Protein AF-A0A257LL33-F1 (afdb_monomer_lite)

Structure (mmCIF, N/CA/C/O backbone):
data_AF-A0A257LL33-F1
#
_entry.id   AF-A0A257LL33-F1
#
loop_
_atom_site.group_PDB
_atom_site.id
_atom_site.type_symbol
_atom_site.label_atom_id
_atom_site.label_alt_id
_atom_site.label_comp_id
_atom_site.label_asym_id
_atom_site.label_entity_id
_atom_site.label_seq_id
_atom_site.pdbx_PDB_ins_code
_atom_site.Cartn_x
_atom_site.Cartn_y
_atom_site.Cartn_z
_atom_site.occupancy
_atom_site.B_iso_or_equiv
_atom_site.auth_seq_id
_atom_site.auth_comp_id
_atom_site.auth_asym_id
_atom_site.auth_atom_id
_atom_site.pdbx_PDB_model_num
ATOM 1 N N . MET A 1 1 ? -26.375 29.364 -17.139 1.00 32.56 1 MET A N 1
ATOM 2 C CA . MET A 1 1 ? -27.720 29.979 -17.234 1.00 32.56 1 MET A CA 1
ATOM 3 C C . MET A 1 1 ? -28.224 30.208 -15.812 1.00 32.56 1 MET A C 1
ATOM 5 O O . MET A 1 1 ? -28.248 29.245 -15.060 1.00 32.56 1 MET A O 1
ATOM 9 N N . ARG A 1 2 ? -28.503 31.451 -15.387 1.00 26.08 2 ARG A N 1
ATOM 10 C CA . ARG A 1 2 ? -28.991 31.735 -14.018 1.00 26.08 2 ARG A CA 1
ATOM 11 C C . ARG A 1 2 ? -30.508 31.542 -13.969 1.00 26.08 2 ARG A C 1
ATOM 13 O O . ARG A 1 2 ? -31.194 32.114 -14.808 1.00 26.08 2 ARG A O 1
ATOM 20 N N . ILE A 1 3 ? -31.016 30.815 -12.975 1.00 27.31 3 ILE A N 1
ATOM 21 C CA . ILE A 1 3 ? -32.443 30.795 -12.629 1.00 27.31 3 ILE A CA 1
ATOM 22 C C . ILE A 1 3 ? -32.570 31.353 -11.212 1.00 27.31 3 ILE A C 1
ATOM 24 O O . ILE A 1 3 ? -32.003 30.813 -10.266 1.00 27.31 3 ILE A O 1
ATOM 28 N N . THR A 1 4 ? -33.257 32.485 -11.089 1.00 28.42 4 THR A N 1
ATOM 29 C CA . THR A 1 4 ? -33.492 33.198 -9.829 1.00 28.42 4 THR A CA 1
ATOM 30 C C . THR A 1 4 ? -34.831 32.808 -9.210 1.00 28.42 4 THR A C 1
ATOM 32 O O . THR A 1 4 ? -35.811 32.581 -9.914 1.00 28.42 4 THR A O 1
ATOM 35 N N . LEU A 1 5 ? -34.876 32.787 -7.878 1.00 28.19 5 LEU A N 1
ATOM 36 C CA . LEU A 1 5 ? -36.078 32.561 -7.074 1.00 28.19 5 LEU A CA 1
ATOM 37 C C . LEU A 1 5 ? -37.144 33.646 -7.308 1.00 28.19 5 LEU A C 1
ATOM 39 O O . LEU A 1 5 ? -36.961 34.774 -6.856 1.00 28.19 5 LEU A O 1
ATOM 43 N N . SER A 1 6 ? -38.287 33.297 -7.910 1.00 24.77 6 SER A N 1
ATOM 44 C CA . SER A 1 6 ? -39.498 34.137 -7.860 1.00 24.77 6 SER A CA 1
ATOM 45 C C . SER A 1 6 ? -40.788 33.414 -8.291 1.00 24.77 6 SER A C 1
ATOM 47 O O . SER A 1 6 ? -41.262 33.661 -9.393 1.00 24.77 6 SER A O 1
ATOM 49 N N . SER A 1 7 ? -41.375 32.571 -7.420 1.00 25.92 7 SER A N 1
ATOM 50 C CA . SER A 1 7 ? -42.843 32.330 -7.323 1.00 25.92 7 SER A CA 1
ATOM 51 C C . SER A 1 7 ? -43.204 31.173 -6.365 1.00 25.92 7 SER A C 1
ATOM 53 O O . SER A 1 7 ? -43.668 30.120 -6.795 1.00 25.92 7 SER A O 1
ATOM 55 N N . VAL A 1 8 ? -43.044 31.362 -5.048 1.00 29.78 8 VAL A N 1
ATOM 56 C CA . VAL A 1 8 ? -43.648 30.471 -4.028 1.00 29.78 8 VAL A CA 1
ATOM 57 C C . VAL A 1 8 ? -44.658 31.265 -3.199 1.00 29.78 8 VAL A C 1
ATOM 59 O O . VAL A 1 8 ? -44.409 31.633 -2.054 1.00 29.78 8 VAL A O 1
ATOM 62 N N . ARG A 1 9 ? -45.801 31.578 -3.819 1.00 29.23 9 ARG A N 1
ATOM 63 C CA . ARG A 1 9 ? -47.014 32.116 -3.181 1.00 29.23 9 ARG A CA 1
ATOM 64 C C . ARG A 1 9 ? -48.234 31.785 -4.045 1.00 29.23 9 ARG A C 1
ATOM 66 O O . ARG A 1 9 ? -48.610 32.609 -4.860 1.00 29.23 9 ARG A O 1
ATOM 73 N N . GLU A 1 10 ? -48.788 30.584 -3.863 1.00 28.08 10 GLU A N 1
ATOM 74 C CA . GLU A 1 10 ? -50.225 30.235 -3.966 1.00 28.08 10 GLU A CA 1
ATOM 75 C C . GLU A 1 10 ? -50.412 28.707 -4.020 1.00 28.08 10 GLU A C 1
ATOM 77 O O . GLU A 1 10 ? -50.638 28.121 -5.072 1.00 28.08 10 GLU A O 1
ATOM 82 N N . LEU A 1 11 ? -50.334 28.040 -2.860 1.00 26.80 11 LEU A N 1
ATOM 83 C CA . LEU A 1 11 ? -50.950 26.716 -2.686 1.00 26.80 11 LEU A CA 1
ATOM 84 C C . LEU A 1 11 ? -51.306 26.428 -1.216 1.00 26.80 11 LEU A C 1
ATOM 86 O O . LEU A 1 11 ? -50.884 25.437 -0.631 1.00 26.80 11 LEU A O 1
ATOM 90 N N . TYR A 1 12 ? -52.101 27.314 -0.609 1.00 25.62 12 TYR A N 1
ATOM 91 C CA . TYR A 1 12 ? -52.706 27.083 0.707 1.00 25.62 12 TYR A CA 1
ATOM 92 C C . TYR A 1 12 ? -54.230 27.143 0.616 1.00 25.62 12 TYR A C 1
ATOM 94 O O . TYR A 1 12 ? -54.844 28.196 0.762 1.00 25.62 12 TYR A O 1
ATOM 102 N N . SER A 1 13 ? -54.857 25.984 0.413 1.00 25.56 13 SER A N 1
ATOM 103 C CA . SER A 1 13 ? -56.287 25.807 0.659 1.00 25.56 13 SER A CA 1
ATOM 104 C C . SER A 1 13 ? -56.608 24.336 0.952 1.00 25.56 13 SER A C 1
ATOM 106 O O . SER A 1 13 ? -56.434 23.479 0.093 1.00 25.56 13 SER A O 1
ATOM 108 N N . ARG A 1 14 ? -57.172 24.095 2.147 1.00 29.89 14 ARG A N 1
ATOM 109 C CA . ARG A 1 14 ? -57.946 22.899 2.550 1.00 29.89 14 ARG A CA 1
ATOM 110 C C . ARG A 1 14 ? -57.192 21.568 2.728 1.00 29.89 14 ARG A C 1
ATOM 112 O O . ARG A 1 14 ? -57.443 20.606 2.011 1.00 29.89 14 ARG A O 1
ATOM 119 N N . ILE A 1 15 ? -56.459 21.452 3.838 1.00 30.20 15 ILE A N 1
ATOM 120 C CA . ILE A 1 15 ? -56.422 20.198 4.616 1.00 30.20 15 ILE A CA 1
ATOM 121 C C . ILE A 1 15 ? -56.814 20.524 6.062 1.00 30.20 15 ILE A C 1
ATOM 123 O O . ILE A 1 15 ? -56.153 21.310 6.737 1.00 30.20 15 ILE A O 1
ATOM 127 N N . SER A 1 16 ? -57.920 19.946 6.532 1.00 26.81 16 SER A N 1
ATOM 128 C CA . SER A 1 16 ? -58.419 20.136 7.897 1.00 26.81 16 SER A CA 1
ATOM 129 C C . SER A 1 16 ? -57.686 19.214 8.871 1.00 26.81 16 SER A C 1
ATOM 131 O O . SER A 1 16 ? -58.056 18.051 9.026 1.00 26.81 16 SER A O 1
ATOM 133 N N . ILE A 1 17 ? -56.667 19.731 9.557 1.00 30.14 17 ILE A N 1
ATOM 134 C CA . ILE A 1 17 ? -55.994 19.000 10.637 1.00 30.14 17 ILE A CA 1
ATOM 135 C C . ILE A 1 17 ? -56.906 18.993 11.871 1.00 30.14 17 ILE A C 1
ATOM 137 O O . ILE A 1 17 ? -57.148 20.029 12.491 1.00 30.14 17 ILE A O 1
ATOM 141 N N . ARG A 1 18 ? -57.414 17.812 12.241 1.00 27.11 18 ARG A N 1
ATOM 142 C CA . ARG A 1 18 ? -58.056 17.599 13.544 1.00 27.11 18 ARG A CA 1
ATOM 143 C C . ARG A 1 18 ? -56.977 17.560 14.622 1.00 27.11 18 ARG A C 1
ATOM 145 O O . ARG A 1 18 ? -56.163 16.643 14.643 1.00 27.11 18 ARG A O 1
ATOM 152 N N . VAL A 1 19 ? -57.009 18.524 15.538 1.00 27.16 19 VAL A N 1
ATOM 153 C CA . VAL A 1 19 ? -56.207 18.481 16.765 1.00 27.16 19 VAL A CA 1
ATOM 154 C C . VAL A 1 19 ? -56.775 17.389 17.671 1.00 27.16 19 VAL A C 1
ATOM 156 O O . VAL A 1 19 ? -57.874 17.534 18.205 1.00 27.16 19 VAL A O 1
ATOM 159 N N . ILE A 1 20 ? -56.028 16.300 17.848 1.00 28.75 20 ILE A N 1
ATOM 160 C CA . ILE A 1 20 ? -56.265 15.333 18.921 1.00 28.75 20 ILE A CA 1
ATOM 161 C C . ILE A 1 20 ? -55.323 15.698 20.065 1.00 28.75 20 ILE A C 1
ATOM 163 O O . ILE A 1 20 ? -54.109 15.542 19.958 1.00 28.75 20 ILE A O 1
ATOM 167 N N . VAL A 1 21 ? -55.895 16.191 21.162 1.00 30.73 21 VAL A N 1
ATOM 168 C CA . VAL A 1 21 ? -55.179 16.330 22.432 1.00 30.73 21 VAL A CA 1
ATOM 169 C C . VAL A 1 21 ? -55.101 14.943 23.062 1.00 30.73 21 VAL A C 1
ATOM 171 O O . VA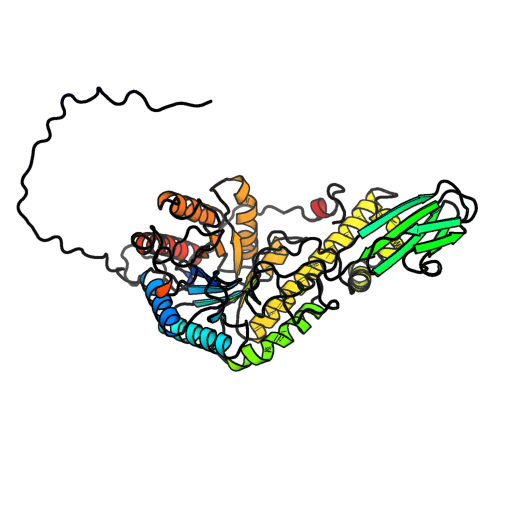L A 1 21 ? -56.106 14.433 23.551 1.00 30.73 21 VAL A O 1
ATOM 174 N N . LEU A 1 22 ? -53.917 14.331 23.044 1.00 30.75 22 LEU A N 1
ATOM 175 C CA . LEU A 1 22 ? -53.625 13.133 23.827 1.00 30.75 22 LEU A CA 1
ATOM 176 C C . LEU A 1 22 ? -52.819 13.526 25.065 1.00 30.75 22 LEU A C 1
ATOM 178 O O . LEU A 1 22 ? -51.692 14.009 24.980 1.00 30.75 22 LEU A O 1
ATOM 182 N N . THR A 1 23 ? -53.451 13.351 26.222 1.00 34.03 23 THR A N 1
ATOM 183 C CA . THR A 1 23 ? -52.878 13.578 27.549 1.00 34.03 23 THR A CA 1
ATOM 184 C C . THR A 1 23 ? -51.751 12.595 27.848 1.00 34.03 23 THR A C 1
ATOM 186 O O . THR A 1 23 ? -51.820 11.430 27.464 1.00 34.03 23 THR A O 1
ATOM 189 N N . GLY A 1 24 ? -50.731 13.079 28.557 1.00 39.72 24 GLY A N 1
ATOM 190 C CA . GLY A 1 24 ? -49.442 12.410 28.705 1.00 39.72 24 GLY A CA 1
ATOM 191 C C . GLY A 1 24 ? -49.463 10.959 29.198 1.00 39.72 24 GLY A C 1
ATOM 192 O O . GLY A 1 24 ? -50.088 10.621 30.200 1.00 39.72 24 GLY A O 1
ATOM 193 N N . LEU A 1 25 ? -48.620 10.153 28.556 1.00 34.59 25 LEU A N 1
ATOM 194 C CA . LEU A 1 25 ? -47.793 9.161 29.232 1.00 34.59 25 LEU A CA 1
ATOM 195 C C . LEU A 1 25 ? -46.329 9.512 28.960 1.00 34.59 25 LEU A C 1
ATOM 197 O O . LEU A 1 25 ? -45.982 9.945 27.861 1.00 34.59 25 LEU A O 1
ATOM 201 N N . GLY A 1 26 ? -45.479 9.357 29.975 1.00 34.78 26 GLY A N 1
ATOM 202 C CA . GLY A 1 26 ? -44.058 9.657 29.854 1.00 34.78 26 GLY A CA 1
ATOM 203 C C . GLY A 1 26 ? -43.394 8.726 28.847 1.00 34.78 26 GLY A C 1
ATOM 204 O O . GLY A 1 26 ? -43.336 7.517 29.070 1.00 34.78 26 GLY A O 1
ATOM 205 N N . VAL A 1 27 ? -42.858 9.292 27.765 1.00 33.69 27 VAL A N 1
ATOM 206 C CA . VAL A 1 27 ? -41.937 8.573 26.884 1.00 33.69 27 VAL A CA 1
ATOM 207 C C . VAL A 1 27 ? -40.633 8.396 27.653 1.00 33.69 27 VAL A C 1
ATOM 209 O O . VAL A 1 27 ? -39.746 9.247 27.616 1.00 33.69 27 VAL A O 1
ATOM 212 N N . LEU A 1 28 ? -40.526 7.276 28.368 1.00 35.41 28 LEU A N 1
ATOM 213 C CA . LEU A 1 28 ? -39.230 6.693 28.678 1.00 35.41 28 LEU A CA 1
ATOM 214 C C . LEU A 1 28 ? -38.546 6.457 27.335 1.00 35.41 28 LEU A C 1
ATOM 216 O O . LEU A 1 28 ? -38.939 5.571 26.578 1.00 35.41 28 LEU A O 1
ATOM 220 N N . SER A 1 29 ? -37.549 7.282 27.030 1.00 34.91 29 SER A N 1
ATOM 221 C CA . SER A 1 29 ? -36.658 7.083 25.898 1.00 34.91 29 SER A CA 1
ATOM 222 C C . SER A 1 29 ? -35.819 5.837 26.171 1.00 34.91 29 SER A C 1
ATOM 224 O O . SER A 1 29 ? -34.687 5.919 26.653 1.00 34.91 29 SER A O 1
ATOM 226 N N . SER A 1 30 ? -36.394 4.669 25.899 1.00 31.48 30 SER A N 1
ATOM 227 C CA . SER A 1 30 ? -35.649 3.429 25.813 1.00 31.48 30 SER A CA 1
ATOM 228 C C . SER A 1 30 ? -34.682 3.564 24.643 1.00 31.48 30 SER A C 1
ATOM 230 O O . SER A 1 30 ? -35.045 3.315 23.491 1.00 31.48 30 SER A O 1
ATOM 232 N N . VAL A 1 31 ? -33.444 3.962 24.945 1.00 36.44 31 VAL A N 1
ATOM 233 C CA . VAL A 1 31 ? -32.297 3.560 24.130 1.00 36.44 31 VAL A CA 1
ATOM 234 C C . VAL A 1 31 ? -32.467 2.055 23.918 1.00 36.44 31 VAL A C 1
ATOM 236 O O . VAL A 1 31 ? -32.628 1.352 24.921 1.00 36.44 31 VAL A O 1
ATOM 239 N N . PRO A 1 32 ? -32.515 1.551 22.673 1.00 38.94 32 PRO A N 1
ATOM 240 C CA . PRO A 1 32 ? -32.626 0.122 22.458 1.00 38.94 32 PRO A CA 1
ATOM 241 C C . PRO A 1 32 ? -31.391 -0.521 23.080 1.00 38.94 32 PRO A C 1
ATOM 243 O O . PRO A 1 32 ? -30.270 -0.346 22.600 1.00 38.94 32 PRO A O 1
ATOM 246 N N . THR A 1 33 ? -31.591 -1.235 24.184 1.00 37.31 33 THR A N 1
ATOM 247 C CA . THR A 1 33 ? -30.583 -2.140 24.710 1.00 37.31 33 THR A CA 1
ATOM 248 C C . THR A 1 33 ? -30.258 -3.124 23.596 1.00 37.31 33 THR A C 1
ATOM 250 O O . THR A 1 33 ? -31.154 -3.784 23.070 1.00 37.31 33 THR A O 1
ATOM 253 N N . LEU A 1 34 ? -28.982 -3.186 23.205 1.00 45.41 34 LEU A N 1
ATOM 254 C CA . LEU A 1 34 ? -28.470 -4.177 22.261 1.00 45.41 34 LEU A CA 1
ATOM 255 C C . LEU A 1 34 ? -28.711 -5.560 22.883 1.00 45.41 34 LEU A C 1
ATOM 257 O O . LEU A 1 34 ? -28.001 -5.985 23.794 1.00 45.41 34 LEU A O 1
ATOM 261 N N . ALA A 1 35 ? -29.820 -6.185 22.491 1.00 38.91 35 ALA A N 1
ATOM 262 C CA . ALA A 1 35 ? -30.419 -7.286 23.228 1.00 38.91 35 ALA A CA 1
ATOM 263 C C . ALA A 1 35 ? -29.716 -8.611 22.912 1.00 38.91 35 ALA A C 1
ATOM 265 O O . ALA A 1 35 ? -30.162 -9.371 22.057 1.00 38.91 35 ALA A O 1
ATOM 266 N N . SER A 1 36 ? -28.660 -8.889 23.682 1.00 48.06 36 SER A N 1
ATOM 267 C CA . SER A 1 36 ? -27.802 -10.080 23.598 1.00 48.06 36 SER A CA 1
ATOM 268 C C . SER A 1 36 ? -26.977 -10.186 22.312 1.00 48.06 36 SER A C 1
ATOM 270 O O . SER A 1 36 ? -27.240 -9.511 21.324 1.00 48.06 36 SER A O 1
ATOM 272 N N . ASP A 1 37 ? -25.925 -11.004 22.364 1.00 54.66 37 ASP A N 1
ATOM 273 C CA . ASP A 1 37 ? -24.761 -10.836 21.494 1.00 54.66 37 ASP A CA 1
ATOM 274 C C . ASP A 1 37 ? -24.368 -12.050 20.604 1.00 54.66 37 ASP A C 1
ATOM 276 O O . ASP A 1 37 ? -23.227 -12.109 20.160 1.00 54.66 37 ASP A O 1
ATOM 280 N N . PHE A 1 38 ? -25.171 -13.082 20.287 1.00 61.19 38 PHE A N 1
ATOM 281 C CA . PHE A 1 38 ? -26.631 -13.308 20.383 1.00 61.19 38 PHE A CA 1
ATOM 282 C C . PHE A 1 38 ? -27.011 -14.713 20.956 1.00 61.19 38 PHE A C 1
ATOM 284 O O . PHE A 1 38 ? -27.769 -15.448 20.317 1.00 61.19 38 PHE A O 1
ATOM 291 N N . PRO A 1 39 ? -26.515 -15.171 22.134 1.00 46.72 39 PRO A N 1
ATOM 292 C CA . PRO A 1 39 ? -26.849 -16.513 22.628 1.00 46.72 39 PRO A CA 1
ATOM 293 C C . PRO A 1 39 ? -28.327 -16.608 23.037 1.00 46.72 39 PRO A C 1
ATOM 295 O O . PRO A 1 39 ? -28.740 -16.007 24.028 1.00 46.72 39 PRO A O 1
ATOM 298 N N . GLY A 1 40 ? -29.112 -17.394 22.293 1.00 52.56 40 GLY A N 1
ATOM 299 C CA . GLY A 1 40 ? -30.548 -17.586 22.535 1.00 52.56 40 GLY A CA 1
ATOM 300 C C . GLY A 1 40 ? -31.482 -16.722 21.679 1.00 52.56 40 GLY A C 1
ATOM 301 O O . GLY A 1 40 ? -32.672 -16.661 21.982 1.00 52.56 40 GLY A O 1
ATOM 302 N N . ASP A 1 41 ? -30.985 -16.072 20.620 1.00 62.41 41 ASP A N 1
ATOM 303 C CA . ASP A 1 41 ? -31.855 -15.379 19.662 1.00 62.41 41 ASP A CA 1
ATOM 304 C C . ASP A 1 41 ? -32.800 -16.372 18.940 1.00 62.41 41 ASP A C 1
ATOM 306 O O . ASP A 1 41 ? -32.336 -17.404 18.441 1.00 62.41 41 ASP A O 1
ATOM 310 N N . PRO A 1 42 ? -34.117 -16.088 18.853 1.00 60.81 42 PRO A N 1
ATOM 311 C CA . PRO A 1 42 ? -35.108 -17.009 18.289 1.00 60.81 42 PRO A CA 1
ATOM 312 C C . PRO A 1 42 ? -34.964 -17.263 16.778 1.00 60.81 42 PRO A C 1
ATOM 314 O O . PRO A 1 42 ? -35.625 -18.163 16.261 1.00 60.81 42 PRO A O 1
ATOM 317 N N . LEU A 1 43 ? -34.135 -16.493 16.066 1.00 71.12 43 LEU A N 1
ATOM 318 C CA . LEU A 1 43 ? -33.813 -16.680 14.648 1.00 71.12 43 LEU A CA 1
ATOM 319 C C . LEU A 1 43 ? -32.507 -17.468 14.430 1.00 71.12 43 LEU A C 1
ATOM 321 O O . LEU A 1 43 ? -32.198 -17.808 13.292 1.00 71.12 43 LEU A O 1
ATOM 325 N N . GLY A 1 44 ? -31.749 -17.775 15.492 1.00 73.44 44 GLY A N 1
ATOM 326 C CA . GLY A 1 44 ? -30.563 -18.637 15.417 1.00 73.44 44 GLY A CA 1
ATOM 327 C C . GLY A 1 44 ? -29.328 -18.005 14.764 1.00 73.44 44 GLY A C 1
ATOM 328 O O . GLY A 1 44 ? -28.587 -18.704 14.076 1.00 73.44 44 GLY A O 1
ATOM 329 N N . TRP A 1 45 ? -29.099 -16.699 14.952 1.00 78.44 45 TRP A N 1
ATOM 330 C CA . TRP A 1 45 ? -27.936 -16.009 14.375 1.00 78.44 45 TRP A CA 1
ATOM 331 C C . TRP A 1 45 ? -26.592 -16.624 14.818 1.00 78.44 45 TRP A C 1
ATOM 333 O O . TRP A 1 45 ? -26.455 -17.023 15.979 1.00 78.44 45 TRP A O 1
ATOM 343 N N . PRO A 1 46 ? -25.571 -16.646 13.936 1.00 82.38 46 PRO A N 1
ATOM 344 C CA . PRO A 1 46 ? -24.238 -17.136 14.276 1.00 82.38 46 PRO A CA 1
ATOM 345 C C . PRO A 1 46 ? -23.591 -16.385 15.446 1.00 82.38 46 PRO A C 1
ATOM 347 O O . PRO A 1 46 ? -23.824 -15.190 15.652 1.00 82.38 46 PRO A O 1
ATOM 350 N N . ALA A 1 47 ? -22.724 -17.086 16.183 1.00 73.81 47 ALA A N 1
ATOM 351 C CA . ALA A 1 47 ? -21.949 -16.505 17.275 1.00 73.81 47 ALA A CA 1
ATOM 352 C C . ALA A 1 47 ? -21.101 -15.322 16.778 1.00 73.81 47 ALA A C 1
ATOM 354 O O . ALA A 1 47 ? -20.373 -15.436 15.792 1.00 73.81 47 ALA A O 1
ATOM 355 N N . ALA A 1 48 ? -21.193 -14.188 17.472 1.00 77.25 48 ALA A N 1
ATOM 356 C CA . ALA A 1 48 ? -20.630 -12.929 17.011 1.00 77.25 48 ALA A CA 1
ATOM 357 C C . ALA A 1 48 ? -19.458 -12.463 17.892 1.00 77.25 48 ALA A C 1
ATOM 359 O O . ALA A 1 48 ? -19.582 -12.386 19.111 1.00 77.25 48 ALA A O 1
ATOM 360 N N . GLY A 1 49 ? -18.335 -12.110 17.261 1.00 85.19 49 GLY A N 1
ATOM 361 C CA . GLY A 1 49 ? -17.132 -11.558 17.902 1.00 85.19 49 GLY A CA 1
ATOM 362 C C . GLY A 1 49 ? -16.776 -10.153 17.403 1.00 85.19 49 GLY A C 1
ATOM 363 O O . GLY A 1 49 ? -17.535 -9.546 16.643 1.00 85.19 49 GLY A O 1
ATOM 364 N N . SER A 1 50 ? -15.604 -9.642 17.787 1.00 92.31 50 SER A N 1
ATOM 365 C CA . SER A 1 50 ? -15.077 -8.345 17.323 1.00 92.31 50 SER A CA 1
ATOM 366 C C . SER A 1 50 ? -15.007 -8.247 15.795 1.00 92.31 50 SER A C 1
ATOM 368 O O . SER A 1 50 ? -15.376 -7.223 15.234 1.00 92.31 50 SER A O 1
ATOM 370 N N . GLU A 1 51 ? -14.620 -9.317 15.105 1.00 95.44 51 GLU A N 1
ATOM 371 C CA . GLU A 1 51 ? -14.501 -9.357 13.637 1.00 95.44 51 GLU A CA 1
ATOM 372 C C . GLU A 1 51 ? -15.857 -9.365 12.917 1.00 95.44 51 GLU A C 1
ATOM 374 O O . GLU A 1 51 ? -15.970 -8.885 11.789 1.00 95.44 51 GLU A O 1
ATOM 379 N N . THR A 1 52 ? -16.921 -9.829 13.586 1.00 95.50 52 THR A N 1
ATOM 380 C CA . THR A 1 52 ? -18.283 -9.722 13.038 1.00 95.50 52 THR A CA 1
ATOM 381 C C . THR A 1 52 ? -18.829 -8.304 13.114 1.00 95.50 52 THR A C 1
ATOM 383 O O . THR A 1 52 ? -19.769 -8.003 12.398 1.00 95.50 52 THR A O 1
ATOM 386 N N . LYS A 1 53 ? -18.272 -7.408 13.935 1.00 97.31 53 LYS A N 1
ATOM 387 C CA . LYS A 1 53 ? -18.629 -5.979 13.929 1.00 97.31 53 LYS A CA 1
ATOM 388 C C . LYS A 1 53 ? -17.845 -5.245 12.824 1.00 97.31 53 LYS A C 1
ATOM 390 O O . LYS A 1 53 ? -16.766 -5.706 12.452 1.00 97.31 53 LYS A O 1
ATOM 395 N N . PRO A 1 54 ? -18.330 -4.106 12.301 1.00 97.94 54 PRO A N 1
ATOM 396 C CA . PRO A 1 54 ? -17.499 -3.228 11.480 1.00 97.94 54 PRO A CA 1
ATOM 397 C C . PRO A 1 54 ? -16.399 -2.579 12.332 1.00 97.94 54 PRO A C 1
ATOM 399 O O . PRO A 1 54 ? -16.560 -2.389 13.543 1.00 97.94 54 PRO A O 1
ATOM 402 N N . TRP A 1 55 ? -15.272 -2.264 11.709 1.00 98.50 55 TRP A N 1
ATOM 403 C CA . TRP A 1 55 ? -14.135 -1.564 12.315 1.00 98.50 55 TRP A CA 1
ATOM 404 C C . TRP A 1 55 ? -14.011 -0.165 11.695 1.00 98.50 55 TRP A C 1
ATOM 406 O O . TRP A 1 55 ? -14.773 0.191 10.798 1.00 98.50 55 TRP A O 1
ATOM 416 N N . THR A 1 56 ? -13.073 0.656 12.164 1.00 98.06 56 THR A N 1
ATOM 417 C CA . THR A 1 56 ? -12.777 1.963 11.551 1.00 98.06 56 THR A CA 1
ATOM 418 C C . THR A 1 56 ? -11.283 2.152 11.370 1.00 98.06 56 THR A C 1
ATOM 420 O O . THR A 1 56 ? -10.512 1.822 12.268 1.00 98.06 56 THR A O 1
ATOM 423 N N . ARG A 1 57 ? -10.865 2.774 10.266 1.00 98.00 57 ARG A N 1
ATOM 424 C CA . ARG A 1 57 ? -9.566 3.446 10.232 1.00 98.00 57 ARG A CA 1
ATOM 425 C C . ARG A 1 57 ? -9.644 4.663 11.152 1.00 98.00 57 ARG A C 1
ATOM 427 O O . ARG A 1 57 ? -10.622 5.419 11.108 1.00 98.00 57 ARG A O 1
ATOM 434 N N . TRP A 1 58 ? -8.670 4.786 12.043 1.00 98.19 58 TRP A N 1
ATOM 435 C CA . TRP A 1 58 ? -8.582 5.796 13.088 1.00 98.19 58 TRP A CA 1
ATOM 436 C C . TRP A 1 58 ? -7.378 6.686 12.793 1.00 98.19 58 TRP A C 1
ATOM 438 O O . TRP A 1 58 ? -6.223 6.282 12.956 1.00 98.19 58 TRP A O 1
ATOM 448 N N . TRP A 1 59 ? -7.649 7.883 12.275 1.00 97.94 59 TRP A N 1
ATOM 449 C CA . TRP A 1 59 ? -6.599 8.769 11.783 1.00 97.94 59 TRP A CA 1
ATOM 450 C C . TRP A 1 59 ? -5.935 9.497 12.941 1.00 97.94 59 TRP A C 1
ATOM 452 O O . TRP A 1 59 ? -6.542 10.353 13.587 1.00 97.94 59 TRP A O 1
ATOM 462 N N . TRP A 1 60 ? -4.668 9.178 13.175 1.00 98.44 60 TRP A N 1
ATOM 463 C CA . TRP A 1 60 ? -3.842 9.806 14.198 1.00 98.44 60 TRP A CA 1
ATOM 464 C C . TRP A 1 60 ? -3.114 11.008 13.588 1.00 98.44 60 TRP A C 1
ATOM 466 O O . TRP A 1 60 ? -1.944 10.923 13.205 1.00 98.44 60 TRP A O 1
ATOM 476 N N . LEU A 1 61 ? -3.826 12.136 13.465 1.00 98.12 61 LEU A N 1
ATOM 477 C CA . LEU A 1 61 ? -3.283 13.368 12.885 1.00 98.12 61 LEU A CA 1
ATOM 478 C C . LEU A 1 61 ? -2.135 13.904 13.747 1.00 98.12 61 LEU A C 1
ATOM 480 O O . LEU A 1 61 ? -2.318 14.286 14.903 1.00 98.12 61 LEU A O 1
ATOM 484 N N . GLY A 1 62 ? -0.926 13.908 13.186 1.00 98.25 62 GLY A N 1
ATOM 485 C CA . GLY A 1 62 ? 0.303 14.306 13.875 1.00 98.25 62 GLY A CA 1
ATOM 486 C C . GLY A 1 62 ? 0.679 13.358 15.015 1.00 98.25 62 GLY A C 1
ATOM 487 O O . GLY A 1 62 ? 1.533 13.694 15.831 1.00 98.25 62 GLY A O 1
ATOM 488 N N . SER A 1 63 ? -0.023 12.222 15.118 1.00 98.31 63 SER A N 1
ATOM 489 C CA . SER A 1 63 ? -0.149 11.409 16.331 1.00 98.31 63 SER A CA 1
ATOM 490 C C . SER A 1 63 ? -0.326 12.231 17.614 1.00 98.31 63 SER A C 1
ATOM 492 O O . SER A 1 63 ? 0.190 11.848 18.656 1.00 98.31 63 SER A O 1
ATOM 494 N N . ALA A 1 64 ? -1.045 13.359 17.557 1.00 97.81 64 ALA A N 1
ATOM 495 C CA . ALA A 1 64 ? -1.303 14.230 18.708 1.00 97.81 64 ALA A CA 1
ATOM 496 C C . ALA A 1 64 ? -2.405 13.674 19.621 1.00 97.81 64 ALA A C 1
ATOM 498 O O . ALA A 1 64 ? -3.417 14.326 19.883 1.00 97.81 64 ALA A O 1
ATOM 499 N N . VAL A 1 65 ? -2.189 12.439 20.064 1.00 98.12 65 VAL A N 1
ATOM 500 C CA . VAL A 1 65 ? -3.089 11.649 20.895 1.00 98.12 65 VAL A CA 1
ATOM 501 C C . VAL A 1 65 ? -2.635 11.660 22.350 1.00 98.12 65 VAL A C 1
ATOM 503 O O . VAL A 1 65 ? -1.437 11.730 22.633 1.00 98.12 65 VAL A O 1
ATOM 506 N N . ASP A 1 66 ? -3.577 11.555 23.285 1.00 96.50 66 ASP A N 1
ATOM 507 C CA . ASP A 1 66 ? -3.277 11.414 24.710 1.00 96.50 66 ASP A CA 1
ATOM 508 C C . ASP A 1 66 ? -4.020 10.219 25.341 1.00 96.50 66 ASP A C 1
ATOM 510 O O . ASP A 1 66 ? -5.080 9.821 24.853 1.00 96.50 66 ASP A O 1
ATOM 514 N N . PRO A 1 67 ? -3.494 9.614 26.426 1.00 97.88 67 PRO A N 1
ATOM 515 C CA . PRO A 1 67 ? -4.092 8.416 27.015 1.00 97.88 67 PRO A CA 1
ATOM 516 C C . PRO A 1 67 ? -5.533 8.580 27.520 1.00 97.88 67 PRO A C 1
ATOM 518 O O . PRO A 1 67 ? -6.271 7.596 27.559 1.00 97.88 67 PRO A O 1
ATOM 521 N N . GLN A 1 68 ? -5.943 9.783 27.935 1.00 98.25 68 GLN A N 1
ATOM 522 C CA . GLN A 1 68 ? -7.276 10.001 28.505 1.00 98.25 68 GLN A CA 1
ATOM 523 C C . GLN A 1 68 ? -8.325 9.982 27.396 1.00 98.25 68 GLN A C 1
ATOM 525 O O . GLN A 1 68 ? -9.332 9.280 27.506 1.00 98.25 68 GLN A O 1
ATOM 530 N N . GLU A 1 69 ? -8.049 10.688 26.302 1.00 97.94 69 GLU A N 1
ATOM 531 C CA . GLU A 1 69 ? -8.937 10.718 25.145 1.00 97.94 69 GLU A CA 1
ATOM 532 C C . GLU A 1 69 ? -8.884 9.414 24.334 1.00 97.94 69 GLU A C 1
ATOM 534 O O . GLU A 1 69 ? -9.927 8.963 23.873 1.00 97.94 69 GLU A O 1
ATOM 539 N N . ILE A 1 70 ? -7.734 8.723 24.259 1.00 98.75 70 ILE A N 1
ATOM 540 C CA . ILE A 1 70 ? -7.655 7.351 23.714 1.00 98.75 70 ILE A CA 1
ATOM 541 C C . ILE A 1 70 ? -8.634 6.420 24.441 1.00 98.75 70 ILE A C 1
ATOM 543 O O . ILE A 1 70 ? -9.410 5.717 23.795 1.00 98.75 70 ILE A O 1
ATOM 547 N N . THR A 1 71 ? -8.632 6.418 25.781 1.00 98.81 71 THR A N 1
ATOM 548 C CA . THR A 1 71 ? -9.596 5.632 26.568 1.00 98.81 71 THR A CA 1
ATOM 549 C C . THR A 1 71 ? -11.034 6.040 26.237 1.00 98.81 71 THR A C 1
ATOM 551 O O . THR A 1 71 ? -11.880 5.172 26.021 1.00 98.81 71 THR A O 1
ATOM 554 N N . ARG A 1 72 ? -11.314 7.348 26.163 1.00 98.38 72 ARG A N 1
ATOM 555 C CA . ARG A 1 72 ? -12.662 7.878 25.924 1.00 98.38 72 ARG A CA 1
ATOM 556 C C . ARG A 1 72 ? -13.201 7.529 24.532 1.00 98.38 72 ARG A C 1
ATOM 558 O O . ARG A 1 72 ? -14.330 7.045 24.438 1.00 98.38 72 ARG A O 1
ATOM 565 N N . GLU A 1 73 ? -12.418 7.738 23.471 1.00 98.31 73 GLU A N 1
ATOM 566 C CA . GLU A 1 73 ? -12.804 7.392 22.098 1.00 98.31 73 GLU A CA 1
ATOM 567 C C . GLU A 1 73 ? -12.984 5.872 21.951 1.00 98.31 73 GLU A C 1
ATOM 569 O O . GLU A 1 73 ? -14.008 5.443 21.427 1.00 98.31 73 GLU A O 1
ATOM 574 N N . LEU A 1 74 ? -12.098 5.030 22.501 1.00 98.81 74 LEU A N 1
ATOM 575 C CA . LEU A 1 74 ? -12.275 3.568 22.448 1.00 98.81 74 LEU A CA 1
ATOM 576 C C . LEU A 1 74 ? -13.536 3.090 23.194 1.00 98.81 74 LEU A C 1
ATOM 578 O O . LEU A 1 74 ? -14.239 2.192 22.716 1.00 98.81 74 LEU A O 1
ATOM 582 N N . GLU A 1 75 ? -13.873 3.692 24.339 1.00 98.69 75 GLU A N 1
ATOM 583 C CA . GLU A 1 75 ? -15.133 3.413 25.042 1.00 98.69 75 GLU A CA 1
ATOM 584 C C . GLU A 1 75 ? -16.356 3.857 24.228 1.00 98.69 75 GLU A C 1
ATOM 586 O O . GLU A 1 75 ? -17.344 3.117 24.140 1.00 98.69 75 GLU A O 1
ATOM 591 N N . ALA A 1 76 ? -16.286 5.022 23.577 1.00 98.06 76 ALA A N 1
ATOM 592 C CA . ALA A 1 76 ? -17.321 5.502 22.668 1.00 98.06 76 ALA A CA 1
ATOM 593 C C . ALA A 1 76 ? -17.479 4.581 21.445 1.00 98.06 76 ALA A C 1
ATOM 595 O O . ALA A 1 76 ? -18.604 4.227 21.091 1.00 98.06 76 ALA A O 1
ATOM 596 N N . PHE A 1 77 ? -16.376 4.119 20.851 1.00 98.38 77 PHE A N 1
ATOM 597 C CA . PHE A 1 77 ? -16.339 3.209 19.704 1.00 98.38 77 PHE A CA 1
ATOM 598 C C . PHE A 1 77 ? -16.954 1.846 20.054 1.00 98.38 77 PHE A C 1
ATOM 600 O O . PHE A 1 77 ? -17.831 1.356 19.336 1.00 98.38 77 PHE A O 1
ATOM 607 N N . SER A 1 78 ? -16.571 1.265 21.198 1.00 97.56 78 SER A N 1
ATOM 608 C CA . SER A 1 78 ? -17.149 0.010 21.700 1.00 97.56 78 SER A CA 1
ATOM 609 C C . SER A 1 78 ? -18.658 0.144 21.941 1.00 97.56 78 SER A C 1
ATOM 611 O O . SER A 1 78 ? -19.445 -0.689 21.479 1.00 97.56 78 SER A O 1
ATOM 613 N N . LYS A 1 79 ? -19.090 1.249 22.568 1.00 96.62 79 LYS A N 1
ATOM 614 C CA . LYS A 1 79 ? -20.508 1.574 22.802 1.00 96.62 79 LYS A CA 1
ATOM 615 C C . LYS A 1 79 ? -21.292 1.832 21.509 1.00 96.62 79 LYS A C 1
ATOM 617 O O . LYS A 1 79 ? -22.475 1.499 21.447 1.00 96.62 79 LYS A O 1
ATOM 622 N N . ALA A 1 80 ? -20.654 2.389 20.481 1.00 96.50 80 ALA A N 1
ATOM 623 C CA . ALA A 1 80 ? -21.230 2.571 19.150 1.00 96.50 80 ALA A CA 1
ATOM 624 C C . ALA A 1 80 ? -21.304 1.270 18.330 1.00 96.50 80 ALA A C 1
ATOM 626 O O . ALA A 1 80 ? -21.863 1.267 17.235 1.00 96.50 80 ALA A O 1
ATOM 627 N N . GLY A 1 81 ? -20.783 0.156 18.855 1.00 96.00 81 GLY A N 1
ATOM 628 C CA . GLY A 1 81 ? -20.849 -1.159 18.222 1.00 96.00 81 GLY A CA 1
ATOM 629 C C . GLY A 1 81 ? -19.710 -1.457 17.248 1.00 96.00 81 GLY A C 1
ATOM 630 O O . GLY A 1 81 ? -19.829 -2.421 16.492 1.00 96.00 81 GLY A O 1
ATOM 631 N N . LEU A 1 82 ? -18.618 -0.684 17.270 1.00 98.25 82 LEU A N 1
ATOM 632 C CA . LEU A 1 82 ? -17.397 -1.016 16.531 1.00 98.25 82 LEU A CA 1
ATOM 633 C C . LEU A 1 82 ? -16.690 -2.234 17.149 1.00 98.25 82 LEU A C 1
ATOM 635 O O . LEU A 1 82 ? -16.809 -2.515 18.346 1.00 98.25 82 LEU A O 1
ATOM 639 N N . GLY A 1 83 ? -15.991 -2.993 16.305 1.00 98.19 83 GLY A N 1
ATOM 640 C CA . GLY A 1 83 ? -15.224 -4.182 16.692 1.00 98.19 83 GLY A CA 1
ATOM 641 C C . GLY A 1 83 ? -13.740 -3.941 16.937 1.00 98.19 83 GLY A C 1
ATOM 642 O O . GLY A 1 83 ? -13.086 -4.768 17.570 1.00 98.19 83 GLY A O 1
ATOM 643 N N . GLY A 1 84 ? -13.218 -2.820 16.454 1.00 98.50 84 GLY A N 1
ATOM 644 C CA . GLY A 1 84 ? -11.807 -2.489 16.522 1.00 98.50 84 GLY A CA 1
ATOM 645 C C . GLY A 1 84 ? -11.464 -1.268 15.682 1.00 98.50 84 GLY A C 1
ATOM 646 O O . GLY A 1 84 ? -12.338 -0.649 15.064 1.00 98.50 84 GLY A O 1
ATOM 647 N N . VAL A 1 85 ? -10.179 -0.935 15.688 1.00 98.75 85 VAL A N 1
ATOM 648 C CA . VAL A 1 85 ? -9.596 0.203 14.972 1.00 98.75 85 VAL A CA 1
ATOM 649 C C . VAL A 1 85 ? -8.413 -0.251 14.124 1.00 98.75 85 VAL A C 1
ATOM 651 O O . VAL A 1 85 ? -7.683 -1.153 14.517 1.00 98.75 85 VAL A O 1
ATOM 654 N N . GLU A 1 86 ? -8.184 0.394 12.988 1.00 98.62 86 GLU A N 1
ATOM 655 C CA . GLU A 1 86 ? -6.878 0.423 12.328 1.00 98.62 86 GLU A CA 1
ATOM 656 C C . GLU A 1 86 ? -6.232 1.772 12.635 1.00 98.62 86 GLU A C 1
ATOM 658 O O . GLU A 1 86 ? -6.769 2.809 12.251 1.00 98.62 86 GLU A O 1
ATOM 663 N N . ILE A 1 87 ? -5.096 1.784 13.326 1.00 98.62 87 ILE A N 1
ATOM 664 C CA . ILE A 1 87 ? -4.363 3.022 13.597 1.00 98.62 87 ILE A CA 1
ATOM 665 C C . ILE A 1 87 ? -3.566 3.391 12.349 1.00 98.62 87 ILE A C 1
ATOM 667 O O . ILE A 1 87 ? -2.654 2.660 11.959 1.00 98.62 87 ILE A O 1
ATOM 671 N N . CYS A 1 88 ? -3.875 4.554 11.773 1.00 98.06 88 CYS A N 1
ATOM 672 C CA . CYS A 1 88 ? -3.112 5.134 10.673 1.00 98.06 88 CYS A CA 1
ATOM 673 C C . CYS A 1 88 ? -2.509 6.484 11.111 1.00 98.06 88 CYS A C 1
ATOM 675 O O . CYS A 1 88 ? -3.221 7.498 11.156 1.00 98.06 88 CYS A O 1
ATOM 677 N N . PRO A 1 89 ? -1.211 6.526 11.473 1.00 98.44 89 PRO A N 1
ATOM 678 C CA . PRO A 1 89 ? -0.502 7.768 11.766 1.00 98.44 89 PRO A CA 1
ATOM 679 C C . PRO A 1 89 ? -0.344 8.594 10.491 1.00 98.44 89 PRO A C 1
ATOM 681 O O . PRO A 1 89 ? 0.237 8.119 9.514 1.00 98.44 89 PRO A O 1
ATOM 684 N N . ILE A 1 90 ? -0.814 9.842 10.508 1.00 98.12 90 ILE A N 1
ATOM 685 C CA . ILE A 1 90 ? -0.734 10.756 9.359 1.00 98.12 90 ILE A CA 1
ATOM 686 C C . ILE A 1 90 ? -0.285 12.166 9.773 1.00 98.12 90 ILE A C 1
ATOM 688 O O . ILE A 1 90 ? -0.066 12.448 10.952 1.00 98.12 90 ILE A O 1
ATOM 692 N N . TYR A 1 91 ? -0.145 13.060 8.794 1.00 97.56 91 TYR A N 1
ATOM 693 C CA . TYR A 1 91 ? 0.115 14.492 8.971 1.00 97.56 91 TYR A CA 1
ATOM 694 C C . TYR A 1 91 ? -0.796 15.147 10.026 1.00 97.56 91 TYR A C 1
ATOM 696 O O . TYR A 1 91 ? -1.922 14.717 10.274 1.00 97.56 91 TYR A O 1
ATOM 704 N N . GLY A 1 92 ? -0.301 16.210 10.657 1.00 97.00 92 GLY A N 1
ATOM 705 C CA . GLY A 1 92 ? -0.982 16.862 11.772 1.00 97.00 92 GLY A CA 1
ATOM 706 C C . GLY A 1 92 ? -2.053 17.888 11.414 1.00 97.00 92 GLY A C 1
ATOM 707 O O . GLY A 1 92 ? -2.065 18.465 10.325 1.00 97.00 92 GLY A O 1
ATOM 708 N N . ALA A 1 93 ? -2.952 18.117 12.373 1.00 95.44 93 ALA A N 1
ATOM 709 C CA . ALA A 1 93 ? -3.947 19.178 12.320 1.00 95.44 93 ALA A CA 1
ATOM 710 C C . ALA A 1 93 ? -3.293 20.540 12.611 1.00 95.44 93 ALA A C 1
ATOM 712 O O . ALA A 1 93 ? -2.718 20.744 13.680 1.00 95.44 93 ALA A O 1
ATOM 713 N N . VAL A 1 94 ? -3.408 21.475 11.664 1.00 93.25 94 VAL A N 1
ATOM 714 C CA . VAL A 1 94 ? -2.791 22.812 11.740 1.00 93.25 94 VAL A CA 1
ATOM 715 C C . VAL A 1 94 ? -3.163 23.526 13.045 1.00 93.25 94 VAL A C 1
ATOM 717 O O . VAL A 1 94 ? -4.341 23.636 13.383 1.00 93.25 94 VAL A O 1
ATOM 720 N N . GLY A 1 95 ? -2.160 24.040 13.758 1.00 94.94 95 GLY A N 1
ATOM 721 C CA . GLY A 1 95 ? -2.317 24.683 15.067 1.00 94.94 95 GLY A CA 1
ATOM 722 C C . GLY A 1 95 ? -2.200 23.729 16.265 1.00 94.94 95 GLY A C 1
ATOM 723 O O . GLY A 1 95 ? -2.288 24.181 17.408 1.00 94.94 95 GLY A O 1
ATOM 724 N N . ALA A 1 96 ? -2.001 22.426 16.038 1.00 96.38 96 ALA A N 1
ATOM 725 C CA . ALA A 1 96 ? -1.740 21.433 17.081 1.00 96.38 96 ALA A CA 1
ATOM 726 C C . ALA A 1 96 ? -0.274 20.951 17.118 1.00 96.38 96 ALA A C 1
ATOM 728 O O . ALA A 1 96 ? 0.018 19.969 17.795 1.00 96.38 96 ALA A O 1
ATOM 729 N N . GLU A 1 97 ? 0.659 21.640 16.449 1.00 97.50 97 GLU A N 1
ATOM 730 C CA . GLU A 1 97 ? 2.056 21.207 16.263 1.00 97.50 97 GLU A CA 1
ATOM 731 C C . GLU A 1 97 ? 2.798 20.939 17.580 1.00 97.50 97 GLU A C 1
ATOM 733 O O . GLU A 1 97 ? 3.624 20.033 17.660 1.00 97.50 97 GLU A O 1
ATOM 738 N N . SER A 1 98 ? 2.475 21.683 18.641 1.00 97.06 98 SER A N 1
ATOM 739 C CA . SER A 1 98 ? 3.042 21.498 19.985 1.00 97.06 98 SER A CA 1
ATOM 740 C C . SER A 1 98 ? 2.605 20.206 20.688 1.00 97.06 98 SER A C 1
ATOM 742 O O . SER A 1 98 ? 3.161 19.874 21.734 1.00 97.06 98 SER A O 1
ATOM 744 N N . ARG A 1 99 ? 1.613 19.493 20.138 1.00 97.06 99 ARG A N 1
ATOM 745 C CA . ARG A 1 99 ? 1.080 18.219 20.644 1.00 97.06 99 ARG A CA 1
ATOM 746 C C . ARG A 1 99 ? 1.541 17.006 19.834 1.00 97.06 99 ARG A C 1
ATOM 748 O O . ARG A 1 99 ? 1.225 15.886 20.219 1.00 97.06 99 ARG A O 1
ATOM 755 N N . TYR A 1 100 ? 2.230 17.208 18.710 1.00 98.31 100 TYR A N 1
ATOM 756 C CA . TYR A 1 100 ? 2.607 16.119 17.809 1.00 98.31 100 TYR A CA 1
ATOM 757 C C . TYR A 1 100 ? 3.566 15.132 18.485 1.00 98.31 100 TYR A C 1
ATOM 759 O O . TYR A 1 100 ? 4.552 15.534 19.105 1.00 98.31 100 TYR A O 1
ATOM 767 N N . LEU A 1 101 ? 3.304 13.836 18.308 1.00 98.56 101 LEU A N 1
ATOM 768 C CA . LEU A 1 101 ? 4.187 12.763 18.754 1.00 98.56 101 LEU A CA 1
ATOM 769 C C . LEU A 1 101 ? 4.898 12.179 17.534 1.00 98.56 101 LEU A C 1
ATOM 771 O O . LEU A 1 101 ? 4.252 11.688 16.608 1.00 98.56 101 LEU A O 1
ATOM 775 N N . SER A 1 102 ? 6.230 12.218 17.525 1.00 98.00 102 SER A N 1
ATOM 776 C CA . SER A 1 102 ? 6.998 11.608 16.439 1.00 98.00 102 SER A CA 1
ATOM 777 C C . SER A 1 102 ? 6.797 10.093 16.432 1.00 98.00 102 SER A C 1
ATOM 779 O O . SER A 1 102 ? 6.925 9.439 17.465 1.00 98.00 102 SER A O 1
ATOM 781 N N . PHE A 1 103 ? 6.520 9.518 15.267 1.00 97.81 103 PHE A N 1
ATOM 782 C CA . PHE A 1 103 ? 6.298 8.087 15.102 1.00 97.81 103 PHE A CA 1
ATOM 783 C C . PHE A 1 103 ? 7.486 7.260 15.623 1.00 97.81 103 PHE A C 1
ATOM 785 O O . PHE A 1 103 ? 8.643 7.542 15.295 1.00 97.81 103 PHE A O 1
ATOM 792 N N . LEU A 1 104 ? 7.184 6.238 16.434 1.00 96.31 104 LEU A N 1
ATOM 793 C CA . LEU A 1 104 ? 8.138 5.428 17.212 1.00 96.31 104 LEU A CA 1
ATOM 794 C C . LEU A 1 104 ? 8.944 6.190 18.291 1.00 96.31 104 LEU A C 1
ATOM 796 O O . LEU A 1 104 ? 9.886 5.628 18.852 1.00 96.31 104 LEU A O 1
ATOM 800 N N . SER A 1 105 ? 8.588 7.433 18.652 1.00 97.19 105 SER A N 1
ATOM 801 C CA . SER A 1 105 ? 9.122 8.044 19.880 1.00 97.19 105 SER A CA 1
ATOM 802 C C . SER A 1 105 ? 8.642 7.280 21.118 1.00 97.19 105 SER A C 1
ATOM 804 O O . SER A 1 105 ? 7.676 6.517 21.076 1.00 97.19 105 SER A O 1
ATOM 806 N N . LYS A 1 106 ? 9.295 7.509 22.261 1.00 97.12 106 LYS A N 1
ATOM 807 C CA . LYS A 1 106 ? 8.897 6.901 23.537 1.00 97.12 106 LYS A CA 1
ATOM 808 C C . LYS A 1 106 ? 7.447 7.245 23.905 1.00 97.12 106 LYS A C 1
ATOM 810 O O . LYS A 1 106 ? 6.727 6.404 24.433 1.00 97.12 106 LYS A O 1
ATOM 815 N N . GLU A 1 107 ? 7.036 8.474 23.626 1.00 98.00 107 GLU A N 1
ATOM 816 C CA . GLU A 1 107 ? 5.705 9.014 23.886 1.00 98.00 107 GLU A CA 1
ATOM 817 C C . GLU A 1 107 ? 4.674 8.380 22.943 1.00 98.00 107 GLU A C 1
ATOM 819 O O . GLU A 1 107 ? 3.628 7.927 23.404 1.00 98.00 107 GLU A O 1
ATOM 824 N N . TRP A 1 108 ? 5.009 8.256 21.652 1.00 98.31 108 TRP A N 1
ATOM 825 C CA . TRP A 1 108 ? 4.176 7.555 20.670 1.00 98.31 108 TRP A CA 1
ATOM 826 C C . TRP A 1 108 ? 3.979 6.080 21.044 1.00 98.31 108 TRP A C 1
ATOM 828 O O . TRP A 1 108 ? 2.851 5.593 21.089 1.00 98.31 108 TRP A O 1
ATOM 838 N N . MET A 1 109 ? 5.063 5.380 21.396 1.00 98.00 109 MET A N 1
ATOM 839 C CA . MET A 1 109 ? 5.005 3.980 21.828 1.00 98.00 109 MET A CA 1
ATOM 840 C C . MET A 1 109 ? 4.188 3.805 23.112 1.00 98.00 109 MET A C 1
ATOM 842 O O . MET A 1 109 ? 3.453 2.829 23.223 1.00 98.00 109 MET A O 1
ATOM 846 N N . ALA A 1 110 ? 4.251 4.751 24.055 1.00 98.12 110 ALA A N 1
ATOM 847 C CA . ALA A 1 110 ? 3.424 4.716 25.261 1.00 98.12 110 ALA A CA 1
ATOM 848 C C . ALA A 1 110 ? 1.926 4.915 24.951 1.00 98.12 110 ALA A C 1
ATOM 850 O O . ALA A 1 110 ? 1.084 4.239 25.543 1.00 98.12 110 ALA A O 1
ATOM 851 N N . ALA A 1 111 ? 1.585 5.798 24.005 1.00 98.56 111 ALA A N 1
ATOM 852 C CA . ALA A 1 111 ? 0.211 5.981 23.536 1.00 98.56 111 ALA A CA 1
ATOM 853 C C . ALA A 1 111 ? -0.318 4.742 22.788 1.00 98.56 111 ALA A C 1
ATOM 855 O O . ALA A 1 111 ? -1.458 4.322 23.006 1.00 98.56 111 ALA A O 1
ATOM 856 N N . PHE A 1 112 ? 0.514 4.107 21.958 1.00 98.56 112 PHE A N 1
ATOM 857 C CA . PHE A 1 112 ? 0.172 2.861 21.271 1.00 98.56 112 PHE A CA 1
ATOM 858 C C . PHE A 1 112 ? 0.008 1.686 22.252 1.00 98.56 112 PHE A C 1
ATOM 860 O O . PHE A 1 112 ? -1.005 0.991 22.212 1.00 98.56 112 PHE A O 1
ATOM 867 N N . GLU A 1 113 ? 0.919 1.513 23.214 1.00 98.56 113 GLU A N 1
ATOM 868 C CA . GLU A 1 113 ? 0.805 0.483 24.257 1.00 98.56 113 GLU A CA 1
ATOM 869 C C . GLU A 1 113 ? -0.455 0.681 25.126 1.00 98.56 113 GLU A C 1
ATOM 871 O O . GLU A 1 113 ? -1.143 -0.287 25.462 1.00 98.56 113 GLU A O 1
ATOM 876 N N . HIS A 1 114 ? -0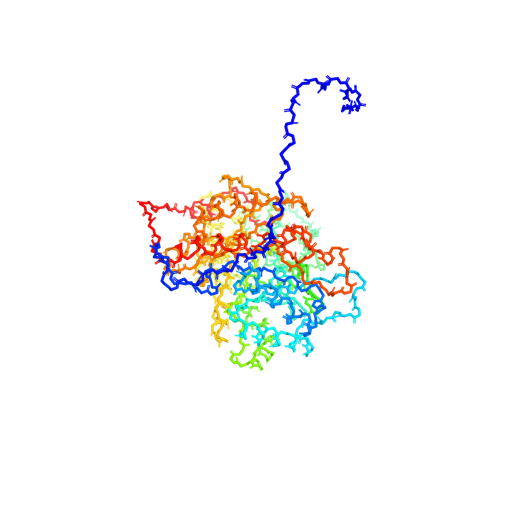.798 1.932 25.464 1.00 98.81 114 HIS A N 1
ATOM 877 C CA . HIS A 1 114 ? -2.051 2.267 26.153 1.00 98.81 114 HIS A CA 1
ATOM 878 C C . HIS A 1 114 ? -3.278 1.901 25.308 1.00 98.81 114 HIS A C 1
ATOM 880 O O . HIS A 1 114 ? -4.186 1.235 25.802 1.00 98.81 114 HIS A O 1
ATOM 886 N N . THR A 1 115 ? -3.260 2.236 24.016 1.00 98.81 115 THR A N 1
ATOM 887 C CA . THR A 1 115 ? -4.316 1.877 23.053 1.00 98.81 115 THR A CA 1
ATOM 888 C C . THR A 1 115 ? -4.550 0.366 22.999 1.00 98.81 115 THR A C 1
ATOM 890 O O . THR A 1 115 ? -5.690 -0.083 23.091 1.00 98.81 115 THR A O 1
ATOM 893 N N . LEU A 1 116 ? -3.484 -0.437 22.921 1.00 98.69 116 LEU A N 1
ATOM 894 C CA . LEU A 1 116 ? -3.566 -1.904 22.884 1.00 98.69 116 LEU A CA 1
ATOM 895 C C . LEU A 1 116 ? -4.131 -2.488 24.189 1.00 98.69 116 LEU A C 1
ATOM 897 O O . LEU A 1 116 ? -4.943 -3.417 24.157 1.00 98.69 116 LEU A O 1
ATOM 901 N N . LYS A 1 117 ? -3.745 -1.934 25.347 1.00 98.75 117 LYS A N 1
ATOM 902 C CA . LYS A 1 117 ? -4.281 -2.336 26.661 1.00 98.75 117 LYS A CA 1
ATOM 903 C C . LYS A 1 117 ? -5.771 -2.025 26.788 1.00 98.75 117 LYS A C 1
ATOM 905 O O . LYS A 1 117 ? -6.532 -2.884 27.233 1.00 98.75 117 LYS A O 1
ATOM 910 N N . GLU A 1 118 ? -6.188 -0.835 26.370 1.00 98.88 118 GLU A N 1
ATOM 911 C CA . GLU A 1 118 ? -7.579 -0.390 26.459 1.00 98.88 118 GLU A CA 1
ATOM 912 C C . GLU A 1 118 ? -8.482 -1.103 25.454 1.00 98.88 118 GLU A C 1
ATOM 914 O O . GLU A 1 118 ? -9.560 -1.571 25.822 1.00 98.88 118 GLU A O 1
ATOM 919 N N . ALA A 1 119 ? -8.017 -1.308 24.220 1.00 98.62 119 ALA A N 1
ATOM 920 C CA . ALA A 1 119 ? -8.720 -2.134 23.248 1.00 98.62 119 ALA A CA 1
ATOM 921 C C . ALA A 1 119 ? -8.927 -3.562 23.785 1.00 98.62 119 ALA A C 1
ATOM 923 O O . ALA A 1 119 ? -10.054 -4.061 23.800 1.00 98.62 119 ALA A O 1
ATOM 924 N N . LYS A 1 120 ? -7.882 -4.176 24.361 1.00 98.19 120 LYS A N 1
ATOM 925 C CA . LYS A 1 120 ? -7.973 -5.491 25.014 1.00 98.19 120 LYS A CA 1
ATOM 926 C C . LYS A 1 120 ? -8.945 -5.504 26.201 1.00 98.19 120 LYS A C 1
ATOM 928 O O . LYS A 1 120 ? -9.700 -6.466 26.337 1.00 98.19 120 LYS A O 1
ATOM 933 N N . ARG A 1 121 ? -8.973 -4.454 27.036 1.00 98.44 121 ARG A N 1
ATOM 934 C CA . ARG A 1 121 ? -9.955 -4.287 28.131 1.00 98.44 121 ARG A CA 1
ATOM 935 C C . ARG A 1 121 ? -11.395 -4.251 27.608 1.00 98.44 121 ARG A C 1
ATOM 937 O O . ARG A 1 121 ? -12.292 -4.768 28.269 1.00 98.44 121 ARG A O 1
ATOM 944 N N . LEU A 1 122 ? -11.606 -3.646 26.442 1.00 98.12 122 LEU A N 1
ATOM 945 C CA . LEU A 1 122 ? -12.917 -3.422 25.827 1.00 98.12 122 LEU A CA 1
ATOM 946 C C . LEU A 1 122 ? -13.356 -4.528 24.850 1.00 98.12 122 LEU A C 1
ATOM 948 O O . LEU A 1 122 ? -14.466 -4.457 24.321 1.00 98.12 122 LEU A O 1
ATOM 952 N N . GLY A 1 123 ? -12.516 -5.540 24.603 1.00 96.94 123 GLY A N 1
ATOM 953 C CA . GLY A 1 123 ? -12.776 -6.584 23.604 1.00 96.94 123 GLY A CA 1
ATOM 954 C C . GLY A 1 123 ? -12.713 -6.084 22.154 1.00 96.94 123 GLY A C 1
ATOM 955 O O . GLY A 1 123 ? -13.338 -6.676 21.274 1.00 96.94 123 GLY A O 1
ATOM 956 N N . LEU A 1 124 ? -11.993 -4.985 21.918 1.00 98.38 124 LEU A N 1
ATOM 957 C CA . LEU A 1 124 ? -11.719 -4.416 20.602 1.00 98.38 124 LEU A CA 1
ATOM 958 C C . LEU A 1 124 ? -10.410 -4.978 20.035 1.00 98.38 124 LEU A C 1
ATOM 960 O O . LEU A 1 124 ? -9.460 -5.231 20.778 1.00 98.38 124 LEU A O 1
ATOM 964 N N . GLY A 1 125 ? -10.344 -5.133 18.715 1.00 98.31 125 GLY A N 1
ATOM 965 C CA . GLY A 1 125 ? -9.083 -5.369 18.013 1.00 98.31 125 GLY A CA 1
ATOM 966 C C . GLY A 1 125 ? -8.387 -4.070 17.588 1.00 98.31 125 GLY A C 1
ATOM 967 O O . GLY A 1 125 ? -9.009 -3.008 17.525 1.00 98.31 125 GLY A O 1
ATOM 968 N N . VAL A 1 126 ? -7.089 -4.166 17.302 1.00 98.75 126 VAL A N 1
ATOM 969 C CA . VAL A 1 126 ? -6.255 -3.057 16.817 1.00 98.75 126 VAL A CA 1
ATOM 970 C C . VAL A 1 126 ? -5.403 -3.565 15.665 1.00 98.75 126 VAL A C 1
ATOM 972 O O . VAL A 1 126 ? -4.566 -4.432 15.881 1.00 98.75 126 VAL A O 1
ATOM 975 N N . ASP A 1 127 ? -5.590 -3.024 14.471 1.00 98.69 127 ASP A N 1
ATOM 976 C CA . ASP A 1 127 ? -4.661 -3.174 13.350 1.00 98.69 127 ASP A CA 1
ATOM 977 C C . ASP A 1 127 ? -3.758 -1.923 13.268 1.00 98.69 127 ASP A C 1
ATOM 979 O O . ASP A 1 127 ? -4.106 -0.862 13.797 1.00 98.69 127 ASP A O 1
ATOM 983 N N . LEU A 1 128 ? -2.599 -2.022 12.613 1.00 98.12 128 LEU A N 1
ATOM 984 C CA . LEU A 1 128 ? -1.638 -0.918 12.472 1.00 98.12 128 LEU A CA 1
ATOM 985 C C . LEU A 1 128 ? -1.074 -0.853 11.044 1.00 98.12 128 LEU A C 1
ATOM 987 O O . LEU A 1 128 ? -0.496 -1.834 10.569 1.00 98.12 128 LEU A O 1
ATOM 991 N N . THR A 1 129 ? -1.161 0.309 10.388 1.00 96.94 129 THR A N 1
ATOM 992 C CA . THR A 1 129 ? -0.433 0.574 9.131 1.00 96.94 129 THR A CA 1
ATOM 993 C C . THR A 1 129 ? 1.073 0.385 9.354 1.00 96.94 129 THR A C 1
ATOM 995 O O . THR A 1 129 ? 1.628 0.954 10.295 1.00 96.94 129 THR A O 1
ATOM 998 N N . THR A 1 130 ? 1.772 -0.397 8.524 1.00 94.62 130 THR A N 1
ATOM 999 C CA . THR A 1 130 ? 3.227 -0.597 8.698 1.00 94.62 130 THR A CA 1
ATOM 1000 C C . THR A 1 130 ? 4.002 0.655 8.266 1.00 94.62 130 THR A C 1
ATOM 1002 O O . THR A 1 130 ? 4.427 0.797 7.125 1.00 94.62 130 THR A O 1
ATOM 1005 N N . GLY A 1 131 ? 4.177 1.588 9.205 1.00 95.12 131 GLY A N 1
ATOM 1006 C CA . GLY A 1 131 ? 4.794 2.894 8.975 1.00 95.12 131 GLY A CA 1
ATOM 1007 C C . GLY A 1 131 ? 3.829 4.032 9.308 1.00 95.12 131 GLY A C 1
ATOM 1008 O O . GLY A 1 131 ? 3.108 3.978 10.301 1.00 95.12 131 GLY A O 1
ATOM 1009 N N . THR A 1 132 ? 3.829 5.081 8.487 1.00 96.38 132 THR A N 1
ATOM 1010 C CA . THR A 1 132 ? 2.906 6.225 8.606 1.00 96.38 132 THR A CA 1
ATOM 1011 C C . THR A 1 132 ? 2.451 6.627 7.218 1.00 96.38 132 THR A C 1
ATOM 1013 O O . THR A 1 132 ? 3.288 6.623 6.315 1.00 96.38 132 THR A O 1
ATOM 1016 N N . GLY A 1 133 ? 1.201 7.050 7.048 1.00 96.25 133 GLY A N 1
ATOM 1017 C CA . GLY A 1 133 ? 0.664 7.308 5.716 1.00 96.25 133 GLY A CA 1
ATOM 1018 C C . GLY A 1 133 ? 0.867 6.099 4.794 1.00 96.25 133 GLY A C 1
ATOM 1019 O O . GLY A 1 133 ? 0.746 4.959 5.238 1.00 96.25 133 GLY A O 1
ATOM 1020 N N . TRP A 1 134 ? 1.176 6.352 3.522 1.00 95.75 134 TRP A N 1
ATOM 1021 C CA . TRP A 1 134 ? 1.405 5.307 2.519 1.00 95.75 134 TRP A CA 1
ATOM 1022 C C . TRP A 1 134 ? 2.184 5.851 1.300 1.00 95.75 134 TRP A C 1
ATOM 1024 O O . TRP A 1 134 ? 2.210 7.065 1.080 1.00 95.75 134 TRP A O 1
ATOM 1034 N N . PRO A 1 135 ? 2.836 5.009 0.479 1.00 97.25 135 PRO A N 1
ATOM 1035 C CA . PRO A 1 135 ? 3.196 3.617 0.753 1.00 97.25 135 PRO A CA 1
ATOM 1036 C C . PRO A 1 135 ? 4.277 3.501 1.843 1.00 97.25 135 PRO A C 1
ATOM 1038 O O . PRO A 1 135 ? 4.679 4.505 2.438 1.00 97.25 135 PRO A O 1
ATOM 1041 N N . PHE A 1 136 ? 4.761 2.284 2.113 1.00 97.94 136 PHE A N 1
ATOM 1042 C CA . PHE A 1 136 ? 5.773 2.041 3.147 1.00 97.94 136 PHE A CA 1
ATOM 1043 C C . PHE A 1 136 ? 7.045 2.870 2.912 1.00 97.94 136 PHE A C 1
ATOM 1045 O O . PHE A 1 136 ? 7.566 2.965 1.799 1.00 97.94 136 PHE A O 1
ATOM 1052 N N . GLY A 1 137 ? 7.578 3.464 3.979 1.00 97.62 137 GLY A N 1
ATOM 1053 C CA . GLY A 1 137 ? 8.803 4.253 3.907 1.00 97.62 137 GLY A CA 1
ATOM 1054 C C . GLY A 1 137 ? 9.114 5.054 5.169 1.00 97.62 137 GLY A C 1
ATOM 1055 O O . GLY A 1 137 ? 8.592 4.772 6.251 1.00 97.62 137 GLY A O 1
ATOM 1056 N N . GLY A 1 138 ? 9.997 6.045 5.039 1.00 97.44 138 GLY A N 1
ATOM 1057 C CA . GLY A 1 138 ? 10.330 6.984 6.115 1.00 97.44 138 GLY A CA 1
ATOM 1058 C C . GLY A 1 138 ? 11.816 7.350 6.193 1.00 97.44 138 GLY A C 1
ATOM 1059 O O . GLY A 1 138 ? 12.571 7.038 5.271 1.00 97.44 138 GLY A O 1
ATOM 1060 N N . PRO A 1 139 ? 12.266 8.030 7.267 1.00 96.31 139 PRO A N 1
ATOM 1061 C CA . PRO A 1 139 ? 13.632 8.558 7.379 1.00 96.31 139 PRO A CA 1
ATOM 1062 C C . PRO A 1 139 ? 14.746 7.499 7.393 1.00 96.31 139 PRO A C 1
ATOM 1064 O O . PRO A 1 139 ? 15.905 7.847 7.202 1.00 96.31 139 PRO A O 1
ATOM 1067 N N . ASN A 1 140 ? 14.421 6.222 7.614 1.00 95.25 140 ASN A N 1
ATOM 1068 C CA . ASN A 1 140 ? 15.362 5.098 7.541 1.00 95.25 140 ASN A CA 1
ATOM 1069 C C . ASN A 1 140 ? 15.497 4.479 6.140 1.00 95.25 140 ASN A C 1
ATOM 1071 O O . ASN A 1 140 ? 16.276 3.545 5.972 1.00 95.25 140 ASN A O 1
ATOM 1075 N N . VAL A 1 141 ? 14.730 4.945 5.150 1.00 97.94 141 VAL A N 1
ATOM 1076 C CA . VAL A 1 141 ? 14.866 4.490 3.763 1.00 97.94 141 VAL A CA 1
ATOM 1077 C C . VAL A 1 141 ? 15.943 5.325 3.080 1.00 97.94 141 VAL A C 1
ATOM 1079 O O . VAL A 1 141 ? 15.686 6.417 2.568 1.00 97.94 141 VAL A O 1
ATOM 1082 N N . GLU A 1 142 ? 17.162 4.795 3.106 1.00 96.56 142 GLU A N 1
ATOM 1083 C CA . GLU A 1 142 ? 18.293 5.289 2.321 1.00 96.56 142 GLU A CA 1
ATOM 1084 C C . GLU A 1 142 ? 18.022 5.168 0.812 1.00 96.56 142 GLU A C 1
ATOM 1086 O O . GLU A 1 142 ? 17.208 4.353 0.378 1.00 96.56 142 GLU A O 1
ATOM 1091 N N . ASP A 1 143 ? 18.768 5.906 -0.014 1.00 94.88 143 ASP A N 1
ATOM 1092 C CA . ASP A 1 143 ? 18.679 5.819 -1.482 1.00 94.88 143 ASP A CA 1
ATOM 1093 C C . ASP A 1 143 ? 18.958 4.390 -2.009 1.00 94.88 143 ASP A C 1
ATOM 1095 O O . ASP A 1 143 ? 18.466 4.001 -3.063 1.00 94.88 143 ASP A O 1
ATOM 1099 N N . SER A 1 144 ? 19.697 3.573 -1.243 1.00 94.62 144 SER A N 1
ATOM 1100 C CA . SER A 1 144 ? 19.967 2.146 -1.502 1.00 94.62 144 SER A CA 1
ATOM 1101 C C . SER A 1 144 ? 18.775 1.207 -1.235 1.00 94.62 144 SER A C 1
ATOM 1103 O O . SER A 1 144 ? 18.858 0.007 -1.496 1.00 94.62 144 SER A O 1
ATOM 1105 N N . MET A 1 145 ? 17.700 1.728 -0.643 1.00 97.44 145 MET A N 1
ATOM 1106 C CA . MET A 1 145 ? 16.465 1.025 -0.276 1.00 97.44 145 MET A CA 1
ATOM 1107 C C . MET A 1 145 ? 15.226 1.663 -0.908 1.00 97.44 145 MET A C 1
ATOM 1109 O O . MET A 1 145 ? 14.119 1.166 -0.711 1.00 97.44 145 MET A O 1
ATOM 1113 N N . ALA A 1 146 ? 15.383 2.799 -1.585 1.00 98.38 146 ALA A N 1
ATOM 1114 C CA . ALA A 1 146 ? 14.270 3.588 -2.068 1.00 98.38 146 ALA A CA 1
ATOM 1115 C C . ALA A 1 146 ? 13.789 3.131 -3.449 1.00 98.38 146 ALA A C 1
ATOM 1117 O O . ALA A 1 146 ? 14.578 2.771 -4.327 1.00 98.38 146 ALA A O 1
ATOM 1118 N N . SER A 1 147 ? 12.473 3.228 -3.632 1.00 98.19 147 SER A N 1
ATOM 1119 C CA . SER A 1 147 ? 11.766 3.052 -4.901 1.00 98.19 147 SER A CA 1
ATOM 1120 C C . SER A 1 147 ? 12.497 3.714 -6.074 1.00 98.19 147 SER A C 1
ATOM 1122 O O . SER A 1 147 ? 12.868 4.894 -6.027 1.00 98.19 147 SER A O 1
ATOM 1124 N N . SER A 1 148 ? 12.704 2.915 -7.124 1.00 97.38 148 SER A N 1
ATOM 1125 C CA . SER A 1 148 ? 13.489 3.272 -8.303 1.00 97.38 148 SER A CA 1
ATOM 1126 C C . SER A 1 148 ? 12.642 3.183 -9.575 1.00 97.38 148 SER A C 1
ATOM 1128 O O . SER A 1 148 ? 11.859 2.245 -9.751 1.00 97.38 148 SER A O 1
ATOM 1130 N N . ASN A 1 149 ? 12.796 4.154 -10.477 1.00 96.19 149 ASN A N 1
ATOM 1131 C CA . ASN A 1 149 ? 12.155 4.106 -11.794 1.00 96.19 149 ASN A CA 1
ATOM 1132 C C . ASN A 1 149 ? 13.064 3.448 -12.839 1.00 96.19 149 ASN A C 1
ATOM 1134 O O . ASN A 1 149 ? 14.247 3.192 -12.596 1.00 96.19 149 ASN A O 1
ATOM 1138 N N . LEU A 1 150 ? 12.502 3.207 -14.019 1.00 94.62 150 LEU A N 1
ATOM 1139 C CA . LEU A 1 150 ? 13.229 2.847 -15.228 1.00 94.62 150 LEU A CA 1
ATOM 1140 C C . LEU A 1 150 ? 12.927 3.911 -16.287 1.00 94.62 150 LEU A C 1
ATOM 1142 O O . LEU A 1 150 ? 11.805 4.394 -16.391 1.00 94.62 150 LEU A O 1
ATOM 1146 N N . THR A 1 151 ? 13.928 4.329 -17.052 1.00 94.00 151 THR A N 1
ATOM 1147 C CA . THR A 1 151 ? 13.777 5.317 -18.124 1.00 94.00 151 THR A CA 1
ATOM 1148 C C . THR A 1 151 ? 14.506 4.814 -19.369 1.00 94.00 151 THR A C 1
ATOM 1150 O O . THR A 1 151 ? 15.741 4.740 -19.345 1.00 94.00 151 THR A O 1
ATOM 1153 N N . PRO A 1 152 ? 13.781 4.457 -20.446 1.00 92.62 152 PRO A N 1
ATOM 1154 C CA . PRO A 1 152 ? 14.386 4.131 -21.731 1.00 92.62 152 PRO A CA 1
ATOM 1155 C C . PRO A 1 152 ? 14.972 5.373 -22.408 1.00 92.62 152 PRO A C 1
ATOM 1157 O O . PRO A 1 152 ? 14.548 6.508 -22.175 1.00 92.62 152 PRO A O 1
ATOM 1160 N N . PHE A 1 153 ? 15.967 5.151 -23.259 1.00 93.56 153 PHE A N 1
ATOM 1161 C CA . PHE A 1 153 ? 16.643 6.185 -24.027 1.00 93.56 153 PHE A CA 1
ATOM 1162 C C . PHE A 1 153 ? 16.896 5.688 -25.440 1.00 93.56 153 PHE A C 1
ATOM 1164 O O . PHE A 1 153 ? 17.689 4.772 -25.650 1.00 93.56 153 PHE A O 1
ATOM 1171 N N . ARG A 1 154 ? 16.311 6.389 -26.410 1.00 93.38 154 ARG A N 1
ATOM 1172 C CA . ARG A 1 154 ? 16.440 6.075 -27.826 1.00 93.38 154 ARG A CA 1
ATOM 1173 C C . ARG A 1 154 ? 16.902 7.289 -28.612 1.00 93.38 154 ARG A C 1
ATOM 1175 O O . ARG A 1 154 ? 16.296 8.357 -28.516 1.00 93.38 154 ARG A O 1
ATOM 1182 N N . LYS A 1 155 ? 17.919 7.123 -29.460 1.00 93.31 155 LYS A N 1
ATOM 1183 C CA . LYS A 1 155 ? 18.307 8.149 -30.437 1.00 93.31 155 LYS A CA 1
ATOM 1184 C C . LYS A 1 155 ? 18.814 7.556 -31.744 1.00 93.31 155 LYS A C 1
ATOM 1186 O O . LYS A 1 155 ? 19.810 6.843 -31.765 1.00 93.31 155 LYS A O 1
ATOM 1191 N N . SER A 1 156 ? 18.185 7.924 -32.855 1.00 93.94 156 SER A N 1
ATOM 1192 C CA . SER A 1 156 ? 18.709 7.627 -34.190 1.00 93.94 156 SER A CA 1
ATOM 1193 C C . SER A 1 156 ? 19.832 8.594 -34.574 1.00 93.94 156 SER A C 1
ATOM 1195 O O . SER A 1 156 ? 19.699 9.811 -34.438 1.00 93.94 156 SER A O 1
ATOM 1197 N N . LEU A 1 157 ? 20.918 8.042 -35.108 1.00 91.69 157 LEU A N 1
ATOM 1198 C CA . LEU A 1 157 ? 22.053 8.742 -35.699 1.00 91.69 157 LEU A CA 1
ATOM 1199 C C . LEU A 1 157 ? 22.140 8.330 -37.180 1.00 91.69 157 LEU A C 1
ATOM 1201 O O . LEU A 1 157 ? 22.628 7.240 -37.478 1.00 91.69 157 LEU A O 1
ATOM 1205 N N . PRO A 1 158 ? 21.651 9.149 -38.129 1.00 86.88 158 PRO A N 1
ATOM 1206 C CA . PRO A 1 158 ? 21.608 8.771 -39.547 1.00 86.88 158 PRO A CA 1
ATOM 1207 C C . PRO A 1 158 ? 22.984 8.564 -40.198 1.00 86.88 158 PRO A C 1
ATOM 1209 O O . PRO A 1 158 ? 23.082 7.906 -41.232 1.00 86.88 158 PRO A O 1
ATOM 1212 N N . THR A 1 159 ? 24.036 9.137 -39.610 1.00 86.62 159 THR A N 1
ATOM 1213 C CA . THR A 1 159 ? 25.429 9.044 -40.059 1.00 86.62 159 THR A CA 1
ATOM 1214 C C . THR A 1 159 ? 26.370 8.931 -38.860 1.00 86.62 159 THR A C 1
ATOM 1216 O O . THR A 1 159 ? 26.015 9.332 -37.751 1.00 86.62 159 THR A O 1
ATOM 1219 N N . GLY A 1 160 ? 27.592 8.455 -39.107 1.00 86.06 160 GLY A N 1
ATOM 1220 C CA . GLY A 1 160 ? 28.688 8.499 -38.138 1.00 86.06 160 GLY A CA 1
ATOM 1221 C C . GLY A 1 160 ? 29.243 9.913 -37.921 1.00 86.06 160 GLY A C 1
ATOM 1222 O O . GLY A 1 160 ? 28.768 10.884 -38.519 1.00 86.06 160 GLY A O 1
ATOM 1223 N N . GLY A 1 161 ? 30.284 10.002 -37.096 1.00 89.94 161 GLY A N 1
ATOM 1224 C CA . GLY A 1 161 ? 30.944 11.226 -36.649 1.00 89.94 161 GLY A CA 1
ATOM 1225 C C . GLY A 1 161 ? 30.778 11.479 -35.148 1.00 89.94 161 GLY A C 1
ATOM 1226 O O . GLY A 1 161 ? 30.192 10.678 -34.418 1.00 89.94 161 GLY A O 1
ATOM 1227 N N . LEU A 1 162 ? 31.289 12.622 -34.686 1.00 90.94 162 LEU A N 1
ATOM 1228 C CA . LEU A 1 162 ? 31.319 12.977 -33.268 1.00 90.94 162 LEU A CA 1
ATOM 1229 C C . LEU A 1 162 ? 29.914 13.209 -32.684 1.00 90.94 162 LEU A C 1
ATOM 1231 O O . LEU A 1 162 ? 29.233 14.183 -33.008 1.00 90.94 162 LEU A O 1
ATOM 1235 N N . VAL A 1 163 ? 29.531 12.347 -31.747 1.00 91.94 163 VAL A N 1
ATOM 1236 C CA . VAL A 1 163 ? 28.330 12.437 -30.916 1.00 91.94 163 VAL A CA 1
ATOM 1237 C C . VAL A 1 163 ? 28.698 13.078 -29.578 1.00 91.94 163 VAL A C 1
ATOM 1239 O O . VAL A 1 163 ? 29.572 12.580 -28.871 1.00 91.94 163 VAL A O 1
ATOM 1242 N N . SER A 1 164 ? 28.002 14.156 -29.210 1.00 93.56 164 SER A N 1
ATOM 1243 C CA . SER A 1 164 ? 28.020 14.727 -27.856 1.00 93.56 164 SER A CA 1
ATOM 1244 C C . SER A 1 164 ? 26.582 14.858 -27.361 1.00 93.56 164 SER A C 1
ATOM 1246 O O . SER A 1 164 ? 25.895 15.825 -27.689 1.00 93.56 164 SER A O 1
ATOM 1248 N N . GLU A 1 165 ? 26.110 13.858 -26.615 1.00 93.31 165 GLU A N 1
ATOM 1249 C CA . GLU A 1 165 ? 24.700 13.738 -26.231 1.00 93.31 165 GLU A CA 1
ATOM 1250 C C . GLU A 1 165 ? 24.506 13.850 -24.721 1.00 93.31 165 GLU A C 1
ATOM 1252 O O . GLU A 1 165 ? 25.192 13.180 -23.952 1.00 93.31 165 GLU A O 1
ATOM 1257 N N . ALA A 1 166 ? 23.552 14.673 -24.283 1.00 93.50 166 ALA A N 1
ATOM 1258 C CA . ALA A 1 166 ? 23.132 14.704 -22.886 1.00 93.50 166 ALA A CA 1
ATOM 1259 C C . ALA A 1 166 ? 22.293 13.460 -22.568 1.00 93.50 166 ALA A C 1
ATOM 1261 O O . ALA A 1 166 ? 21.278 13.216 -23.217 1.00 93.50 166 ALA A O 1
ATOM 1262 N N . LEU A 1 167 ? 22.712 12.686 -21.568 1.00 94.75 167 LEU A N 1
ATOM 1263 C CA . LEU A 1 167 ? 21.996 11.481 -21.159 1.00 94.75 167 LEU A CA 1
ATOM 1264 C C . LEU A 1 167 ? 20.882 11.811 -20.146 1.00 94.75 167 LEU A C 1
ATOM 1266 O O . LEU A 1 167 ? 20.968 12.833 -19.452 1.00 94.75 167 LEU A O 1
ATOM 1270 N N . PRO A 1 168 ? 19.845 10.959 -20.019 1.00 94.06 168 PRO A N 1
ATOM 1271 C CA . PRO A 1 168 ? 18.896 11.040 -18.915 1.00 94.06 168 PRO A CA 1
ATOM 1272 C C . PRO A 1 168 ? 19.601 11.070 -17.554 1.00 94.06 168 PRO A C 1
ATOM 1274 O O . PRO A 1 168 ? 20.658 10.469 -17.356 1.00 94.06 168 PRO A O 1
ATOM 1277 N N . LYS A 1 169 ? 18.997 11.768 -16.587 1.00 91.44 169 LYS A N 1
ATOM 1278 C CA . LYS A 1 169 ? 19.489 11.772 -15.204 1.00 91.44 169 LYS A CA 1
ATOM 1279 C C . LYS A 1 169 ? 19.355 10.373 -14.592 1.00 91.44 169 LYS A C 1
ATOM 1281 O O . LYS A 1 169 ? 18.417 9.647 -14.914 1.00 91.44 169 LYS A O 1
ATOM 1286 N N . GLY A 1 170 ? 20.233 10.059 -13.644 1.00 92.75 170 GLY A N 1
ATOM 1287 C CA . GLY A 1 170 ? 20.214 8.808 -12.885 1.00 92.75 170 GLY A CA 1
ATOM 1288 C C . GLY A 1 170 ? 21.434 7.929 -13.151 1.00 92.75 170 GLY A C 1
ATOM 1289 O O . GLY A 1 170 ? 22.411 8.352 -13.770 1.00 92.75 170 GLY A O 1
ATOM 1290 N N . ARG A 1 171 ? 21.373 6.695 -12.654 1.00 93.88 171 ARG A N 1
ATOM 1291 C CA . ARG A 1 171 ? 22.345 5.637 -12.919 1.00 93.88 171 ARG A CA 1
ATOM 1292 C C . ARG A 1 171 ? 22.122 5.090 -14.325 1.00 93.88 171 ARG A C 1
ATOM 1294 O O . ARG A 1 171 ? 21.009 4.698 -14.662 1.00 93.88 171 ARG A O 1
ATOM 1301 N N . VAL A 1 172 ? 23.189 5.008 -15.114 1.00 95.56 172 VAL A N 1
ATOM 1302 C CA . VAL A 1 172 ? 23.179 4.292 -16.397 1.00 95.56 172 VAL A CA 1
ATOM 1303 C C . VAL A 1 172 ? 23.241 2.795 -16.104 1.00 95.56 172 VAL A C 1
ATOM 1305 O O . VAL A 1 172 ? 24.168 2.341 -15.433 1.00 95.56 172 VAL A O 1
ATOM 1308 N N . LEU A 1 173 ? 22.242 2.042 -16.560 1.00 94.50 173 LEU A N 1
ATOM 1309 C CA . LEU A 1 173 ? 22.178 0.583 -16.432 1.00 94.50 173 LEU A CA 1
ATOM 1310 C C . LEU A 1 173 ? 22.760 -0.093 -17.677 1.00 94.50 173 LEU A C 1
ATOM 1312 O O . LEU A 1 173 ? 23.530 -1.041 -17.577 1.00 94.50 173 LEU A O 1
ATOM 1316 N N . CYS A 1 174 ? 22.415 0.434 -18.851 1.00 94.88 174 CYS A N 1
ATOM 1317 C CA . CYS A 1 174 ? 22.938 0.016 -20.146 1.00 94.88 174 CYS A CA 1
ATOM 1318 C C . CYS A 1 174 ? 22.959 1.225 -21.088 1.00 94.88 174 CYS A C 1
ATOM 1320 O O . CYS A 1 174 ? 22.055 2.060 -21.034 1.00 94.88 174 CYS A O 1
ATOM 1322 N N . LEU A 1 175 ? 23.961 1.317 -21.962 1.00 96.06 175 LEU A N 1
ATOM 1323 C CA . LEU A 1 175 ? 23.965 2.235 -23.099 1.00 96.06 175 LEU A CA 1
ATOM 1324 C C . LEU A 1 175 ? 24.747 1.580 -24.240 1.00 96.06 175 LEU A C 1
ATOM 1326 O O . LEU A 1 175 ? 25.916 1.244 -24.065 1.00 96.06 175 LEU A O 1
ATOM 1330 N N . ARG A 1 176 ? 24.117 1.394 -25.401 1.00 95.62 176 ARG A N 1
ATOM 1331 C CA . ARG A 1 176 ? 24.722 0.740 -26.567 1.00 95.62 176 ARG A CA 1
ATOM 1332 C C . ARG A 1 176 ? 24.316 1.411 -27.875 1.00 95.62 176 ARG A C 1
ATOM 1334 O O . ARG A 1 176 ? 23.252 2.017 -27.961 1.00 95.62 176 ARG A O 1
ATOM 1341 N N . ALA A 1 177 ? 25.162 1.297 -28.892 1.00 94.94 177 ALA A N 1
ATOM 1342 C CA . ALA A 1 177 ? 24.839 1.667 -30.266 1.00 94.94 177 ALA A CA 1
ATOM 1343 C C . ALA A 1 177 ? 24.641 0.406 -31.108 1.00 94.94 177 ALA A C 1
ATOM 1345 O O . ALA A 1 177 ? 25.474 -0.497 -31.070 1.00 94.94 177 ALA A O 1
ATOM 1346 N N . GLU A 1 178 ? 23.576 0.364 -31.900 1.00 93.75 178 GLU A N 1
ATOM 1347 C CA . GLU A 1 178 ? 23.260 -0.736 -32.811 1.00 93.75 178 GLU A CA 1
ATOM 1348 C C . GLU A 1 178 ? 23.276 -0.263 -34.259 1.00 93.75 178 GLU A C 1
ATOM 1350 O O . GLU A 1 178 ? 22.755 0.804 -34.585 1.00 93.75 178 GLU A O 1
ATOM 1355 N N . SER A 1 179 ? 23.855 -1.066 -35.145 1.00 92.75 179 SER A N 1
ATOM 1356 C CA . SER A 1 179 ? 23.773 -0.879 -36.591 1.00 92.75 179 SER A CA 1
ATOM 1357 C C . SER A 1 179 ? 23.834 -2.225 -37.306 1.00 92.75 179 SER A C 1
ATOM 1359 O O . SER A 1 179 ? 24.129 -3.260 -36.709 1.00 92.75 179 SER A O 1
ATOM 1361 N N . VAL A 1 180 ? 23.664 -2.202 -38.629 1.00 88.12 180 VAL A N 1
ATOM 1362 C CA . VAL A 1 180 ? 23.928 -3.366 -39.495 1.00 88.12 180 VAL A CA 1
ATOM 1363 C C . VAL A 1 180 ? 25.368 -3.896 -39.398 1.00 88.12 180 VAL A C 1
ATOM 1365 O O . VAL A 1 180 ? 25.628 -5.007 -39.848 1.00 88.12 180 VAL A O 1
ATOM 1368 N N . SER A 1 181 ? 26.305 -3.120 -38.835 1.00 87.00 181 SER A N 1
ATOM 1369 C CA . SER A 1 181 ? 27.697 -3.545 -38.633 1.00 87.00 181 SER A CA 1
ATOM 1370 C C . SER A 1 181 ? 27.951 -4.236 -37.286 1.00 87.00 181 SER A C 1
ATOM 1372 O O . SER A 1 181 ? 29.006 -4.844 -37.114 1.00 87.00 181 SER A O 1
ATOM 1374 N N . GLY A 1 182 ? 26.996 -4.182 -36.350 1.00 90.56 182 GLY A N 1
ATOM 1375 C CA . GLY A 1 182 ? 27.095 -4.798 -35.028 1.00 90.56 182 GLY A CA 1
ATOM 1376 C C . GLY A 1 182 ? 26.601 -3.898 -33.893 1.00 90.56 182 GLY A C 1
ATOM 1377 O O . GLY A 1 182 ? 25.955 -2.872 -34.114 1.00 90.56 182 GLY A O 1
ATOM 1378 N N . VAL A 1 183 ? 26.930 -4.305 -32.665 1.00 93.25 183 VAL A N 1
ATOM 1379 C CA . VAL A 1 183 ? 26.581 -3.609 -31.418 1.00 93.25 183 VAL A CA 1
ATOM 1380 C C . VAL A 1 183 ? 27.857 -3.111 -30.739 1.00 93.25 183 VAL A C 1
ATOM 1382 O O . VAL A 1 183 ? 28.847 -3.839 -30.677 1.00 93.25 183 VAL A O 1
ATOM 1385 N N . VAL A 1 184 ? 27.833 -1.884 -30.220 1.00 94.94 184 VAL A N 1
ATOM 1386 C CA . VAL A 1 184 ? 28.947 -1.247 -29.501 1.00 94.94 184 VAL A CA 1
ATOM 1387 C C . VAL A 1 184 ? 28.477 -0.843 -28.105 1.00 94.94 184 VAL A C 1
ATOM 1389 O O . VAL A 1 184 ? 27.487 -0.124 -27.982 1.00 94.94 184 VAL A O 1
ATOM 1392 N N . ASP A 1 185 ? 29.185 -1.278 -27.060 1.00 95.56 185 ASP A N 1
ATOM 1393 C CA . ASP A 1 185 ? 28.993 -0.766 -25.696 1.00 95.56 185 ASP A CA 1
ATOM 1394 C C . ASP A 1 185 ? 29.475 0.689 -25.611 1.00 95.56 185 ASP A C 1
ATOM 1396 O O . ASP A 1 185 ? 30.607 1.010 -25.987 1.00 95.56 185 ASP A O 1
ATOM 1400 N N . LEU A 1 186 ? 28.602 1.573 -25.129 1.00 96.50 186 LEU A N 1
ATOM 1401 C CA . LEU A 1 186 ? 28.863 3.002 -25.027 1.00 96.50 186 LEU A CA 1
ATOM 1402 C C . LEU A 1 186 ? 29.215 3.476 -23.614 1.00 96.50 186 LEU A C 1
ATOM 1404 O O . LEU A 1 186 ? 29.622 4.630 -23.459 1.00 96.50 186 LEU A O 1
ATOM 1408 N N . LEU A 1 187 ? 29.129 2.619 -22.590 1.00 95.88 187 LEU A N 1
ATOM 1409 C CA . LEU A 1 187 ? 29.512 2.978 -21.219 1.00 95.88 187 LEU A CA 1
ATOM 1410 C C . LEU A 1 187 ? 30.949 3.547 -21.115 1.00 95.88 187 LEU A C 1
ATOM 1412 O O . LEU A 1 187 ? 31.126 4.563 -20.431 1.00 95.88 187 LEU A O 1
ATOM 1416 N N . PRO A 1 188 ? 31.975 3.027 -21.832 1.00 97.06 188 PRO A N 1
ATOM 1417 C CA . PRO A 1 188 ? 33.334 3.582 -21.793 1.00 97.06 188 PRO A CA 1
ATOM 1418 C C . PRO A 1 188 ? 33.468 5.006 -22.357 1.00 97.06 188 PRO A C 1
ATOM 1420 O O . PRO A 1 188 ? 34.492 5.657 -22.124 1.00 97.06 188 PRO A O 1
ATOM 1423 N N . PHE A 1 189 ? 32.460 5.508 -23.074 1.00 96.62 189 PHE A N 1
ATOM 1424 C CA . PHE A 1 189 ? 32.442 6.817 -23.741 1.00 96.62 189 PHE A CA 1
ATOM 1425 C C . PHE A 1 189 ? 31.661 7.886 -22.960 1.00 96.62 189 PHE A C 1
ATOM 1427 O O . PHE A 1 189 ? 31.525 9.019 -23.418 1.00 96.62 189 PHE A O 1
ATOM 1434 N N . ILE A 1 190 ? 31.163 7.564 -21.762 1.00 95.94 190 ILE A N 1
ATOM 1435 C CA . ILE A 1 190 ? 30.427 8.525 -20.935 1.00 95.94 190 ILE A CA 1
ATOM 1436 C C . ILE A 1 190 ? 31.402 9.459 -20.205 1.00 95.94 190 ILE A C 1
ATOM 1438 O O . ILE A 1 190 ? 32.298 9.014 -19.483 1.00 95.94 190 ILE A O 1
ATOM 1442 N N . ARG A 1 191 ? 31.237 10.773 -20.373 1.00 93.81 191 ARG A N 1
ATOM 1443 C CA . ARG A 1 191 ? 32.039 11.833 -19.744 1.00 93.81 191 ARG A CA 1
ATOM 1444 C C . ARG A 1 191 ? 31.104 12.890 -19.167 1.00 93.81 191 ARG A C 1
ATOM 1446 O O . ARG A 1 191 ? 30.259 13.427 -19.872 1.00 93.81 191 ARG A O 1
ATOM 1453 N N . SER A 1 192 ? 31.229 13.185 -17.872 1.00 89.06 192 SER A N 1
ATOM 1454 C CA . SER A 1 192 ? 30.492 14.278 -17.206 1.00 89.06 192 SER A CA 1
ATOM 1455 C C . SER A 1 192 ? 28.966 14.287 -17.450 1.00 89.06 192 SER A C 1
ATOM 1457 O O . SER A 1 192 ? 28.369 15.348 -17.628 1.00 89.06 192 SER A O 1
ATOM 1459 N N . GLY A 1 193 ? 28.329 13.109 -17.485 1.00 86.88 193 GLY A N 1
ATOM 1460 C CA . GLY A 1 193 ? 26.885 12.961 -17.742 1.00 86.88 193 GLY A CA 1
ATOM 1461 C C . GLY A 1 193 ? 26.466 13.057 -19.217 1.00 86.88 193 GLY A C 1
ATOM 1462 O O . GLY A 1 193 ? 25.273 13.105 -19.516 1.00 86.88 193 GLY A O 1
ATOM 1463 N N . LYS A 1 194 ? 27.428 13.079 -20.143 1.00 93.31 194 LYS A N 1
ATOM 1464 C CA . LYS A 1 194 ? 27.209 13.032 -21.590 1.00 93.31 194 LYS A CA 1
ATOM 1465 C C . LYS A 1 194 ? 27.830 11.787 -22.205 1.00 93.31 194 LYS A C 1
ATOM 1467 O O . LYS A 1 194 ? 28.831 11.286 -21.704 1.00 93.31 194 LYS A O 1
ATOM 1472 N N . LEU A 1 195 ? 27.277 11.331 -23.320 1.00 96.06 195 LEU A N 1
ATOM 1473 C CA . LEU A 1 195 ? 27.973 10.445 -24.248 1.00 96.06 195 LEU A CA 1
ATOM 1474 C C . LEU A 1 195 ? 28.901 11.286 -25.130 1.00 96.06 195 LEU A C 1
ATOM 1476 O O . LEU A 1 195 ? 28.424 12.212 -25.782 1.00 96.06 195 LEU A O 1
ATOM 1480 N N . GLU A 1 196 ? 30.188 10.946 -25.177 1.00 96.31 196 GLU A N 1
ATOM 1481 C CA . GLU A 1 196 ? 31.183 11.548 -26.072 1.00 96.31 196 GLU A CA 1
ATOM 1482 C C . GLU A 1 196 ? 31.839 10.440 -26.911 1.00 96.31 196 GLU A C 1
ATOM 1484 O O . GLU A 1 196 ? 32.804 9.800 -26.488 1.00 96.31 196 GLU A O 1
ATOM 1489 N N . TRP A 1 197 ? 31.275 10.175 -28.092 1.00 96.12 197 TRP A N 1
ATOM 1490 C CA . TRP A 1 197 ? 31.630 9.026 -28.934 1.00 96.12 197 TRP A CA 1
ATOM 1491 C C . TRP A 1 197 ? 31.836 9.444 -30.391 1.00 96.12 197 TRP A C 1
ATOM 1493 O O . TRP A 1 197 ? 30.983 10.111 -30.967 1.00 96.12 197 TRP A O 1
ATOM 1503 N N . ASP A 1 198 ? 32.952 9.044 -31.001 1.00 95.31 198 ASP A N 1
ATOM 1504 C CA . ASP A 1 198 ? 33.170 9.199 -32.442 1.00 95.31 198 ASP A CA 1
ATOM 1505 C C . ASP A 1 198 ? 32.601 7.970 -33.165 1.00 95.31 198 ASP A C 1
ATOM 1507 O O . ASP A 1 198 ? 33.198 6.889 -33.165 1.00 95.31 198 ASP A O 1
ATOM 1511 N N . ALA A 1 199 ? 31.384 8.110 -33.691 1.00 94.25 199 ALA A N 1
ATOM 1512 C CA . ALA A 1 199 ? 30.634 7.010 -34.276 1.00 94.25 199 ALA A CA 1
ATOM 1513 C C . ALA A 1 199 ? 31.223 6.613 -35.645 1.00 94.25 199 ALA A C 1
ATOM 1515 O O . ALA A 1 199 ? 31.344 7.472 -36.522 1.00 94.25 199 ALA A O 1
ATOM 1516 N N . PRO A 1 200 ? 31.531 5.327 -35.904 1.00 94.31 200 PRO A N 1
ATOM 1517 C CA . PRO A 1 200 ? 31.985 4.890 -37.221 1.00 94.31 200 PRO A CA 1
ATOM 1518 C C . PRO A 1 200 ? 30.964 5.204 -38.323 1.00 94.31 200 PRO A C 1
ATOM 1520 O O . PRO A 1 200 ? 29.756 5.240 -38.079 1.00 94.31 200 PRO A O 1
ATOM 1523 N N . SER A 1 201 ? 31.437 5.384 -39.557 1.00 92.31 201 SER A N 1
ATOM 1524 C CA . SER A 1 201 ? 30.593 5.659 -40.725 1.00 92.31 201 SER A CA 1
ATOM 1525 C C . SER A 1 201 ? 29.468 4.629 -40.894 1.00 92.31 201 SER A C 1
ATOM 1527 O O . SER A 1 201 ? 29.721 3.461 -41.179 1.00 92.31 201 SER A O 1
ATOM 1529 N N . GLY A 1 202 ? 28.223 5.079 -40.767 1.00 91.56 202 GLY A N 1
ATOM 1530 C CA . GLY A 1 202 ? 27.020 4.259 -40.895 1.00 91.56 202 GLY A CA 1
ATOM 1531 C C . GLY A 1 202 ? 25.838 4.916 -40.185 1.00 91.56 202 GLY A C 1
ATOM 1532 O O . GLY A 1 202 ? 26.009 5.948 -39.539 1.00 91.56 202 GLY A O 1
ATOM 1533 N N . ALA A 1 203 ? 24.651 4.326 -40.307 1.00 94.69 203 ALA A N 1
ATOM 1534 C CA . ALA A 1 203 ? 23.511 4.694 -39.474 1.00 94.69 203 ALA A CA 1
ATOM 1535 C C . ALA A 1 203 ? 23.518 3.849 -38.193 1.00 94.69 203 ALA A C 1
ATOM 1537 O O . ALA A 1 203 ? 23.717 2.634 -38.262 1.00 94.69 203 ALA A O 1
ATOM 1538 N N . TRP A 1 204 ? 23.273 4.487 -37.051 1.00 95.50 204 TRP A N 1
ATOM 1539 C CA . TRP A 1 204 ? 23.244 3.859 -35.732 1.00 95.50 204 TRP A CA 1
ATOM 1540 C C . TRP A 1 204 ? 21.955 4.205 -34.987 1.00 95.50 204 TRP A C 1
ATOM 1542 O O . TRP A 1 204 ? 21.418 5.303 -35.128 1.00 95.50 204 TRP A O 1
ATOM 1552 N N . THR A 1 205 ? 21.495 3.297 -34.134 1.00 94.50 205 THR A N 1
ATOM 1553 C CA . THR A 1 205 ? 20.479 3.577 -33.115 1.00 94.50 205 THR A CA 1
ATOM 1554 C C . THR A 1 205 ? 21.127 3.438 -31.750 1.00 94.50 205 THR A C 1
ATOM 1556 O O . THR A 1 205 ? 21.648 2.379 -31.412 1.00 94.50 205 THR A O 1
ATOM 1559 N N . LEU A 1 206 ? 21.129 4.518 -30.976 1.00 95.06 206 LEU A N 1
ATOM 1560 C CA . LEU A 1 206 ? 21.501 4.490 -29.571 1.00 95.06 206 LEU A CA 1
ATOM 1561 C C . LEU A 1 206 ? 20.306 3.997 -28.764 1.00 95.06 206 LEU A C 1
ATOM 1563 O O . LEU A 1 206 ? 19.217 4.556 -28.909 1.00 95.06 206 LEU A O 1
ATOM 1567 N N . LEU A 1 207 ? 20.539 3.000 -27.918 1.00 95.12 207 LEU A N 1
ATOM 1568 C CA . LEU A 1 207 ? 19.582 2.445 -26.967 1.00 95.12 207 LEU A CA 1
ATOM 1569 C C . LEU A 1 207 ? 20.202 2.481 -25.568 1.00 95.12 207 LEU A C 1
ATOM 1571 O O . LEU A 1 207 ? 21.388 2.177 -25.409 1.00 95.12 207 LEU A O 1
ATOM 1575 N N . GLY A 1 208 ? 19.427 2.810 -24.541 1.00 94.56 208 GLY A N 1
ATOM 1576 C CA . GLY A 1 208 ? 19.904 2.779 -23.162 1.00 94.56 208 GLY A CA 1
ATOM 1577 C C . GLY A 1 208 ? 18.796 2.660 -22.128 1.00 94.56 208 GLY A C 1
ATOM 1578 O O . GLY A 1 208 ? 17.646 3.000 -22.384 1.00 94.56 208 GLY A O 1
ATOM 1579 N N . LEU A 1 209 ? 19.170 2.199 -20.936 1.00 95.50 209 LEU A N 1
ATOM 1580 C CA . LEU A 1 209 ? 18.308 2.161 -19.758 1.00 95.50 209 LEU A CA 1
ATOM 1581 C C . LEU A 1 209 ? 18.968 2.921 -18.618 1.00 95.50 209 LEU A C 1
ATOM 1583 O O . LEU A 1 209 ? 20.154 2.744 -18.327 1.00 95.50 209 LEU A O 1
ATOM 1587 N N . PHE A 1 210 ? 18.166 3.751 -17.966 1.00 95.81 210 PHE A N 1
ATOM 1588 C CA . PHE A 1 210 ? 18.555 4.618 -16.866 1.00 95.81 210 PHE A CA 1
ATOM 1589 C C . PHE A 1 210 ? 17.612 4.378 -15.690 1.00 95.81 210 PHE A C 1
ATOM 1591 O O . PHE A 1 210 ? 16.451 4.034 -15.892 1.00 95.81 210 PHE A O 1
ATOM 1598 N N . SER A 1 211 ? 18.096 4.571 -14.468 1.00 95.88 211 SER A N 1
ATOM 1599 C CA . SER A 1 211 ? 17.271 4.471 -13.264 1.00 95.88 211 SER A CA 1
ATOM 1600 C C . SER A 1 211 ? 17.593 5.596 -12.291 1.00 95.88 211 SER A C 1
ATOM 1602 O O . SER A 1 211 ? 18.759 5.932 -12.067 1.00 95.88 211 SER A O 1
ATOM 1604 N N . GLN A 1 212 ? 16.555 6.204 -11.729 1.00 96.19 212 GLN A N 1
ATOM 1605 C CA . GLN A 1 212 ? 16.643 7.216 -10.685 1.00 96.19 212 GLN A CA 1
ATOM 1606 C C . GLN A 1 212 ? 16.069 6.653 -9.389 1.00 96.19 212 GLN A C 1
ATOM 1608 O O . GLN A 1 212 ? 15.075 5.934 -9.406 1.00 96.19 212 GLN A O 1
ATOM 1613 N N . SER A 1 213 ? 16.693 7.028 -8.277 1.00 96.75 213 SER A N 1
ATOM 1614 C CA . SER A 1 213 ? 16.234 6.793 -6.912 1.00 96.75 213 SER A CA 1
ATOM 1615 C C . SER A 1 213 ? 16.796 7.914 -6.025 1.00 96.75 213 SER A C 1
ATOM 1617 O O . SER A 1 213 ? 17.900 8.389 -6.318 1.00 96.75 213 SER A O 1
ATOM 1619 N N . PRO A 1 214 ? 16.074 8.379 -4.988 1.00 97.38 214 PRO A N 1
ATOM 1620 C CA . PRO A 1 214 ? 14.683 8.056 -4.662 1.00 97.38 214 PRO A CA 1
ATOM 1621 C C . PRO A 1 214 ? 13.698 8.799 -5.580 1.00 97.38 214 PRO A C 1
ATOM 1623 O O . PRO A 1 214 ? 13.895 9.981 -5.871 1.00 97.38 214 PRO A O 1
ATOM 1626 N N . ILE A 1 215 ? 12.609 8.144 -5.997 1.00 96.94 215 ILE A N 1
ATOM 1627 C CA . ILE A 1 215 ? 11.593 8.762 -6.882 1.00 96.94 215 ILE A CA 1
ATOM 1628 C C . ILE A 1 215 ? 10.390 9.359 -6.139 1.00 96.94 215 ILE A C 1
ATOM 1630 O O . ILE A 1 215 ? 9.741 10.272 -6.647 1.00 96.94 215 ILE A O 1
ATOM 1634 N N . GLN A 1 216 ? 10.099 8.876 -4.928 1.00 97.88 216 GLN A N 1
ATOM 1635 C CA . GLN A 1 216 ? 8.891 9.228 -4.180 1.00 97.88 216 GLN A CA 1
ATOM 1636 C C . GLN A 1 216 ? 9.178 9.446 -2.686 1.00 97.88 216 GLN A C 1
ATOM 1638 O O . GLN A 1 216 ? 10.077 8.840 -2.096 1.00 97.88 216 GLN A O 1
ATOM 1643 N N . LYS A 1 217 ? 8.383 10.323 -2.061 1.00 98.19 217 LYS A N 1
ATOM 1644 C CA . LYS A 1 217 ? 8.307 10.504 -0.604 1.00 98.19 217 LYS A CA 1
ATOM 1645 C C . LYS A 1 217 ? 6.962 10.000 -0.084 1.00 98.19 217 LYS A C 1
ATOM 1647 O O . LYS A 1 217 ? 5.960 10.113 -0.789 1.00 98.19 217 LYS A O 1
ATOM 1652 N N . VAL A 1 218 ? 6.959 9.456 1.133 1.00 98.19 218 VAL A N 1
ATOM 1653 C CA . VAL A 1 218 ? 5.763 8.891 1.785 1.00 98.19 218 VAL A CA 1
ATOM 1654 C C . VAL A 1 218 ? 4.628 9.920 1.783 1.00 98.19 218 VAL A C 1
ATOM 1656 O O . VAL A 1 218 ? 4.800 11.056 2.239 1.00 98.19 218 VAL A O 1
ATOM 1659 N N . LYS A 1 219 ? 3.459 9.547 1.252 1.00 97.38 219 LYS A N 1
ATOM 1660 C CA . LYS A 1 219 ? 2.282 10.419 1.215 1.00 97.38 219 LYS A CA 1
ATOM 1661 C C . LYS A 1 219 ? 1.722 10.536 2.624 1.00 97.38 219 LYS A C 1
ATOM 1663 O O . LYS A 1 219 ? 1.625 9.553 3.349 1.00 97.38 219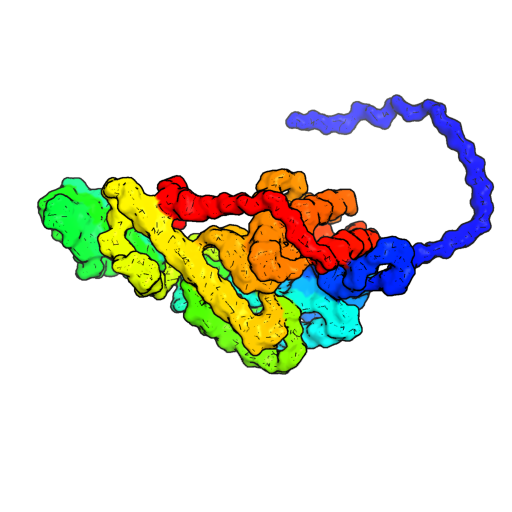 LYS A O 1
ATOM 1668 N N . ARG A 1 220 ? 1.291 11.747 2.991 1.00 96.62 220 ARG A N 1
ATOM 1669 C CA . ARG A 1 220 ? 0.533 12.013 4.230 1.00 96.62 220 ARG A CA 1
ATOM 1670 C C . ARG A 1 220 ? 1.246 11.584 5.525 1.00 96.62 220 ARG A C 1
ATOM 1672 O O . ARG A 1 220 ? 0.569 11.465 6.538 1.00 96.62 220 ARG A O 1
ATOM 1679 N N . ALA A 1 221 ? 2.570 11.414 5.498 1.00 97.81 221 ALA A N 1
ATOM 1680 C CA . ALA A 1 221 ? 3.372 10.954 6.629 1.00 97.81 221 ALA A CA 1
ATOM 1681 C C . ALA A 1 221 ? 3.099 11.734 7.928 1.00 97.81 221 ALA A C 1
ATOM 1683 O O . ALA A 1 221 ? 2.904 12.954 7.910 1.00 97.81 221 ALA A O 1
ATOM 1684 N N . ALA A 1 222 ? 3.114 11.018 9.051 1.00 98.12 222 ALA A N 1
ATOM 1685 C CA . ALA A 1 222 ? 3.127 11.630 10.375 1.00 98.12 222 ALA A CA 1
ATOM 1686 C C . ALA A 1 222 ? 4.519 12.208 10.693 1.00 98.12 222 ALA A C 1
ATOM 1688 O O . ALA A 1 222 ? 5.501 11.784 10.081 1.00 98.12 222 ALA A O 1
ATOM 1689 N N . PRO A 1 223 ? 4.632 13.111 11.683 1.00 98.19 223 PRO A N 1
ATOM 1690 C CA . PRO A 1 223 ? 5.912 13.550 12.233 1.00 98.19 223 PRO A CA 1
ATOM 1691 C C . PRO A 1 223 ? 6.824 12.370 12.587 1.00 98.19 223 PRO A C 1
ATOM 1693 O O . PRO A 1 223 ? 6.387 11.396 13.197 1.00 98.19 223 PRO A O 1
ATOM 1696 N N . GLY A 1 224 ? 8.090 12.424 12.179 1.00 96.88 224 GLY A N 1
ATOM 1697 C CA . GLY A 1 224 ? 9.048 11.319 12.298 1.00 96.88 224 GLY A CA 1
ATOM 1698 C C . GLY A 1 224 ? 8.858 10.193 11.269 1.00 96.88 224 GLY A C 1
ATOM 1699 O O . GLY A 1 224 ? 9.684 9.282 11.200 1.00 96.88 224 GLY A O 1
ATOM 1700 N N . GLY A 1 225 ? 7.796 10.215 10.467 1.00 97.12 225 GLY A N 1
ATOM 1701 C CA . GLY A 1 225 ? 7.522 9.277 9.378 1.00 97.12 225 GLY A CA 1
ATOM 1702 C C . GLY A 1 225 ? 8.000 9.756 8.004 1.00 97.12 225 GLY A C 1
ATOM 1703 O O . GLY A 1 225 ? 7.921 9.004 7.036 1.00 97.12 225 GLY A O 1
ATOM 1704 N N . GLU A 1 226 ? 8.505 10.985 7.887 1.00 97.81 226 GLU A N 1
ATOM 1705 C CA . GLU A 1 226 ? 8.834 11.617 6.609 1.00 97.81 226 GLU A CA 1
ATOM 1706 C C . GLU A 1 226 ? 10.121 11.055 5.985 1.00 97.81 226 GLU A C 1
ATOM 1708 O O . GLU A 1 226 ? 11.208 11.140 6.555 1.00 97.81 226 GLU A O 1
ATOM 1713 N N . GLY A 1 227 ? 10.039 10.534 4.761 1.00 97.94 227 GLY A N 1
ATOM 1714 C CA . GLY A 1 227 ? 11.225 10.091 4.030 1.00 97.94 227 GLY A CA 1
ATOM 1715 C C . GLY A 1 227 ? 10.909 9.458 2.684 1.00 97.94 227 GLY A C 1
ATOM 1716 O O . GLY A 1 227 ? 9.829 9.670 2.130 1.00 97.94 227 GLY A O 1
ATOM 1717 N N . SER A 1 228 ? 11.885 8.741 2.128 1.00 98.62 228 SER A N 1
ATOM 1718 C CA . SER A 1 228 ? 11.740 8.030 0.852 1.00 98.62 228 SER A CA 1
ATOM 1719 C C . SER A 1 228 ? 10.772 6.852 0.983 1.00 98.62 228 SER A C 1
ATOM 1721 O O . SER A 1 228 ? 10.693 6.227 2.042 1.00 98.62 228 SER A O 1
ATOM 1723 N N . VAL A 1 229 ? 10.038 6.563 -0.092 1.00 98.62 229 VAL A N 1
ATOM 1724 C CA . VAL A 1 229 ? 9.236 5.336 -0.216 1.00 98.62 229 VAL A CA 1
ATOM 1725 C C . VAL A 1 229 ? 10.163 4.159 -0.496 1.00 98.62 229 VAL A C 1
ATOM 1727 O O . VAL A 1 229 ? 11.051 4.264 -1.348 1.00 98.62 229 VAL A O 1
ATOM 1730 N N . LEU A 1 230 ? 9.951 3.065 0.231 1.00 98.62 230 LEU A N 1
ATOM 1731 C CA . LEU A 1 230 ? 10.686 1.807 0.132 1.00 98.62 230 LEU A CA 1
ATOM 1732 C C . LEU A 1 230 ? 10.527 1.184 -1.264 1.00 98.62 230 LEU A C 1
ATOM 1734 O O . LEU A 1 230 ? 9.484 1.331 -1.895 1.00 98.62 230 LEU A O 1
ATOM 1738 N N . ASP A 1 231 ? 11.555 0.496 -1.751 1.00 98.56 231 ASP A N 1
ATOM 1739 C CA . ASP A 1 231 ? 11.510 -0.238 -3.018 1.00 98.56 231 ASP A CA 1
ATOM 1740 C C . ASP A 1 231 ? 10.528 -1.428 -2.939 1.00 98.56 231 ASP A C 1
ATOM 1742 O O . ASP A 1 231 ? 10.800 -2.368 -2.186 1.00 98.56 231 ASP A O 1
ATOM 1746 N N . PRO A 1 232 ? 9.409 -1.420 -3.697 1.00 98.12 232 PRO A N 1
ATOM 1747 C CA . PRO A 1 232 ? 8.385 -2.463 -3.640 1.00 98.12 232 PRO A CA 1
ATOM 1748 C C . PRO A 1 232 ? 8.803 -3.788 -4.293 1.00 98.12 232 PRO A C 1
ATOM 1750 O O . PRO A 1 232 ? 8.023 -4.737 -4.250 1.00 98.12 232 PRO A O 1
ATOM 1753 N N . PHE A 1 233 ? 9.989 -3.865 -4.907 1.00 98.50 233 PHE A N 1
ATOM 1754 C CA . PHE A 1 233 ? 10.503 -5.064 -5.578 1.00 98.50 233 PHE A CA 1
ATOM 1755 C C . PHE A 1 233 ? 11.737 -5.662 -4.881 1.00 98.50 233 PHE A C 1
ATOM 1757 O O . PHE A 1 233 ? 12.304 -6.634 -5.377 1.00 98.50 233 PHE A O 1
ATOM 1764 N N . SER A 1 234 ? 12.165 -5.108 -3.738 1.00 98.38 234 SER A N 1
ATOM 1765 C CA . SER A 1 234 ? 13.336 -5.590 -2.992 1.00 98.38 234 SER A CA 1
ATOM 1766 C C . SER A 1 234 ? 12.940 -6.159 -1.620 1.00 98.38 234 SER A C 1
ATOM 1768 O O . SER A 1 234 ? 12.824 -5.412 -0.641 1.00 98.38 234 SER A O 1
ATOM 1770 N N . PRO A 1 235 ? 12.806 -7.496 -1.485 1.00 97.12 235 PRO A N 1
ATOM 1771 C CA . PRO A 1 235 ? 12.694 -8.155 -0.181 1.00 97.12 235 PRO A CA 1
ATOM 1772 C C . PRO A 1 235 ? 13.869 -7.809 0.750 1.00 97.12 235 PRO A C 1
ATOM 1774 O O . PRO A 1 235 ? 13.690 -7.643 1.953 1.00 97.12 235 PRO A O 1
ATOM 1777 N N . MET A 1 236 ? 15.066 -7.591 0.188 1.00 96.69 236 MET A N 1
ATOM 1778 C CA . MET A 1 236 ? 16.242 -7.144 0.940 1.00 96.69 236 MET A CA 1
ATOM 1779 C C . MET A 1 236 ? 16.091 -5.723 1.502 1.00 96.69 236 MET A C 1
ATOM 1781 O O . MET A 1 236 ? 16.644 -5.428 2.565 1.00 96.69 236 MET A O 1
ATOM 1785 N N . ALA A 1 237 ? 15.383 -4.821 0.813 1.00 97.88 237 ALA A N 1
ATOM 1786 C CA . ALA A 1 237 ? 15.037 -3.511 1.361 1.00 97.88 237 ALA A CA 1
ATOM 1787 C C . ALA A 1 237 ? 13.984 -3.643 2.474 1.00 97.88 237 ALA A C 1
ATOM 1789 O O . ALA A 1 237 ? 14.123 -2.988 3.507 1.00 97.88 237 ALA A O 1
ATOM 1790 N N . MET A 1 238 ? 13.000 -4.535 2.315 1.00 97.88 238 MET A N 1
ATOM 1791 C CA . MET A 1 238 ? 12.012 -4.856 3.353 1.00 97.88 238 MET A CA 1
ATOM 1792 C C . MET A 1 238 ? 12.674 -5.355 4.653 1.00 97.88 238 MET A C 1
ATOM 1794 O O . MET A 1 238 ? 12.404 -4.811 5.723 1.00 97.88 238 MET A O 1
ATOM 1798 N N . ASP A 1 239 ? 13.628 -6.289 4.568 1.00 96.12 239 ASP A N 1
ATOM 1799 C CA . ASP A 1 239 ? 14.423 -6.742 5.723 1.00 96.12 239 ASP A CA 1
ATOM 1800 C C . ASP A 1 239 ? 15.109 -5.586 6.468 1.00 96.12 239 ASP A C 1
ATOM 1802 O O . ASP A 1 239 ? 15.037 -5.479 7.696 1.00 96.12 239 ASP A O 1
ATOM 1806 N N . ARG A 1 240 ? 15.761 -4.678 5.728 1.00 96.62 240 ARG A N 1
ATOM 1807 C CA . ARG A 1 240 ? 16.433 -3.507 6.318 1.00 96.62 240 ARG A CA 1
ATOM 1808 C C . ARG A 1 240 ? 15.433 -2.509 6.910 1.00 96.62 240 ARG A C 1
ATOM 1810 O O . ARG A 1 240 ? 15.736 -1.870 7.918 1.00 96.62 240 ARG A O 1
ATOM 1817 N N . TYR A 1 241 ? 14.241 -2.389 6.326 1.00 97.31 241 TYR A N 1
ATOM 1818 C CA . TYR A 1 241 ? 13.181 -1.506 6.811 1.00 97.31 241 TYR A CA 1
ATOM 1819 C C . TYR A 1 241 ? 12.694 -1.911 8.211 1.00 97.31 241 TYR A C 1
ATOM 1821 O O . TYR A 1 241 ? 12.561 -1.045 9.082 1.00 97.31 241 TYR A O 1
ATOM 1829 N N . PHE A 1 242 ? 12.536 -3.214 8.471 1.00 95.31 242 PHE A N 1
ATOM 1830 C CA . PHE A 1 242 ? 12.118 -3.740 9.778 1.00 95.31 242 PHE A CA 1
ATOM 1831 C C . PHE A 1 242 ? 13.085 -3.449 10.923 1.00 95.31 242 PHE A C 1
ATOM 1833 O O . PHE A 1 242 ? 12.646 -3.305 12.067 1.00 95.31 242 PHE A O 1
ATOM 1840 N N . GLY A 1 243 ? 14.375 -3.248 10.636 1.00 92.44 243 GLY A N 1
ATOM 1841 C CA . GLY A 1 243 ? 15.375 -2.871 11.641 1.00 92.44 243 GLY A CA 1
ATOM 1842 C C . GLY A 1 243 ? 15.013 -1.614 12.447 1.00 92.44 243 GLY A C 1
ATOM 1843 O O . GLY A 1 243 ? 15.445 -1.478 13.590 1.00 92.44 243 GLY A O 1
ATOM 1844 N N . ARG A 1 244 ? 14.172 -0.724 11.897 1.00 91.62 244 ARG A N 1
ATOM 1845 C CA . ARG A 1 244 ? 13.648 0.458 12.603 1.00 91.62 244 ARG A CA 1
ATOM 1846 C C . ARG A 1 244 ? 12.548 0.147 13.625 1.00 91.62 244 ARG A C 1
ATOM 1848 O O . ARG A 1 244 ? 12.384 0.909 14.570 1.00 91.62 244 ARG A O 1
ATOM 1855 N N . PHE A 1 245 ? 11.776 -0.913 13.416 1.00 92.25 245 PHE A N 1
ATOM 1856 C CA . PHE A 1 245 ? 10.615 -1.263 14.239 1.00 92.25 245 PHE A CA 1
ATOM 1857 C C . PHE A 1 245 ? 10.948 -2.343 15.270 1.00 92.25 245 PHE A C 1
ATOM 1859 O O . PHE A 1 245 ? 10.306 -2.414 16.315 1.00 92.25 245 PHE A O 1
ATOM 1866 N N . ALA A 1 246 ? 11.948 -3.182 14.978 1.00 86.31 246 ALA A N 1
ATOM 1867 C CA . ALA A 1 246 ? 12.220 -4.426 15.691 1.00 86.31 246 ALA A CA 1
ATOM 1868 C C . ALA A 1 246 ? 12.347 -4.258 17.213 1.00 86.31 246 ALA A C 1
ATOM 1870 O O . ALA A 1 246 ? 11.770 -5.033 17.972 1.00 86.31 246 ALA A O 1
ATOM 1871 N N . LYS A 1 247 ? 13.067 -3.235 17.685 1.00 89.31 247 LYS A N 1
ATOM 1872 C CA . LYS A 1 247 ? 13.243 -2.990 19.123 1.00 89.31 247 LYS A CA 1
ATOM 1873 C C . LYS A 1 247 ? 11.940 -2.517 19.770 1.00 89.31 247 LYS A C 1
ATOM 1875 O O . LYS A 1 247 ? 11.553 -3.017 20.822 1.00 89.31 247 LYS A O 1
ATOM 1880 N N . GLU A 1 248 ? 11.279 -1.543 19.162 1.00 90.56 248 GLU A N 1
ATOM 1881 C CA . GLU A 1 248 ? 10.065 -0.917 19.675 1.00 90.56 248 GLU A CA 1
ATOM 1882 C C . GLU A 1 248 ? 8.884 -1.905 19.708 1.00 90.56 248 GLU A C 1
ATOM 1884 O O . GLU A 1 248 ? 8.207 -1.978 20.733 1.00 90.56 248 GLU A O 1
ATOM 1889 N N . LEU A 1 249 ? 8.705 -2.737 18.673 1.00 86.50 249 LEU A N 1
ATOM 1890 C CA . LEU A 1 249 ? 7.711 -3.820 18.656 1.00 86.50 249 LEU A CA 1
ATOM 1891 C C . LEU A 1 249 ? 8.074 -4.962 19.618 1.00 86.50 249 LEU A C 1
ATOM 1893 O O . LEU A 1 249 ? 7.203 -5.447 20.339 1.00 86.50 249 LEU A O 1
ATOM 1897 N N . SER A 1 250 ? 9.352 -5.352 19.713 1.00 89.06 250 SER A N 1
ATOM 1898 C CA . SER A 1 250 ? 9.797 -6.385 20.664 1.00 89.06 250 SER A CA 1
ATOM 1899 C C . SER A 1 250 ? 9.496 -6.007 22.123 1.00 89.06 250 SER A C 1
ATOM 1901 O O . SER A 1 250 ? 9.086 -6.861 22.911 1.00 89.06 250 SER A O 1
ATOM 1903 N N . ASN A 1 251 ? 9.605 -4.720 22.477 1.00 92.38 251 ASN A N 1
ATOM 1904 C CA . ASN A 1 251 ? 9.287 -4.225 23.823 1.00 92.38 251 ASN A CA 1
ATOM 1905 C C . ASN A 1 251 ? 7.801 -4.365 24.206 1.00 92.38 251 ASN A C 1
ATOM 1907 O O . ASN A 1 251 ? 7.496 -4.389 25.398 1.00 92.38 251 ASN A O 1
ATOM 1911 N N . LEU A 1 252 ? 6.881 -4.475 23.238 1.00 93.25 252 LEU A N 1
ATOM 1912 C CA . LEU A 1 252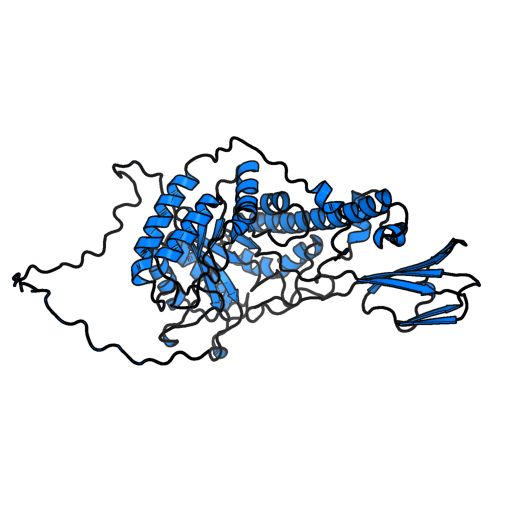 ? 5.457 -4.717 23.509 1.00 93.25 252 LEU A CA 1
ATOM 1913 C C . LEU A 1 252 ? 5.176 -6.171 23.940 1.00 93.25 252 LEU A C 1
ATOM 1915 O O . LEU A 1 252 ? 4.135 -6.461 24.540 1.00 93.25 252 LEU A O 1
ATOM 1919 N N . GLY A 1 253 ? 6.096 -7.100 23.655 1.00 91.56 253 GLY A N 1
ATOM 1920 C CA . GLY A 1 253 ? 5.953 -8.518 23.977 1.00 91.56 253 GLY A CA 1
ATOM 1921 C C . GLY A 1 253 ? 4.669 -9.109 23.371 1.00 91.56 253 GLY A C 1
ATOM 1922 O O . GLY A 1 253 ? 4.515 -9.061 22.155 1.00 91.56 253 GLY A O 1
ATOM 1923 N N . PRO A 1 254 ? 3.734 -9.660 24.172 1.00 92.31 254 PRO A N 1
ATOM 1924 C CA . PRO A 1 254 ? 2.475 -10.227 23.679 1.00 92.31 254 PRO A CA 1
ATOM 1925 C C . PRO A 1 254 ? 1.360 -9.188 23.437 1.00 92.31 254 PRO A C 1
ATOM 1927 O O . PRO A 1 254 ? 0.231 -9.575 23.135 1.00 92.31 254 PRO A O 1
ATOM 1930 N N . LEU A 1 255 ? 1.611 -7.888 23.639 1.00 95.50 255 LEU A N 1
ATOM 1931 C CA . LEU A 1 255 ? 0.663 -6.812 23.319 1.00 95.50 255 LEU A CA 1
ATOM 1932 C C . LEU A 1 255 ? 0.939 -6.281 21.910 1.00 95.50 255 LEU A C 1
ATOM 1934 O O . LEU A 1 255 ? 1.393 -5.157 21.751 1.00 95.50 255 LEU A O 1
ATOM 1938 N N . GLN A 1 256 ? 0.687 -7.101 20.896 1.00 96.69 256 GLN A N 1
ATOM 1939 C CA . GLN A 1 256 ? 0.870 -6.736 19.488 1.00 96.69 256 GLN A CA 1
ATOM 1940 C C . GLN A 1 256 ? -0.459 -6.285 18.861 1.00 96.69 256 GLN A C 1
ATOM 1942 O O . GLN A 1 256 ? -1.525 -6.641 19.383 1.00 96.69 256 GLN A O 1
ATOM 1947 N N . PRO A 1 257 ? -0.438 -5.506 17.762 1.00 97.50 257 PRO A N 1
ATOM 1948 C CA . PRO A 1 257 ? -1.626 -5.346 16.928 1.00 97.50 257 PRO A CA 1
ATOM 1949 C C . PRO A 1 257 ? -2.082 -6.716 16.395 1.00 97.50 257 PRO A C 1
ATOM 1951 O O . PRO A 1 257 ? -1.275 -7.622 16.218 1.00 97.50 257 PRO A O 1
ATOM 1954 N N . ARG A 1 258 ? -3.379 -6.877 16.112 1.00 97.94 258 ARG A N 1
ATOM 1955 C CA . ARG A 1 258 ? -3.912 -8.079 15.455 1.00 97.94 258 ARG A CA 1
ATOM 1956 C C . ARG A 1 258 ? -3.297 -8.219 14.068 1.00 97.94 258 ARG A C 1
ATOM 1958 O O . ARG A 1 258 ? -2.733 -9.267 13.773 1.00 97.94 258 ARG A O 1
ATOM 1965 N N . ALA A 1 259 ? -3.425 -7.192 13.228 1.00 98.38 259 ALA A N 1
ATOM 1966 C CA . ALA A 1 259 ? -2.870 -7.197 11.883 1.00 98.38 259 ALA A CA 1
ATOM 1967 C C . ALA A 1 259 ? -1.947 -6.005 11.620 1.00 98.38 259 ALA A C 1
ATOM 1969 O O . ALA A 1 259 ? -2.207 -4.879 12.053 1.00 98.38 259 ALA A O 1
ATOM 1970 N N . HIS A 1 260 ? -0.913 -6.252 10.824 1.00 98.19 260 HIS A N 1
ATOM 1971 C CA . HIS A 1 260 ? -0.236 -5.205 10.074 1.00 98.19 260 HIS A CA 1
ATOM 1972 C C . HIS A 1 260 ? -0.966 -4.946 8.755 1.00 98.19 260 HIS A C 1
ATOM 1974 O O . HIS A 1 260 ? -1.431 -5.885 8.103 1.00 98.19 260 HIS A O 1
ATOM 1980 N N . PHE A 1 261 ? -1.069 -3.673 8.373 1.00 98.44 261 PHE A N 1
ATOM 1981 C CA . PHE A 1 261 ? -1.799 -3.240 7.185 1.00 98.44 261 PHE A CA 1
ATOM 1982 C C . PHE A 1 261 ? -0.872 -2.658 6.105 1.00 98.44 261 PHE A C 1
ATOM 1984 O O . PHE A 1 261 ? -0.065 -1.767 6.395 1.00 98.44 261 PHE A O 1
ATOM 1991 N N . HIS A 1 262 ? -1.020 -3.166 4.876 1.00 97.75 262 HIS A N 1
ATOM 1992 C CA . HIS A 1 262 ? -0.476 -2.603 3.637 1.00 97.75 262 HIS A CA 1
ATOM 1993 C C . HIS A 1 262 ? -1.638 -1.998 2.835 1.00 97.75 262 HIS A C 1
ATOM 1995 O O . HIS A 1 262 ? -2.586 -2.701 2.481 1.00 97.75 262 HIS A O 1
ATOM 2001 N N . GLU A 1 263 ? -1.561 -0.688 2.611 1.00 94.81 263 GLU A N 1
ATOM 2002 C CA . GLU A 1 263 ? -2.529 0.105 1.840 1.00 94.81 263 GLU A CA 1
ATOM 2003 C C . GLU A 1 263 ? -2.350 -0.141 0.329 1.00 94.81 263 GLU A C 1
ATOM 2005 O O . GLU A 1 263 ? -1.395 -0.806 -0.082 1.00 94.81 263 GLU A O 1
ATOM 2010 N N . SER A 1 264 ? -3.273 0.369 -0.486 1.00 93.88 264 SER A N 1
ATOM 2011 C CA . SER A 1 264 ? -3.227 0.324 -1.949 1.00 93.88 264 SER A CA 1
ATOM 2012 C C . SER A 1 264 ? -1.842 0.635 -2.547 1.00 93.88 264 SER A C 1
ATOM 2014 O O . SER A 1 264 ? -1.016 1.392 -2.016 1.00 93.88 264 SER A O 1
ATOM 2016 N N . PHE A 1 265 ? -1.548 0.037 -3.702 1.00 95.38 265 PHE A N 1
ATOM 2017 C CA . PHE A 1 265 ? -0.249 0.214 -4.340 1.00 95.38 265 PHE A CA 1
ATOM 2018 C C . PHE A 1 265 ? -0.143 1.601 -4.992 1.00 95.38 265 PHE A C 1
ATOM 2020 O O . PHE A 1 265 ? -0.501 1.808 -6.150 1.00 95.38 265 PHE A O 1
ATOM 2027 N N . GLU A 1 266 ? 0.425 2.553 -4.255 1.00 95.50 266 GLU A N 1
ATOM 2028 C CA . GLU A 1 266 ? 0.698 3.915 -4.735 1.00 95.50 266 GLU A CA 1
ATOM 2029 C C . GLU A 1 266 ? 2.203 4.221 -4.850 1.00 95.50 266 GLU A C 1
ATOM 2031 O O . GLU A 1 266 ? 2.643 5.349 -4.612 1.00 95.50 266 GLU A O 1
ATOM 2036 N N . TYR A 1 267 ? 3.008 3.214 -5.212 1.00 96.31 267 TYR A N 1
ATOM 2037 C CA . TYR A 1 267 ? 4.448 3.334 -5.488 1.00 96.31 267 TYR A CA 1
ATOM 2038 C C . TYR A 1 267 ? 4.671 3.917 -6.898 1.00 96.31 267 TYR A C 1
ATOM 2040 O O . TYR A 1 267 ? 5.038 3.222 -7.848 1.00 96.31 267 TYR A O 1
ATOM 2048 N N . TYR A 1 268 ? 4.368 5.203 -7.070 1.00 94.50 268 TYR A N 1
ATOM 2049 C CA . TYR A 1 268 ? 4.340 5.869 -8.371 1.00 94.50 268 TYR A CA 1
ATOM 2050 C C . TYR A 1 268 ? 5.687 5.799 -9.103 1.00 94.50 268 TYR A C 1
ATOM 2052 O O . TYR A 1 268 ? 6.728 6.149 -8.551 1.00 94.50 268 TYR A O 1
ATOM 2060 N N . GLN A 1 269 ? 5.643 5.424 -10.386 1.00 93.75 269 GLN A N 1
ATOM 2061 C CA . GLN A 1 269 ? 6.812 5.240 -11.263 1.00 93.75 269 GLN A CA 1
ATOM 2062 C C . GLN A 1 269 ? 7.812 4.165 -10.797 1.00 93.75 269 GLN A C 1
ATOM 2064 O O . GLN A 1 269 ? 8.866 4.025 -11.421 1.00 93.75 269 GLN A O 1
ATOM 2069 N N . ALA A 1 270 ? 7.515 3.395 -9.743 1.00 96.44 270 ALA A N 1
ATOM 2070 C CA . ALA A 1 270 ? 8.359 2.280 -9.340 1.00 96.44 270 ALA A CA 1
ATOM 2071 C C . ALA A 1 270 ? 8.326 1.209 -10.439 1.00 96.44 270 ALA A C 1
ATOM 2073 O O . ALA A 1 270 ? 7.277 0.658 -10.769 1.00 96.44 270 ALA A O 1
ATOM 2074 N N . ALA A 1 271 ? 9.491 0.948 -11.022 1.00 95.62 271 ALA A N 1
ATOM 2075 C CA . ALA A 1 271 ? 9.644 0.119 -12.216 1.00 95.62 271 ALA A CA 1
ATOM 2076 C C . ALA A 1 271 ? 10.958 -0.674 -12.227 1.00 95.62 271 ALA A C 1
ATOM 2078 O O . ALA A 1 271 ? 11.260 -1.374 -13.188 1.00 95.62 271 ALA A O 1
ATOM 2079 N N . TRP A 1 272 ? 11.786 -0.526 -11.197 1.00 96.44 272 TRP A N 1
ATOM 2080 C CA . TRP A 1 272 ? 13.108 -1.124 -11.157 1.00 96.44 272 TRP A CA 1
ATOM 2081 C C . TRP A 1 272 ? 13.545 -1.373 -9.720 1.00 96.44 272 TRP A C 1
ATOM 2083 O O . TRP A 1 272 ? 13.105 -0.681 -8.805 1.00 96.44 272 TRP A O 1
ATOM 2093 N N . THR A 1 273 ? 14.475 -2.307 -9.558 1.00 97.06 273 THR A N 1
ATOM 2094 C CA . THR A 1 273 ? 15.229 -2.522 -8.324 1.00 97.06 273 THR A CA 1
ATOM 2095 C C . THR A 1 273 ? 16.677 -2.887 -8.679 1.00 97.06 273 THR A C 1
ATOM 2097 O O . THR A 1 273 ? 16.899 -3.473 -9.746 1.00 97.06 273 THR A O 1
ATOM 2100 N N . PRO A 1 274 ? 17.702 -2.518 -7.885 1.00 95.12 274 PRO A N 1
ATOM 2101 C CA . PRO A 1 274 ? 19.102 -2.821 -8.203 1.00 95.12 274 PRO A CA 1
ATOM 2102 C C . PRO A 1 274 ? 19.388 -4.308 -8.464 1.00 95.12 274 PRO A C 1
ATOM 2104 O O . PRO A 1 274 ? 20.241 -4.617 -9.294 1.00 95.12 274 PRO A O 1
ATOM 2107 N N . GLU A 1 275 ? 18.657 -5.198 -7.794 1.00 95.56 275 GLU A N 1
ATOM 2108 C CA . GLU A 1 275 ? 18.725 -6.658 -7.888 1.00 95.56 275 GLU A CA 1
ATOM 2109 C C . GLU A 1 275 ? 18.030 -7.231 -9.147 1.00 95.56 275 GLU A C 1
ATOM 2111 O O . GLU A 1 275 ? 18.163 -8.420 -9.445 1.00 95.56 275 GLU A O 1
ATOM 2116 N N . PHE A 1 276 ? 17.305 -6.405 -9.917 1.00 97.12 276 PHE A N 1
ATOM 2117 C CA . PHE A 1 276 ? 16.461 -6.865 -11.025 1.00 97.12 276 PHE A CA 1
ATOM 2118 C C . PHE A 1 276 ? 17.210 -7.656 -12.115 1.00 97.12 276 PHE A C 1
ATOM 2120 O O . PHE A 1 276 ? 16.674 -8.680 -12.532 1.00 97.12 276 PHE A O 1
ATOM 2127 N N . PRO A 1 277 ? 18.413 -7.269 -12.600 1.00 96.75 277 PRO A N 1
ATOM 2128 C CA . PRO A 1 277 ? 19.105 -8.031 -13.646 1.00 96.75 277 PRO A CA 1
ATOM 2129 C C . PRO A 1 277 ? 19.428 -9.469 -13.227 1.00 96.75 277 PRO A C 1
ATOM 2131 O O . PRO A 1 277 ? 19.217 -10.398 -14.009 1.00 96.75 277 PRO A O 1
ATOM 2134 N N . ASP A 1 278 ? 19.882 -9.651 -11.985 1.00 97.56 278 ASP A N 1
ATOM 2135 C CA . ASP A 1 278 ? 20.270 -10.954 -11.445 1.00 97.56 278 ASP A CA 1
ATOM 2136 C C . ASP A 1 278 ? 19.033 -11.838 -11.234 1.00 97.56 278 ASP A C 1
ATOM 2138 O O . ASP A 1 278 ? 19.012 -12.997 -11.658 1.00 97.56 278 ASP A O 1
ATOM 2142 N N . GLU A 1 279 ? 17.964 -11.286 -10.648 1.00 98.19 279 GLU A N 1
ATOM 2143 C CA . GLU A 1 279 ? 16.701 -12.008 -10.459 1.00 98.19 279 GLU A CA 1
ATOM 2144 C C . GLU A 1 279 ? 15.998 -12.309 -11.791 1.00 98.19 279 GLU A C 1
ATOM 2146 O O . GLU A 1 279 ? 15.487 -13.415 -11.969 1.00 98.19 279 GLU A O 1
ATOM 2151 N N . PHE A 1 280 ? 16.043 -11.400 -12.768 1.00 98.50 280 PHE A N 1
ATOM 2152 C CA . PHE A 1 280 ? 15.544 -11.650 -14.120 1.00 98.50 280 PHE A CA 1
ATOM 2153 C C . PHE A 1 280 ? 16.309 -12.798 -14.784 1.00 98.50 280 PHE A C 1
ATOM 2155 O O . PHE A 1 280 ? 15.694 -13.762 -15.242 1.00 98.50 280 PHE A O 1
ATOM 2162 N N . GLN A 1 281 ? 17.647 -12.757 -14.798 1.00 98.44 281 GLN A N 1
ATOM 2163 C CA . GLN A 1 281 ? 18.451 -13.810 -15.421 1.00 98.44 281 GLN A CA 1
ATOM 2164 C C . GLN A 1 281 ? 18.228 -15.169 -14.742 1.00 98.44 281 GLN A C 1
ATOM 2166 O O . GLN A 1 281 ? 18.082 -16.185 -15.426 1.00 98.44 281 GLN A O 1
ATOM 2171 N N . LYS A 1 282 ? 18.136 -15.187 -13.410 1.00 98.50 282 LYS A N 1
ATOM 2172 C CA . LYS A 1 282 ? 17.827 -16.368 -12.591 1.00 98.50 282 LYS A CA 1
ATOM 2173 C C . LYS A 1 282 ? 16.446 -16.963 -12.893 1.00 98.50 282 LYS A C 1
ATOM 2175 O O . LYS A 1 282 ? 16.320 -18.185 -12.931 1.00 98.50 282 LYS A O 1
ATOM 2180 N N . ARG A 1 283 ? 15.417 -16.129 -13.094 1.00 98.44 283 ARG A N 1
ATOM 2181 C CA . ARG A 1 283 ? 14.010 -16.558 -13.249 1.00 98.44 283 ARG A CA 1
ATOM 2182 C C . ARG A 1 283 ? 13.583 -16.797 -14.702 1.00 98.44 283 ARG A C 1
ATOM 2184 O O . ARG A 1 283 ? 12.685 -17.602 -14.947 1.00 98.44 283 ARG A O 1
ATOM 2191 N N . ARG A 1 284 ? 14.198 -16.101 -15.662 1.00 98.12 284 ARG A N 1
ATOM 2192 C CA . ARG A 1 284 ? 13.849 -16.125 -17.098 1.00 98.12 284 ARG A CA 1
ATOM 2193 C C . ARG A 1 284 ? 14.915 -16.804 -17.970 1.00 98.12 284 ARG A C 1
ATOM 2195 O O . ARG A 1 284 ? 14.630 -17.193 -19.098 1.00 98.12 284 ARG A O 1
ATOM 2202 N N . GLY A 1 285 ? 16.133 -16.997 -17.455 1.00 98.19 285 GLY A N 1
ATOM 2203 C CA . GLY A 1 285 ? 17.201 -17.765 -18.111 1.00 98.19 285 GLY A CA 1
ATOM 2204 C C . GLY A 1 285 ? 18.049 -16.996 -19.133 1.00 98.19 285 GLY A C 1
ATOM 2205 O O . GLY A 1 285 ? 18.867 -17.609 -19.819 1.00 98.19 285 GLY A O 1
ATOM 2206 N N . TYR A 1 286 ? 17.886 -15.675 -19.251 1.00 98.00 286 TYR A N 1
ATOM 2207 C CA . TYR A 1 286 ? 18.687 -14.816 -20.130 1.00 98.00 286 TYR A CA 1
ATOM 2208 C C . TYR A 1 286 ? 18.859 -13.408 -19.547 1.00 98.00 286 TYR A C 1
ATOM 2210 O O . TYR A 1 286 ? 18.081 -12.986 -18.701 1.00 98.00 286 TYR A O 1
ATOM 2218 N N . ASP A 1 287 ? 19.869 -12.672 -20.009 1.00 96.25 287 ASP A N 1
ATOM 2219 C CA . ASP A 1 287 ? 20.079 -11.269 -19.633 1.00 96.25 287 ASP A CA 1
ATOM 2220 C C . ASP A 1 287 ? 19.115 -10.339 -20.398 1.00 96.25 287 ASP A C 1
ATOM 2222 O O . ASP A 1 287 ? 19.162 -10.273 -21.633 1.00 96.25 287 ASP A O 1
ATOM 2226 N N . LEU A 1 288 ? 18.279 -9.588 -19.672 1.00 95.25 288 LEU A N 1
ATOM 2227 C CA . LEU A 1 288 ? 17.378 -8.580 -20.241 1.00 95.25 288 LEU A CA 1
ATOM 2228 C C . LEU A 1 288 ? 18.136 -7.481 -20.999 1.00 95.25 288 LEU A C 1
ATOM 2230 O O . LEU A 1 288 ? 17.688 -7.049 -22.062 1.00 95.25 288 LEU A O 1
ATOM 2234 N N . LEU A 1 289 ? 19.291 -7.039 -20.493 1.00 91.69 289 LEU A N 1
ATOM 2235 C CA . LEU A 1 289 ? 20.056 -5.939 -21.084 1.00 91.69 289 LEU A CA 1
ATOM 2236 C C . LEU A 1 289 ? 20.629 -6.334 -22.452 1.00 91.69 289 LEU A C 1
ATOM 2238 O O . LEU A 1 289 ? 20.713 -5.494 -23.350 1.00 91.69 289 LEU A O 1
ATOM 2242 N N . SER A 1 290 ? 20.910 -7.622 -22.682 1.00 91.12 290 SER A N 1
ATOM 2243 C CA . SER A 1 290 ? 21.215 -8.168 -24.010 1.00 91.12 290 SER A CA 1
ATOM 2244 C C . SER A 1 290 ? 20.056 -8.007 -25.011 1.00 91.12 290 SER A C 1
ATOM 2246 O O . SER A 1 290 ? 20.305 -7.832 -26.208 1.00 91.12 290 SER A O 1
ATOM 2248 N N . LYS A 1 291 ? 18.801 -7.965 -24.544 1.00 93.50 291 LYS A N 1
ATOM 2249 C CA . LYS A 1 291 ? 17.568 -7.879 -25.350 1.00 93.50 291 LYS A CA 1
ATOM 2250 C C . LYS A 1 291 ? 16.969 -6.472 -25.451 1.00 93.50 291 LYS A C 1
ATOM 2252 O O . LYS A 1 291 ? 15.809 -6.342 -25.832 1.00 93.50 291 LYS A O 1
ATOM 2257 N N . LEU A 1 292 ? 17.751 -5.425 -25.181 1.00 91.62 292 LEU A N 1
ATOM 2258 C CA . LEU A 1 292 ? 17.262 -4.043 -25.117 1.00 91.62 292 LEU A CA 1
ATOM 2259 C C . LEU A 1 292 ? 16.456 -3.569 -26.347 1.00 91.62 292 LEU A C 1
ATOM 2261 O O . LEU A 1 292 ? 15.444 -2.904 -26.162 1.00 91.62 292 LEU A O 1
ATOM 2265 N N . SER A 1 293 ? 16.821 -3.938 -27.580 1.00 91.25 293 SER A N 1
ATOM 2266 C CA . SER A 1 293 ? 16.028 -3.575 -28.772 1.00 91.25 293 SER A CA 1
ATOM 2267 C C . SER A 1 293 ? 14.617 -4.181 -28.721 1.00 91.25 293 SER A C 1
ATOM 2269 O O . SER A 1 293 ? 13.635 -3.463 -28.875 1.00 91.25 293 SER A O 1
ATOM 2271 N N . ALA A 1 294 ? 14.497 -5.472 -28.391 1.00 92.44 294 ALA A N 1
ATOM 2272 C CA . ALA A 1 294 ? 13.202 -6.140 -28.223 1.00 92.44 294 ALA A CA 1
ATOM 2273 C C . ALA A 1 294 ? 12.408 -5.594 -27.023 1.00 92.44 294 ALA A C 1
ATOM 2275 O O . ALA A 1 294 ? 11.187 -5.494 -27.084 1.00 92.44 294 ALA A O 1
ATOM 2276 N N . PHE A 1 295 ? 13.095 -5.182 -25.954 1.00 91.50 295 PHE A N 1
ATOM 2277 C CA . PHE A 1 295 ? 12.480 -4.476 -24.831 1.00 91.50 295 PHE A CA 1
ATOM 2278 C C . PHE A 1 295 ? 11.881 -3.130 -25.284 1.00 91.50 295 PHE A C 1
ATOM 2280 O O . PHE A 1 295 ? 10.697 -2.874 -25.062 1.00 91.50 295 PHE A O 1
ATOM 2287 N N . GLU A 1 296 ? 12.631 -2.307 -26.024 1.00 89.06 296 GLU A N 1
ATOM 2288 C CA . GLU A 1 296 ? 12.123 -1.049 -26.599 1.00 89.06 296 GLU A CA 1
ATOM 2289 C C . GLU A 1 296 ? 11.064 -1.230 -27.703 1.00 89.06 296 GLU A C 1
ATOM 2291 O O . GLU A 1 296 ? 10.335 -0.283 -27.998 1.00 89.06 296 GLU A O 1
ATOM 2296 N N . GLY A 1 297 ? 10.882 -2.443 -28.233 1.00 89.06 297 GLY A N 1
ATOM 2297 C CA . GLY A 1 297 ? 9.835 -2.781 -29.205 1.00 89.06 297 GLY A CA 1
ATOM 2298 C C . GLY A 1 297 ? 10.332 -3.022 -30.634 1.00 89.06 297 GLY A C 1
ATOM 2299 O O . GLY A 1 297 ? 9.521 -3.135 -31.549 1.00 89.06 297 GLY A O 1
ATOM 2300 N N . ASP A 1 298 ? 11.646 -3.109 -30.843 1.00 88.69 298 ASP A N 1
ATOM 2301 C CA . ASP A 1 298 ? 12.243 -3.428 -32.139 1.00 88.69 298 ASP A CA 1
ATOM 2302 C C . ASP A 1 298 ? 12.403 -4.934 -32.365 1.00 88.69 298 ASP A C 1
ATOM 2304 O O . ASP A 1 298 ? 12.915 -5.668 -31.516 1.00 88.69 298 ASP A O 1
ATOM 2308 N N . GLY A 1 299 ? 12.113 -5.366 -33.592 1.00 90.31 299 GLY A N 1
ATOM 2309 C CA . GLY A 1 299 ? 12.442 -6.698 -34.088 1.00 90.31 299 GLY A CA 1
ATOM 2310 C C . GLY A 1 299 ? 11.208 -7.543 -34.363 1.00 90.31 299 GLY A C 1
ATOM 2311 O O . GLY A 1 299 ? 10.209 -7.055 -34.888 1.00 90.31 299 GLY A O 1
ATOM 2312 N N . ASP A 1 300 ? 11.312 -8.835 -34.067 1.00 93.69 300 ASP A N 1
ATOM 2313 C CA . ASP A 1 300 ? 10.204 -9.770 -34.230 1.00 93.69 300 ASP A CA 1
ATOM 2314 C C . ASP A 1 300 ? 9.122 -9.534 -33.149 1.00 93.69 300 ASP A C 1
ATOM 2316 O O . ASP A 1 300 ? 9.466 -9.515 -31.962 1.00 93.69 300 ASP A O 1
ATOM 2320 N N . PRO A 1 301 ? 7.832 -9.375 -33.512 1.00 92.00 301 PRO A N 1
ATOM 2321 C CA . PRO A 1 301 ? 6.771 -9.084 -32.546 1.00 92.00 301 PRO A CA 1
ATOM 2322 C C . PRO A 1 301 ? 6.566 -10.147 -31.458 1.00 92.00 301 PRO A C 1
ATOM 2324 O O . PRO A 1 301 ? 6.204 -9.789 -30.338 1.00 92.00 301 PRO A O 1
ATOM 2327 N N . GLU A 1 302 ? 6.810 -11.436 -31.733 1.00 92.62 302 GLU A N 1
ATOM 2328 C CA . GLU A 1 302 ? 6.713 -12.490 -30.710 1.00 92.62 302 GLU A CA 1
ATOM 2329 C C . GLU A 1 302 ? 7.854 -12.349 -29.693 1.00 92.62 302 GLU A C 1
ATOM 2331 O O . GLU A 1 302 ? 7.644 -12.476 -28.485 1.00 92.62 302 GLU A O 1
ATOM 2336 N N . VAL A 1 303 ? 9.062 -12.026 -30.169 1.00 93.75 303 VAL A N 1
ATOM 2337 C CA . VAL A 1 303 ? 10.225 -11.763 -29.308 1.00 93.75 303 VAL A CA 1
ATOM 2338 C C . VAL A 1 303 ? 10.017 -10.504 -28.461 1.00 93.75 303 VAL A C 1
ATOM 2340 O O . VAL A 1 303 ? 10.307 -10.541 -27.265 1.00 93.75 303 VAL A O 1
ATOM 2343 N N . VAL A 1 304 ? 9.484 -9.421 -29.038 1.00 92.75 304 VAL A N 1
ATOM 2344 C CA . VAL A 1 304 ? 9.116 -8.192 -28.306 1.00 92.75 304 VAL A CA 1
ATOM 2345 C C . VAL A 1 304 ? 8.109 -8.508 -27.198 1.00 92.75 304 VAL A C 1
ATOM 2347 O O . VAL A 1 304 ? 8.374 -8.227 -26.027 1.00 92.75 304 VAL A O 1
ATOM 2350 N N . ALA A 1 305 ? 6.988 -9.153 -27.542 1.00 91.94 305 ALA A N 1
ATOM 2351 C CA . ALA A 1 305 ? 5.941 -9.498 -26.584 1.00 91.94 305 ALA A CA 1
ATOM 2352 C C . ALA A 1 305 ? 6.468 -10.399 -25.453 1.00 91.94 305 ALA A C 1
ATOM 2354 O O . ALA A 1 305 ? 6.186 -10.141 -24.282 1.00 91.94 305 ALA A O 1
ATOM 2355 N N . ARG A 1 306 ? 7.298 -11.405 -25.774 1.00 93.69 306 ARG A N 1
ATOM 2356 C CA . ARG A 1 306 ? 7.912 -12.292 -24.772 1.00 93.69 306 ARG A CA 1
ATOM 2357 C C . ARG A 1 306 ? 8.846 -11.535 -23.828 1.00 93.69 306 ARG A C 1
ATOM 2359 O O . ARG A 1 306 ? 8.687 -11.660 -22.621 1.00 93.69 306 ARG A O 1
ATOM 2366 N N . VAL A 1 307 ? 9.757 -10.705 -24.345 1.00 94.50 307 VAL A N 1
ATOM 2367 C CA . VAL A 1 307 ? 10.706 -9.934 -23.513 1.00 94.50 307 VAL A CA 1
ATOM 2368 C C . VAL A 1 307 ? 9.978 -8.947 -22.591 1.00 94.50 307 VAL A C 1
ATOM 2370 O O . VAL A 1 307 ? 10.337 -8.812 -21.419 1.00 94.50 307 VAL A O 1
ATOM 2373 N N . ARG A 1 308 ? 8.917 -8.290 -23.080 1.00 92.88 308 ARG A N 1
ATOM 2374 C CA . ARG A 1 308 ? 8.071 -7.396 -22.268 1.00 92.88 308 ARG A CA 1
ATOM 2375 C C . ARG A 1 308 ? 7.276 -8.157 -21.205 1.00 92.88 308 ARG A C 1
ATOM 2377 O O . ARG A 1 308 ? 7.214 -7.709 -20.060 1.00 92.88 308 ARG A O 1
ATOM 2384 N N . SER A 1 309 ? 6.719 -9.315 -21.560 1.00 94.12 309 SER A N 1
ATOM 2385 C CA . SER A 1 309 ? 5.995 -10.189 -20.632 1.00 94.12 309 SER A CA 1
ATOM 2386 C C . SER A 1 309 ? 6.908 -10.734 -19.530 1.00 94.12 309 SER A C 1
ATOM 2388 O O . SER A 1 309 ? 6.557 -10.646 -18.358 1.00 94.12 309 SER A O 1
ATOM 2390 N N . ASP A 1 310 ? 8.109 -11.209 -19.877 1.00 96.25 310 ASP A N 1
ATOM 2391 C CA . ASP A 1 310 ? 9.106 -11.714 -18.924 1.00 96.25 310 ASP A CA 1
ATOM 2392 C C . ASP A 1 310 ? 9.538 -10.636 -17.918 1.00 96.25 310 ASP A C 1
ATOM 2394 O O . ASP A 1 310 ? 9.719 -10.920 -16.732 1.00 96.25 310 ASP A O 1
ATOM 2398 N N . TYR A 1 311 ? 9.674 -9.381 -18.362 1.00 95.50 311 TYR A N 1
ATOM 2399 C CA . TYR A 1 311 ? 9.977 -8.253 -17.477 1.00 95.50 311 TYR A CA 1
ATOM 2400 C C . TYR A 1 311 ? 8.820 -7.966 -16.513 1.00 95.50 311 TYR A C 1
ATOM 2402 O O . TYR A 1 311 ? 9.036 -7.885 -15.304 1.00 95.50 311 TYR A O 1
ATOM 2410 N N . ARG A 1 312 ? 7.586 -7.888 -17.032 1.00 94.88 312 ARG A N 1
ATOM 2411 C CA . ARG A 1 312 ? 6.369 -7.660 -16.232 1.00 94.88 312 ARG A CA 1
ATOM 2412 C C . ARG A 1 312 ? 6.150 -8.779 -15.207 1.00 94.88 312 ARG A C 1
ATOM 2414 O O . ARG A 1 312 ? 5.875 -8.485 -14.051 1.00 94.88 312 ARG A O 1
ATOM 2421 N N . LEU A 1 313 ? 6.343 -10.040 -15.603 1.00 96.12 313 LEU A N 1
ATOM 2422 C CA . LEU A 1 313 ? 6.291 -11.207 -14.714 1.00 96.12 313 LEU A CA 1
ATOM 2423 C C . LEU A 1 313 ? 7.390 -11.169 -13.641 1.00 96.12 313 LEU A C 1
ATOM 2425 O O . LEU A 1 313 ? 7.166 -11.597 -12.516 1.00 96.12 313 LEU A O 1
ATOM 2429 N N . THR A 1 314 ? 8.574 -10.645 -13.959 1.00 97.62 314 THR A N 1
ATOM 2430 C CA . THR A 1 314 ? 9.654 -10.528 -12.969 1.00 97.62 314 THR A CA 1
ATOM 2431 C C . THR A 1 314 ? 9.350 -9.443 -11.928 1.00 97.62 314 THR A C 1
ATOM 2433 O O . THR A 1 314 ? 9.597 -9.676 -10.750 1.00 97.62 314 THR A O 1
ATOM 2436 N N . LEU A 1 315 ? 8.761 -8.299 -12.313 1.00 96.62 315 LEU A N 1
ATOM 2437 C CA . LEU A 1 315 ? 8.292 -7.284 -11.349 1.00 96.62 315 LEU A CA 1
ATOM 2438 C C . LEU A 1 315 ? 7.166 -7.811 -10.444 1.00 96.62 315 LEU A C 1
ATOM 2440 O O . LEU A 1 315 ? 7.214 -7.599 -9.237 1.00 96.62 315 LEU A O 1
ATOM 2444 N N . ASP A 1 316 ? 6.196 -8.518 -11.026 1.00 96.69 316 ASP A N 1
ATOM 2445 C CA . ASP A 1 316 ? 5.093 -9.207 -10.338 1.00 96.69 316 ASP A CA 1
ATOM 2446 C C . ASP A 1 316 ? 5.627 -10.163 -9.259 1.00 96.69 316 ASP A C 1
ATOM 2448 O O . ASP A 1 316 ? 5.386 -9.973 -8.066 1.00 96.69 316 ASP A O 1
ATOM 2452 N N . GLU A 1 317 ? 6.474 -11.119 -9.649 1.00 98.12 317 GLU A N 1
ATOM 2453 C CA . GLU A 1 317 ? 7.032 -12.081 -8.702 1.00 98.12 317 GLU A CA 1
ATOM 2454 C C . GLU A 1 317 ? 7.901 -11.413 -7.622 1.00 98.12 317 GLU A C 1
ATOM 2456 O O . GLU A 1 317 ? 7.858 -11.847 -6.475 1.00 98.12 317 GLU A O 1
ATOM 2461 N N . LEU A 1 318 ? 8.663 -10.361 -7.953 1.00 98.56 318 LEU A N 1
ATOM 2462 C CA . LEU A 1 318 ? 9.455 -9.608 -6.973 1.00 98.56 318 LEU A CA 1
ATOM 2463 C C . LEU A 1 318 ? 8.579 -8.833 -5.980 1.00 98.56 318 LEU A C 1
ATOM 2465 O O . LEU A 1 318 ? 8.909 -8.781 -4.794 1.00 98.56 318 LEU A O 1
ATOM 2469 N N . HIS A 1 319 ? 7.457 -8.262 -6.427 1.00 98.38 319 HIS A N 1
ATOM 2470 C CA . HIS A 1 319 ? 6.517 -7.590 -5.531 1.00 98.38 319 HIS A CA 1
ATOM 2471 C C . HIS A 1 319 ? 5.773 -8.587 -4.634 1.00 98.38 319 HIS A C 1
ATOM 2473 O O . HIS A 1 319 ? 5.607 -8.345 -3.437 1.00 98.38 319 HIS A O 1
ATOM 2479 N N . ARG A 1 320 ? 5.398 -9.755 -5.166 1.00 98.50 320 ARG A N 1
ATOM 2480 C CA . ARG A 1 320 ? 4.854 -10.850 -4.356 1.00 98.50 320 ARG A CA 1
ATOM 2481 C C . ARG A 1 320 ? 5.860 -11.327 -3.303 1.00 98.50 320 ARG A C 1
ATOM 2483 O O . ARG A 1 320 ? 5.474 -11.518 -2.155 1.00 98.50 320 ARG A O 1
ATOM 2490 N N . ASP A 1 321 ? 7.139 -11.463 -3.656 1.00 98.62 321 ASP A N 1
ATOM 2491 C CA . ASP A 1 321 ? 8.196 -11.848 -2.712 1.00 98.62 321 ASP A CA 1
ATOM 2492 C C . ASP A 1 321 ? 8.433 -10.747 -1.640 1.00 98.62 321 ASP A C 1
ATOM 2494 O O . ASP A 1 321 ? 8.688 -11.057 -0.474 1.00 98.62 321 ASP A O 1
ATOM 2498 N N . TYR A 1 322 ? 8.279 -9.461 -1.991 1.00 98.50 322 TYR A N 1
ATOM 2499 C CA . TYR A 1 322 ? 8.292 -8.318 -1.057 1.00 98.50 322 TYR A CA 1
ATOM 2500 C C . TYR A 1 322 ? 7.116 -8.369 -0.064 1.00 98.50 322 TYR A C 1
ATOM 2502 O O . TYR A 1 322 ? 7.322 -8.220 1.145 1.00 98.50 322 TYR A O 1
ATOM 2510 N N . LEU A 1 323 ? 5.898 -8.639 -0.551 1.00 98.56 323 LEU A N 1
ATOM 2511 C CA . LEU A 1 323 ? 4.707 -8.819 0.287 1.00 98.56 323 LEU A CA 1
ATOM 2512 C C . LEU A 1 323 ? 4.847 -10.046 1.199 1.00 98.56 323 LEU A C 1
ATOM 2514 O O . LEU A 1 323 ? 4.545 -9.954 2.388 1.00 98.56 323 LEU A O 1
ATOM 2518 N N . GLN A 1 324 ? 5.355 -11.169 0.675 1.00 98.69 324 GLN A N 1
ATOM 2519 C CA . GLN A 1 324 ? 5.597 -12.385 1.456 1.00 98.69 324 GLN A CA 1
ATOM 2520 C C . GLN A 1 324 ? 6.583 -12.117 2.594 1.00 98.69 324 GLN A C 1
ATOM 2522 O O . GLN A 1 324 ? 6.319 -12.494 3.733 1.00 98.69 324 GLN A O 1
ATOM 2527 N N . ARG A 1 325 ? 7.675 -11.383 2.338 1.00 98.38 325 ARG A N 1
ATOM 2528 C CA . ARG A 1 325 ? 8.646 -11.069 3.393 1.00 98.38 325 ARG A CA 1
ATOM 2529 C C . ARG A 1 325 ? 8.037 -10.245 4.534 1.00 98.38 325 ARG A C 1
ATOM 2531 O O . ARG A 1 325 ? 8.413 -10.442 5.692 1.00 98.38 325 ARG A O 1
ATOM 2538 N N . TRP A 1 326 ? 7.101 -9.346 4.227 1.00 98.38 326 TRP A N 1
ATOM 2539 C CA . TRP A 1 326 ? 6.356 -8.576 5.231 1.00 98.38 326 TRP A CA 1
ATOM 2540 C C . TRP A 1 326 ? 5.317 -9.396 5.985 1.00 98.38 326 TRP A C 1
ATOM 2542 O O . TRP A 1 326 ? 5.207 -9.254 7.203 1.00 98.38 326 TRP A O 1
ATOM 2552 N N . HIS A 1 327 ? 4.625 -10.295 5.293 1.00 98.50 327 HIS A N 1
ATOM 2553 C CA . HIS A 1 327 ? 3.749 -11.283 5.908 1.00 98.50 327 HIS A CA 1
ATOM 2554 C C . HIS A 1 327 ? 4.492 -12.153 6.925 1.00 98.50 327 HIS A C 1
ATOM 2556 O O . HIS A 1 327 ? 4.106 -12.195 8.095 1.00 98.50 327 HIS A O 1
ATOM 2562 N N . ASP A 1 328 ? 5.612 -12.747 6.509 1.00 98.19 328 ASP A N 1
ATOM 2563 C CA . ASP A 1 328 ? 6.460 -13.568 7.371 1.00 98.19 328 ASP A CA 1
ATOM 2564 C C . ASP A 1 328 ? 6.922 -12.769 8.598 1.00 98.19 328 ASP A C 1
ATOM 2566 O O . ASP A 1 328 ? 6.864 -13.264 9.721 1.00 98.19 328 ASP A O 1
ATOM 2570 N N . HIS A 1 329 ? 7.306 -11.498 8.420 1.00 96.44 329 HIS A N 1
ATOM 2571 C CA . HIS A 1 329 ? 7.740 -10.655 9.534 1.00 96.44 329 HIS A CA 1
ATOM 2572 C C . HIS A 1 329 ? 6.618 -10.279 10.511 1.00 96.44 329 HIS A C 1
ATOM 2574 O O . HIS A 1 329 ? 6.842 -10.219 11.722 1.00 96.44 329 HIS A O 1
ATOM 2580 N N . ALA A 1 330 ? 5.402 -10.036 10.019 1.00 96.06 330 ALA A N 1
ATOM 2581 C CA . ALA A 1 330 ? 4.246 -9.830 10.886 1.00 96.06 330 ALA A CA 1
ATOM 2582 C C . ALA A 1 330 ? 3.996 -11.079 11.752 1.00 96.06 330 ALA A C 1
ATOM 2584 O O . ALA A 1 330 ? 3.846 -10.960 12.971 1.00 96.06 330 ALA A O 1
ATOM 2585 N N . HIS A 1 331 ? 4.052 -12.269 11.142 1.00 96.25 331 HIS A N 1
ATOM 2586 C CA . HIS A 1 331 ? 3.845 -13.556 11.815 1.00 96.25 331 HIS A CA 1
ATOM 2587 C C . HIS A 1 331 ? 4.961 -13.887 12.814 1.00 96.25 331 HIS A C 1
ATOM 2589 O O . HIS A 1 331 ? 4.663 -14.331 13.923 1.00 96.25 331 HIS A O 1
ATOM 2595 N N . GLU A 1 332 ? 6.226 -13.605 12.478 1.00 93.94 332 GLU A N 1
ATOM 2596 C CA . GLU A 1 332 ? 7.388 -13.696 13.385 1.00 93.94 332 GLU A CA 1
ATOM 2597 C C . GLU A 1 332 ? 7.164 -12.914 14.693 1.00 93.94 332 GLU A C 1
ATOM 2599 O O . GLU A 1 332 ? 7.631 -13.330 15.755 1.00 93.94 332 GLU A O 1
ATOM 2604 N N . ASN A 1 333 ? 6.424 -11.802 14.624 1.00 91.62 333 ASN A N 1
ATOM 2605 C CA . ASN A 1 333 ? 6.085 -10.957 15.769 1.00 91.62 333 ASN A CA 1
ATOM 2606 C C . ASN A 1 333 ? 4.700 -11.260 16.376 1.00 91.62 333 ASN A C 1
ATOM 2608 O O . ASN A 1 333 ? 4.332 -10.627 17.359 1.00 91.62 333 ASN A O 1
ATOM 2612 N N . GLY A 1 334 ? 3.947 -12.241 15.866 1.00 93.44 334 GLY A N 1
ATOM 2613 C CA . GLY A 1 334 ? 2.643 -12.651 16.411 1.00 93.44 334 GLY A CA 1
ATOM 2614 C C . GLY A 1 334 ? 1.422 -11.888 15.877 1.00 93.44 334 GLY A C 1
ATOM 2615 O O . GLY A 1 334 ? 0.334 -12.038 16.436 1.00 93.44 334 GLY A O 1
ATOM 2616 N N . SER A 1 335 ? 1.589 -11.114 14.804 1.00 97.31 335 SER A N 1
ATOM 2617 C CA . SER A 1 335 ? 0.527 -10.416 14.066 1.00 97.31 335 SER A CA 1
ATOM 2618 C C . SER A 1 335 ? 0.167 -11.175 12.779 1.00 97.31 335 SER A C 1
ATOM 2620 O O . SER A 1 335 ? 0.996 -11.887 12.221 1.00 97.31 335 SER A O 1
ATOM 2622 N N . ILE A 1 336 ? -1.040 -10.974 12.245 1.00 98.25 336 ILE A N 1
ATOM 2623 C CA . ILE A 1 336 ? -1.409 -11.377 10.872 1.00 98.25 336 ILE A CA 1
ATOM 2624 C C . ILE A 1 336 ? -1.235 -10.205 9.886 1.00 98.25 336 ILE A C 1
ATOM 2626 O O . ILE A 1 336 ? -0.802 -9.118 10.280 1.00 98.25 336 ILE A O 1
ATOM 2630 N N . THR A 1 337 ? -1.595 -10.384 8.610 1.00 98.69 337 THR A N 1
ATOM 2631 C CA . THR A 1 337 ? -1.595 -9.284 7.622 1.00 98.69 337 THR A CA 1
ATOM 2632 C C . THR A 1 337 ? -2.947 -9.025 6.961 1.00 98.69 337 THR A C 1
ATOM 2634 O O . THR A 1 337 ? -3.723 -9.947 6.697 1.00 98.69 337 THR A O 1
ATOM 2637 N N . ARG A 1 338 ? -3.200 -7.746 6.655 1.00 98.56 338 ARG A N 1
ATOM 2638 C CA . ARG A 1 338 ? -4.323 -7.255 5.845 1.00 98.56 338 ARG A CA 1
ATOM 2639 C C . ARG A 1 338 ? -3.776 -6.384 4.710 1.00 98.56 338 ARG A C 1
ATOM 2641 O O . ARG A 1 338 ? -2.971 -5.496 4.977 1.00 98.56 338 ARG A O 1
ATOM 2648 N N . ASN A 1 339 ? -4.153 -6.660 3.462 1.00 98.25 339 ASN A N 1
ATOM 2649 C CA . ASN A 1 339 ? -3.494 -6.077 2.283 1.00 98.25 339 ASN A CA 1
ATOM 2650 C C . ASN A 1 339 ? -4.493 -5.594 1.226 1.00 98.25 339 ASN A C 1
ATOM 2652 O O . ASN A 1 339 ? -5.289 -6.393 0.728 1.00 98.25 339 ASN A O 1
ATOM 2656 N N . GLN A 1 340 ? -4.379 -4.327 0.831 1.00 97.38 340 GLN A N 1
ATOM 2657 C CA . GLN A 1 340 ? -4.951 -3.770 -0.393 1.00 97.38 340 GLN A CA 1
ATOM 2658 C C . GLN A 1 340 ? -3.953 -3.927 -1.555 1.00 97.38 340 GLN A C 1
ATOM 2660 O O . GLN A 1 340 ? -3.104 -3.077 -1.801 1.00 97.38 340 GLN A O 1
ATOM 2665 N N . ALA A 1 341 ? -4.052 -5.024 -2.308 1.00 96.00 341 ALA A N 1
ATOM 2666 C CA . ALA A 1 341 ? -3.133 -5.296 -3.415 1.00 96.00 341 ALA A CA 1
ATOM 2667 C C . ALA A 1 341 ? -3.449 -4.521 -4.711 1.00 96.00 341 ALA A C 1
ATOM 2669 O O . ALA A 1 341 ? -2.670 -4.579 -5.663 1.00 96.00 341 ALA A O 1
ATOM 2670 N N . HIS A 1 342 ? -4.594 -3.843 -4.815 1.00 93.56 342 HIS A N 1
ATOM 2671 C CA . HIS A 1 342 ? -4.988 -3.154 -6.045 1.00 93.56 342 HIS A CA 1
ATOM 2672 C C . HIS A 1 342 ? -4.034 -2.001 -6.408 1.00 93.56 342 HIS A C 1
ATOM 2674 O O . HIS A 1 342 ? -3.371 -1.418 -5.554 1.00 93.56 342 HIS A O 1
ATOM 2680 N N . GLY A 1 343 ? -3.912 -1.731 -7.712 1.00 90.31 343 GLY A N 1
ATOM 2681 C CA . GLY A 1 343 ? -2.895 -0.835 -8.279 1.00 90.31 343 GLY A CA 1
ATOM 2682 C C . GLY A 1 343 ? -1.519 -1.483 -8.506 1.00 90.31 343 GLY A C 1
ATOM 2683 O O . GLY A 1 343 ? -0.709 -0.922 -9.242 1.00 90.31 343 GLY A O 1
ATOM 2684 N N . SER A 1 344 ? -1.241 -2.656 -7.918 1.00 92.69 344 SER A N 1
ATOM 2685 C CA . SER A 1 344 ? 0.082 -3.287 -8.017 1.00 92.69 344 SER A CA 1
ATOM 2686 C C . SER A 1 344 ? 0.373 -3.880 -9.405 1.00 92.69 344 SER A C 1
ATOM 2688 O O . SER A 1 344 ? -0.539 -4.354 -10.091 1.00 92.69 344 SER A O 1
ATOM 2690 N N . PRO A 1 345 ? 1.645 -3.877 -9.847 1.00 86.69 345 PRO A N 1
ATOM 2691 C CA . PRO A 1 345 ? 2.041 -4.403 -11.146 1.00 86.69 345 PRO A CA 1
ATOM 2692 C C . PRO A 1 345 ? 2.130 -5.931 -11.092 1.00 86.69 345 PRO A C 1
ATOM 2694 O O . PRO A 1 345 ? 3.179 -6.488 -10.788 1.00 86.69 345 PRO A O 1
ATOM 2697 N N . GLY A 1 346 ? 1.031 -6.623 -11.389 1.00 89.50 346 GLY A N 1
ATOM 2698 C CA . GLY A 1 346 ? 1.036 -8.083 -11.464 1.00 89.50 346 GLY A CA 1
ATOM 2699 C C . GLY A 1 346 ? -0.339 -8.727 -11.356 1.00 89.50 346 GLY A C 1
ATOM 2700 O O . GLY A 1 346 ? -1.372 -8.075 -11.522 1.00 89.50 346 GLY A O 1
ATOM 2701 N N . ASN A 1 347 ? -0.348 -10.032 -11.092 1.00 93.56 347 ASN A N 1
ATOM 2702 C CA . ASN A 1 347 ? -1.563 -10.780 -10.820 1.00 93.56 347 ASN A CA 1
ATOM 2703 C C . ASN A 1 347 ? -2.107 -10.410 -9.434 1.00 93.56 347 ASN A C 1
ATOM 2705 O O . ASN A 1 347 ? -1.665 -10.933 -8.411 1.00 93.56 347 ASN A O 1
ATOM 2709 N N . LEU A 1 348 ? -3.118 -9.539 -9.406 1.00 93.94 348 LEU A N 1
ATOM 2710 C CA . LEU A 1 348 ? -3.733 -9.078 -8.160 1.00 93.94 348 LEU A CA 1
ATOM 2711 C C . LEU A 1 348 ? -4.234 -10.233 -7.277 1.00 93.94 348 LEU A C 1
ATOM 2713 O O . LEU A 1 348 ? -4.189 -10.108 -6.058 1.00 93.94 348 LEU A O 1
ATOM 2717 N N . LEU A 1 349 ? -4.670 -11.360 -7.860 1.00 95.69 349 LEU A N 1
ATOM 2718 C CA . LEU A 1 349 ? -5.089 -12.537 -7.087 1.00 95.69 349 LEU A CA 1
ATOM 2719 C C . LEU A 1 349 ? -3.935 -13.121 -6.262 1.00 95.69 349 LEU A C 1
ATOM 2721 O O . LEU A 1 349 ? -4.139 -13.442 -5.094 1.00 95.69 349 LEU A O 1
ATOM 2725 N N . ASP A 1 350 ? -2.731 -13.203 -6.835 1.00 96.50 350 ASP A N 1
ATOM 2726 C CA . ASP A 1 350 ? -1.549 -13.743 -6.152 1.00 96.50 350 ASP A CA 1
ATOM 2727 C C . ASP A 1 350 ? -1.043 -12.771 -5.078 1.00 96.50 350 ASP A C 1
ATOM 2729 O O . ASP A 1 350 ? -0.676 -13.193 -3.984 1.00 96.50 350 ASP A O 1
ATOM 2733 N N . HIS A 1 351 ? -1.074 -11.463 -5.352 1.00 97.62 351 HIS A N 1
ATOM 2734 C CA . HIS A 1 351 ? -0.693 -10.427 -4.385 1.00 97.62 351 HIS A CA 1
ATOM 2735 C C . HIS A 1 351 ? -1.675 -10.338 -3.202 1.00 97.62 351 HIS A C 1
ATOM 2737 O O . HIS A 1 351 ? -1.258 -10.143 -2.059 1.00 97.62 351 HIS A O 1
ATOM 2743 N N . TYR A 1 352 ? -2.976 -10.524 -3.450 1.00 98.00 352 TYR A N 1
ATOM 2744 C CA . TYR A 1 352 ? -3.978 -10.641 -2.389 1.00 98.00 352 TYR A CA 1
ATOM 2745 C C . TYR A 1 352 ? -3.810 -11.932 -1.574 1.00 98.00 352 TYR A C 1
ATOM 2747 O O . TYR A 1 352 ? -3.904 -11.888 -0.349 1.00 98.00 352 TYR A O 1
ATOM 2755 N N . ALA A 1 353 ? -3.533 -13.062 -2.234 1.00 97.88 353 ALA A N 1
ATOM 2756 C CA . ALA A 1 353 ? -3.408 -14.386 -1.617 1.00 97.88 353 ALA A CA 1
ATOM 2757 C C . ALA A 1 353 ? -2.308 -14.497 -0.542 1.00 97.88 353 ALA A C 1
ATOM 2759 O O . ALA A 1 353 ? -2.400 -15.367 0.329 1.00 97.88 353 ALA A O 1
ATOM 2760 N N . VAL A 1 354 ? -1.298 -13.616 -0.575 1.00 98.38 354 VAL A N 1
ATOM 2761 C CA . VAL A 1 354 ? -0.237 -13.549 0.445 1.00 98.38 354 VAL A CA 1
ATOM 2762 C C . VAL A 1 354 ? -0.820 -13.349 1.852 1.00 98.38 354 VAL A C 1
ATOM 2764 O O . VAL A 1 354 ? -0.388 -14.005 2.793 1.00 98.38 354 VAL A O 1
ATOM 2767 N N . SER A 1 355 ? -1.823 -12.483 2.022 1.00 98.00 355 SER A N 1
ATOM 2768 C CA . SER A 1 355 ? -2.307 -12.070 3.348 1.00 98.00 355 SER A CA 1
ATOM 2769 C C . SER A 1 355 ? -3.465 -12.908 3.900 1.00 98.00 355 SER A C 1
ATOM 2771 O O . SER A 1 355 ? -4.251 -13.494 3.158 1.00 98.00 355 SER A O 1
ATOM 2773 N N . GLU A 1 356 ? -3.615 -12.929 5.232 1.00 98.12 356 GLU A N 1
ATOM 2774 C CA . GLU A 1 356 ? -4.790 -13.514 5.904 1.00 98.12 356 GLU A CA 1
ATOM 2775 C C . GLU A 1 356 ? -6.096 -12.848 5.485 1.00 98.12 356 GLU A C 1
ATOM 2777 O O . GLU A 1 356 ? -7.117 -13.529 5.384 1.00 98.12 356 GLU A O 1
ATOM 2782 N N . ILE A 1 357 ? -6.060 -11.525 5.303 1.00 98.62 357 ILE A N 1
ATOM 2783 C CA . ILE A 1 357 ? -7.231 -10.705 5.005 1.00 98.62 357 ILE A CA 1
ATOM 2784 C C . ILE A 1 357 ? -6.957 -9.873 3.739 1.00 98.62 357 ILE A C 1
ATOM 2786 O O . ILE A 1 357 ? -6.388 -8.781 3.820 1.00 98.62 357 ILE A O 1
ATOM 2790 N N . PRO A 1 358 ? -7.352 -10.364 2.554 1.00 98.44 358 PRO A N 1
ATOM 2791 C CA . PRO A 1 358 ? -7.418 -9.551 1.345 1.00 98.44 358 PRO A CA 1
ATOM 2792 C C . PRO A 1 358 ? -8.435 -8.414 1.507 1.00 98.44 358 PRO A C 1
ATOM 2794 O O . PRO A 1 358 ? -9.603 -8.676 1.817 1.00 98.44 358 PRO A O 1
ATOM 2797 N N . GLU A 1 359 ? -8.011 -7.172 1.268 1.00 98.31 359 GLU A N 1
ATOM 2798 C CA . GLU A 1 359 ? -8.846 -5.975 1.404 1.00 98.31 359 GLU A CA 1
ATOM 2799 C C . GLU A 1 359 ? -9.119 -5.286 0.064 1.00 98.31 359 GLU A C 1
ATOM 2801 O O . GLU A 1 359 ? -8.203 -4.935 -0.671 1.00 98.31 359 GLU A O 1
ATOM 2806 N N . THR A 1 360 ? -10.387 -5.025 -0.233 1.00 97.06 360 THR A N 1
ATOM 2807 C CA . THR A 1 360 ? -10.787 -4.175 -1.363 1.00 97.06 360 THR A CA 1
ATOM 2808 C C . THR A 1 360 ? -11.204 -2.773 -0.895 1.00 97.06 360 THR A C 1
ATOM 2810 O O . THR A 1 360 ? -11.047 -2.427 0.277 1.00 97.06 360 THR A O 1
ATOM 2813 N N . GLU A 1 361 ? -11.718 -1.946 -1.798 1.00 95.12 361 GLU A N 1
ATOM 2814 C CA . GLU A 1 361 ? -12.292 -0.638 -1.478 1.00 95.12 361 GLU A CA 1
ATOM 2815 C C . GLU A 1 361 ? -13.579 -0.364 -2.272 1.00 95.12 361 GLU A C 1
ATOM 2817 O O . GLU A 1 361 ? -13.780 -0.907 -3.359 1.00 95.12 361 GLU A O 1
ATOM 2822 N N . ILE A 1 362 ? -14.439 0.509 -1.737 1.00 92.62 362 ILE A N 1
ATOM 2823 C CA . ILE A 1 362 ? -15.493 1.192 -2.503 1.00 92.62 362 ILE A CA 1
ATOM 2824 C C . ILE A 1 362 ? -15.282 2.704 -2.421 1.00 92.62 362 ILE A C 1
ATOM 2826 O O . ILE A 1 362 ? -15.094 3.265 -1.336 1.00 92.62 362 ILE A O 1
ATOM 2830 N N . PHE A 1 363 ? -15.368 3.369 -3.571 1.00 89.81 363 PHE A N 1
ATOM 2831 C CA . PHE A 1 363 ? -14.920 4.746 -3.736 1.00 89.81 363 PHE A CA 1
ATOM 2832 C C . PHE A 1 363 ? -16.011 5.635 -4.343 1.00 89.81 363 PHE A C 1
ATOM 2834 O O . PHE A 1 363 ? -16.547 5.320 -5.405 1.00 89.81 363 PHE A O 1
ATOM 2841 N N . GLN A 1 364 ? -16.306 6.766 -3.691 1.00 88.56 364 GLN A N 1
ATOM 2842 C CA . GLN A 1 364 ? -17.256 7.828 -4.090 1.00 88.56 364 GLN A CA 1
ATOM 2843 C C . GLN A 1 364 ? -18.738 7.437 -4.248 1.00 88.56 364 GLN A C 1
ATOM 2845 O O . GLN A 1 364 ? -19.620 8.125 -3.732 1.00 88.56 364 GLN A O 1
ATOM 2850 N N . GLU A 1 365 ? -19.054 6.360 -4.955 1.00 88.06 365 GLU A N 1
ATOM 2851 C CA . GLU A 1 365 ? -20.422 5.969 -5.278 1.00 88.06 365 GLU A CA 1
ATOM 2852 C C . GLU A 1 365 ? -20.591 4.453 -5.403 1.00 88.06 365 GLU A C 1
ATOM 2854 O O . GLU A 1 365 ? -19.631 3.688 -5.408 1.00 88.06 365 GLU A O 1
ATOM 2859 N N . VAL A 1 366 ? -21.848 4.023 -5.497 1.00 91.44 366 VAL A N 1
ATOM 2860 C CA . VAL A 1 366 ? -22.212 2.643 -5.819 1.00 91.44 366 VAL A CA 1
ATOM 2861 C C . VAL A 1 366 ? -22.360 2.550 -7.335 1.00 91.44 366 VAL A C 1
ATOM 2863 O O . VAL A 1 366 ? -23.347 3.040 -7.882 1.00 91.44 366 VAL A O 1
ATOM 2866 N N . SER A 1 367 ? -21.382 1.940 -8.007 1.00 92.19 367 SER A N 1
ATOM 2867 C CA . SER A 1 367 ? -21.393 1.709 -9.458 1.00 92.19 367 SER A CA 1
ATOM 2868 C C . SER A 1 367 ? -20.935 0.291 -9.787 1.00 92.19 367 SER A C 1
ATOM 2870 O O . SER A 1 367 ? -19.927 -0.175 -9.253 1.00 92.19 367 SER A O 1
ATOM 2872 N N . GLU A 1 368 ? -21.646 -0.378 -10.701 1.00 91.25 368 GLU A N 1
ATOM 2873 C CA . GLU A 1 368 ? -21.335 -1.741 -11.161 1.00 91.25 368 GLU A CA 1
ATOM 2874 C C . GLU A 1 368 ? -19.921 -1.864 -11.762 1.00 91.25 368 GLU A C 1
ATOM 2876 O O . GLU A 1 368 ? -19.313 -2.930 -11.669 1.00 91.25 368 GLU A O 1
ATOM 2881 N N . ASP A 1 369 ? -19.348 -0.764 -12.264 1.00 90.56 369 ASP A N 1
ATOM 2882 C CA . ASP A 1 369 ? -17.967 -0.704 -12.766 1.00 90.56 369 ASP A CA 1
ATOM 2883 C C . ASP A 1 369 ? -16.913 -1.037 -11.687 1.00 90.56 369 ASP A C 1
ATOM 2885 O O . ASP A 1 369 ? -15.796 -1.436 -12.017 1.00 90.56 369 ASP A O 1
ATOM 2889 N N . GLN A 1 370 ? -17.257 -0.925 -10.396 1.00 91.25 370 GLN A N 1
ATOM 2890 C CA . GLN A 1 370 ? -16.379 -1.298 -9.277 1.00 91.25 370 GLN A CA 1
ATOM 2891 C C . GLN A 1 370 ? -16.464 -2.79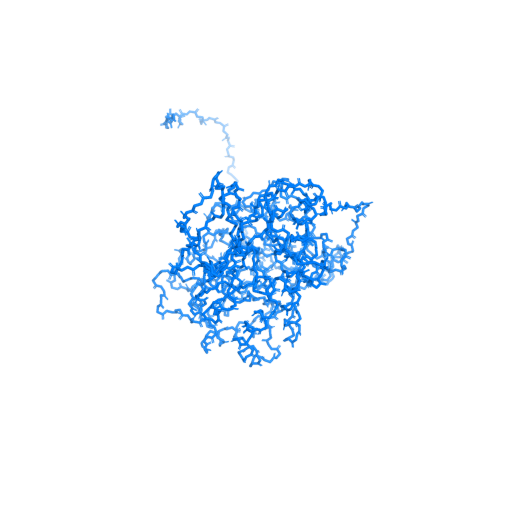7 -8.911 1.00 91.25 370 GLN A C 1
ATOM 2893 O O . GLN A 1 370 ? -15.579 -3.305 -8.219 1.00 91.25 370 GLN A O 1
ATOM 2898 N N . ILE A 1 371 ? -17.470 -3.547 -9.397 1.00 89.12 371 ILE A N 1
ATOM 2899 C CA . ILE A 1 371 ? -17.650 -4.983 -9.079 1.00 89.12 371 ILE A CA 1
ATOM 2900 C C . ILE A 1 371 ? -16.405 -5.825 -9.398 1.00 89.12 371 ILE A C 1
ATOM 2902 O O . ILE A 1 371 ? -16.042 -6.643 -8.546 1.00 89.12 371 ILE A O 1
ATOM 2906 N N . PRO A 1 372 ? -15.724 -5.667 -10.556 1.00 87.69 372 PRO A N 1
ATOM 2907 C CA . PRO A 1 372 ? -14.512 -6.427 -10.839 1.00 87.69 372 PRO A CA 1
ATOM 2908 C C . PRO A 1 372 ? -13.462 -6.249 -9.741 1.00 87.69 372 PRO A C 1
ATOM 2910 O O . PRO A 1 372 ? -12.931 -7.244 -9.255 1.00 87.69 372 PRO A O 1
ATOM 2913 N N . MET A 1 373 ? -13.227 -5.012 -9.286 1.00 88.62 373 MET A N 1
ATOM 2914 C CA . MET A 1 373 ? -12.228 -4.708 -8.258 1.00 88.62 373 MET A CA 1
ATOM 2915 C C . MET A 1 373 ? -12.616 -5.270 -6.884 1.00 88.62 373 MET A C 1
ATOM 2917 O O . MET A 1 373 ? -11.797 -5.921 -6.228 1.00 88.62 373 MET A O 1
ATOM 2921 N N . LEU A 1 374 ? -13.883 -5.110 -6.485 1.00 92.06 374 LEU A N 1
ATOM 2922 C CA . LEU A 1 374 ? -14.429 -5.707 -5.259 1.00 92.06 374 LEU A CA 1
ATOM 2923 C C . LEU A 1 374 ? -14.237 -7.230 -5.223 1.00 92.06 374 LEU A C 1
ATOM 2925 O O . LEU A 1 374 ? -13.931 -7.803 -4.177 1.00 92.06 374 LEU A O 1
ATOM 2929 N N . ARG A 1 375 ? -14.363 -7.886 -6.382 1.00 94.25 375 ARG A N 1
ATOM 2930 C CA . ARG A 1 375 ? -14.275 -9.342 -6.509 1.00 94.25 375 ARG A CA 1
ATOM 2931 C C . ARG A 1 375 ? -12.855 -9.904 -6.460 1.00 94.25 375 ARG A C 1
ATOM 2933 O O . ARG A 1 375 ? -12.735 -11.088 -6.157 1.00 94.25 375 ARG A O 1
ATOM 2940 N N . PHE A 1 376 ? -11.788 -9.139 -6.710 1.00 95.25 376 PHE A N 1
ATOM 2941 C CA . PHE A 1 376 ? -10.419 -9.689 -6.655 1.00 95.25 376 PHE A CA 1
ATOM 2942 C C . PHE A 1 376 ? -10.019 -10.129 -5.240 1.00 95.25 376 PHE A C 1
ATOM 2944 O O . PHE A 1 376 ? -9.543 -11.251 -5.068 1.00 95.25 376 PHE A O 1
ATOM 2951 N N . ALA A 1 377 ? -10.259 -9.287 -4.229 1.00 96.19 377 ALA A N 1
ATOM 2952 C CA . ALA A 1 377 ? -9.923 -9.602 -2.838 1.00 96.19 377 ALA A CA 1
ATOM 2953 C C . ALA A 1 377 ? -10.724 -10.812 -2.323 1.00 96.19 377 ALA A C 1
ATOM 2955 O O . ALA A 1 377 ? -10.146 -11.765 -1.796 1.00 96.19 377 ALA A O 1
ATOM 2956 N N . SER A 1 378 ? -12.043 -10.824 -2.554 1.00 96.06 378 SER A N 1
ATOM 2957 C CA . SER A 1 378 ? -12.907 -11.934 -2.138 1.00 96.06 378 SER A CA 1
ATOM 2958 C C . SER A 1 378 ? -12.599 -13.230 -2.898 1.00 96.06 378 SER A C 1
ATOM 2960 O O . SER A 1 378 ? -12.544 -14.293 -2.288 1.00 96.06 378 SER A O 1
ATOM 2962 N N . SER A 1 379 ? -12.282 -13.165 -4.196 1.00 96.62 379 SER A N 1
ATOM 2963 C CA . SER A 1 379 ? -11.863 -14.345 -4.973 1.00 96.62 379 SER A CA 1
ATOM 2964 C C . SER A 1 379 ? -10.546 -14.935 -4.467 1.00 96.62 379 SER A C 1
ATOM 2966 O O . SER A 1 379 ? -10.455 -16.153 -4.315 1.00 96.62 379 SER A O 1
ATOM 2968 N N . ALA A 1 380 ? -9.550 -14.098 -4.156 1.00 96.62 380 ALA A N 1
ATOM 2969 C CA . ALA A 1 380 ? -8.297 -14.557 -3.561 1.00 96.62 380 ALA A CA 1
ATOM 2970 C C . ALA A 1 380 ? -8.540 -15.231 -2.201 1.00 96.62 380 ALA A C 1
ATOM 2972 O O . ALA A 1 380 ? -8.042 -16.334 -1.971 1.00 96.62 380 ALA A O 1
ATOM 2973 N N . ALA A 1 381 ? -9.370 -14.627 -1.340 1.00 96.94 381 ALA A N 1
ATOM 2974 C CA . ALA A 1 381 ? -9.751 -15.205 -0.051 1.00 96.94 381 ALA A CA 1
ATOM 2975 C C . ALA A 1 381 ? -10.440 -16.572 -0.214 1.00 96.94 381 ALA A C 1
ATOM 2977 O O . ALA A 1 381 ? -10.033 -17.545 0.418 1.00 96.94 381 ALA A O 1
ATOM 2978 N N . HIS A 1 382 ? -11.427 -16.679 -1.110 1.00 95.56 382 HIS A N 1
ATOM 2979 C CA . HIS A 1 382 ? -12.166 -17.922 -1.347 1.00 95.56 382 HIS A CA 1
ATOM 2980 C C . HIS A 1 382 ? -11.264 -19.048 -1.880 1.00 95.56 382 HIS A C 1
ATOM 2982 O O . HIS A 1 382 ? -11.313 -20.164 -1.367 1.00 95.56 382 HIS A O 1
ATOM 2988 N N . VAL A 1 383 ? -10.416 -18.765 -2.878 1.00 94.31 383 VAL A N 1
ATOM 2989 C CA . VAL A 1 383 ? -9.527 -19.770 -3.498 1.00 94.31 383 VAL A CA 1
ATOM 2990 C C . VAL A 1 383 ? -8.441 -20.254 -2.530 1.00 94.31 383 VAL A C 1
ATOM 2992 O O . VAL A 1 383 ? -8.031 -21.411 -2.600 1.00 94.31 383 VAL A O 1
ATOM 2995 N N . THR A 1 384 ? -8.005 -19.405 -1.596 1.00 95.38 384 THR A N 1
ATOM 2996 C CA . THR A 1 384 ? -7.006 -19.756 -0.567 1.00 95.38 384 THR A CA 1
ATOM 2997 C C . THR A 1 384 ? -7.611 -20.232 0.760 1.00 95.38 384 THR A C 1
ATOM 2999 O O . THR A 1 384 ? -6.872 -20.528 1.698 1.00 95.38 384 THR A O 1
ATOM 3002 N N . GLY A 1 385 ? -8.942 -20.338 0.863 1.00 94.75 385 GLY A N 1
ATOM 3003 C CA . GLY A 1 385 ? -9.634 -20.787 2.077 1.00 94.75 385 GLY A CA 1
ATOM 3004 C C . GLY A 1 385 ? -9.561 -19.804 3.254 1.00 94.75 385 GLY A C 1
ATOM 3005 O O . GLY A 1 385 ? -9.724 -20.209 4.407 1.00 94.75 385 GLY A O 1
ATOM 3006 N N . ARG A 1 386 ? -9.306 -18.514 2.998 1.00 95.56 386 ARG A N 1
ATOM 3007 C CA . ARG A 1 386 ? -9.327 -17.466 4.028 1.00 95.56 386 ARG A CA 1
ATOM 3008 C C . ARG A 1 386 ? -10.773 -17.119 4.382 1.00 95.56 386 ARG A C 1
ATOM 3010 O O . ARG A 1 386 ? -11.619 -16.923 3.514 1.00 95.56 386 ARG A O 1
ATOM 3017 N N . LYS A 1 387 ? -11.044 -17.000 5.682 1.00 94.19 387 LYS A N 1
ATOM 3018 C CA . LYS A 1 387 ? -12.386 -16.725 6.220 1.00 94.19 387 LYS A CA 1
ATOM 3019 C C . LYS A 1 387 ? -12.847 -15.277 6.008 1.00 94.19 387 LYS A C 1
ATOM 3021 O O . LYS A 1 387 ? -14.047 -15.020 5.916 1.00 94.19 387 LYS A O 1
ATOM 3026 N N . LEU A 1 388 ? -11.908 -14.332 6.003 1.00 97.44 388 LEU A N 1
ATOM 3027 C CA . LEU A 1 388 ? -12.192 -12.903 5.936 1.00 97.44 388 LEU A CA 1
ATOM 3028 C C . LEU A 1 388 ? -11.701 -12.323 4.611 1.00 97.44 388 LEU A C 1
ATOM 3030 O O . LEU A 1 388 ? -10.556 -12.538 4.222 1.00 97.44 388 LEU A O 1
ATOM 3034 N N . SER A 1 389 ? -12.549 -11.519 3.979 1.00 97.69 389 SER A N 1
ATOM 3035 C CA . SER A 1 389 ? -12.131 -10.509 3.011 1.00 97.69 389 SER A CA 1
ATOM 3036 C C . SER A 1 389 ? -12.713 -9.183 3.473 1.00 97.69 389 SER A C 1
ATOM 3038 O O . SER A 1 389 ? -13.911 -9.088 3.756 1.00 97.69 389 SER A O 1
ATOM 3040 N N . SER A 1 390 ? -11.863 -8.177 3.636 1.00 98.50 390 SER A N 1
ATOM 3041 C CA . SER A 1 390 ? -12.276 -6.880 4.154 1.00 98.50 390 SER A CA 1
ATOM 3042 C C . SER A 1 390 ? -12.498 -5.861 3.046 1.00 98.50 390 SER A C 1
ATOM 3044 O O . SER A 1 390 ? -12.179 -6.090 1.878 1.00 98.50 390 SER A O 1
ATOM 3046 N N . SER A 1 391 ? -13.089 -4.729 3.413 1.00 98.25 391 SER A N 1
ATOM 3047 C CA . SER A 1 391 ? -13.193 -3.580 2.523 1.00 98.25 391 SER A CA 1
ATOM 3048 C C . SER A 1 391 ? -12.989 -2.301 3.303 1.00 98.25 391 SER A C 1
ATOM 3050 O O . SER A 1 391 ? -13.714 -2.032 4.267 1.00 98.25 391 SER A O 1
ATOM 3052 N N . GLU A 1 392 ? -12.089 -1.463 2.812 1.00 97.56 392 GLU A N 1
ATOM 3053 C CA . GLU A 1 392 ? -12.177 -0.037 3.062 1.00 97.56 392 GLU A CA 1
ATOM 3054 C C . GLU A 1 392 ? -13.513 0.470 2.500 1.00 97.56 392 GLU A C 1
ATOM 3056 O O . GLU A 1 392 ? -13.920 0.108 1.393 1.00 97.56 392 GLU A O 1
ATOM 3061 N N . THR A 1 393 ? -14.272 1.209 3.306 1.00 96.81 393 THR A N 1
ATOM 3062 C CA . THR A 1 393 ? -15.672 1.512 2.999 1.00 96.81 393 THR A CA 1
ATOM 3063 C C . THR A 1 393 ? -16.039 2.939 3.399 1.00 96.81 393 THR A C 1
ATOM 3065 O O . THR A 1 393 ? -15.732 3.395 4.502 1.00 96.81 393 THR A O 1
ATOM 3068 N N . PHE A 1 394 ? -16.786 3.609 2.516 1.00 95.69 394 PHE A N 1
ATOM 3069 C CA . PHE A 1 394 ? -17.267 4.997 2.627 1.00 95.69 394 PHE A CA 1
ATOM 3070 C C . PHE A 1 394 ? -16.235 6.105 2.319 1.00 95.69 394 PHE A C 1
ATOM 3072 O O . PHE A 1 394 ? -16.469 7.276 2.649 1.00 95.69 394 PHE A O 1
ATOM 3079 N N . THR A 1 395 ? -15.146 5.760 1.630 1.00 93.69 395 THR A N 1
ATOM 3080 C CA . THR A 1 395 ? -14.126 6.686 1.109 1.00 93.69 395 THR A CA 1
ATOM 3081 C C . THR A 1 395 ? -14.737 7.643 0.086 1.00 93.69 395 THR A C 1
ATOM 3083 O O . THR A 1 395 ? -15.286 7.219 -0.932 1.00 93.69 395 THR A O 1
ATOM 3086 N N . TRP A 1 396 ? -14.698 8.948 0.386 1.00 92.00 396 TRP A N 1
ATOM 3087 C CA . TRP A 1 396 ? -15.334 10.017 -0.409 1.00 92.00 396 TRP A CA 1
ATOM 3088 C C . TRP A 1 396 ? -16.813 9.788 -0.796 1.00 92.00 396 TRP A C 1
ATOM 3090 O O . TRP A 1 396 ? -17.289 10.393 -1.754 1.00 92.00 396 TRP A O 1
ATOM 3100 N N . LEU A 1 397 ? -17.565 8.953 -0.062 1.00 90.56 397 LEU A N 1
ATOM 3101 C CA . LEU A 1 397 ? -18.926 8.546 -0.454 1.00 90.56 397 LEU A CA 1
ATOM 3102 C C . LEU A 1 397 ? -19.877 9.731 -0.698 1.00 90.56 397 LEU A C 1
ATOM 3104 O O . LEU A 1 397 ? -20.789 9.656 -1.505 1.00 90.56 397 LEU A O 1
ATOM 3108 N N . ASP A 1 398 ? -19.699 10.818 0.030 1.00 88.50 398 ASP A N 1
ATOM 3109 C CA . ASP A 1 398 ? -20.174 12.162 -0.292 1.00 88.50 398 ASP A CA 1
ATOM 3110 C C . ASP A 1 398 ? -19.241 13.114 0.478 1.00 88.50 398 ASP A C 1
ATOM 3112 O O . ASP A 1 398 ? -18.351 12.663 1.210 1.00 88.50 398 ASP A O 1
ATOM 3116 N N . GLU A 1 399 ? -19.432 14.426 0.361 1.00 88.50 399 GLU A N 1
ATOM 3117 C CA . GLU A 1 399 ? -18.696 15.348 1.231 1.00 88.50 399 GLU A CA 1
ATOM 3118 C C . GLU A 1 399 ? -19.142 15.268 2.702 1.00 88.50 399 GLU A C 1
ATOM 3120 O O . GLU A 1 399 ? -20.253 14.834 3.041 1.00 88.50 399 GLU A O 1
ATOM 3125 N N . HIS A 1 400 ? -18.264 15.753 3.580 1.00 90.06 400 HIS A N 1
ATOM 3126 C CA . HIS A 1 400 ? -18.482 15.877 5.016 1.00 90.06 400 HIS A CA 1
ATOM 3127 C C . HIS A 1 400 ? -19.879 16.437 5.328 1.00 90.06 400 HIS A C 1
ATOM 3129 O O . HIS A 1 400 ? -20.303 17.457 4.780 1.00 90.06 400 HIS A O 1
ATOM 3135 N N . PHE A 1 401 ? -20.591 15.778 6.247 1.00 90.94 401 PHE A N 1
ATOM 3136 C CA . PHE A 1 401 ? -21.952 16.133 6.686 1.00 90.94 401 PHE A CA 1
ATOM 3137 C C . PHE A 1 401 ? -23.057 16.054 5.608 1.00 90.94 401 PHE A C 1
ATOM 3139 O O . PHE A 1 401 ? -24.208 16.365 5.916 1.00 90.94 401 PHE A O 1
ATOM 3146 N N . GLN A 1 402 ? -22.757 15.620 4.376 1.00 92.12 402 GLN A N 1
ATOM 3147 C CA . GLN A 1 402 ? -23.748 15.451 3.298 1.00 92.12 402 GLN A CA 1
ATOM 3148 C C . GLN A 1 402 ? -24.179 13.988 3.102 1.00 92.12 402 GLN A C 1
ATOM 3150 O O . GLN A 1 402 ? -25.290 13.730 2.626 1.00 92.12 402 GLN A O 1
ATOM 3155 N N . VAL A 1 403 ? -23.340 13.037 3.529 1.00 92.81 403 VAL A N 1
ATOM 3156 C CA . VAL A 1 403 ? -23.618 11.594 3.493 1.00 92.81 403 VAL A CA 1
ATOM 3157 C C . VAL A 1 403 ? -24.881 11.254 4.296 1.00 92.81 403 VAL A C 1
ATOM 3159 O O . VAL A 1 403 ? -25.052 11.663 5.445 1.00 92.81 403 VAL A O 1
ATOM 3162 N N . ARG A 1 404 ? -25.778 10.464 3.695 1.00 91.94 404 ARG A N 1
ATOM 3163 C CA . ARG A 1 404 ? -27.051 10.033 4.301 1.00 91.94 404 ARG A CA 1
ATOM 3164 C C . ARG A 1 404 ? -26.972 8.570 4.750 1.00 91.94 404 ARG A C 1
ATOM 3166 O O . ARG A 1 404 ? -26.378 7.774 4.024 1.00 91.94 404 ARG A O 1
ATOM 3173 N N . PRO A 1 405 ? -27.665 8.158 5.833 1.00 91.38 405 PRO A N 1
ATOM 3174 C CA . PRO A 1 405 ? -27.694 6.757 6.273 1.00 91.38 405 PRO A CA 1
ATOM 3175 C C . PRO A 1 405 ? -28.119 5.750 5.194 1.00 91.38 405 PRO A C 1
ATOM 3177 O O . PRO A 1 405 ? -27.625 4.629 5.184 1.00 91.38 405 PRO A O 1
ATOM 3180 N N . ALA A 1 406 ? -28.989 6.151 4.258 1.00 93.25 406 ALA A N 1
ATOM 3181 C CA . ALA A 1 406 ? -29.352 5.324 3.106 1.00 93.25 406 ALA A CA 1
ATOM 3182 C C . ALA A 1 406 ? -28.137 5.010 2.213 1.00 93.25 406 ALA A C 1
ATOM 3184 O O . ALA A 1 406 ? -27.882 3.845 1.945 1.00 93.25 406 ALA A O 1
ATOM 3185 N N . LYS A 1 407 ? -27.317 6.018 1.871 1.00 93.62 407 LYS A N 1
ATOM 3186 C CA . LYS A 1 407 ? -26.127 5.846 1.019 1.00 93.62 407 LYS A CA 1
ATOM 3187 C C . LYS A 1 407 ? -25.074 4.946 1.681 1.00 93.62 407 LYS A C 1
ATOM 3189 O O . LYS A 1 407 ? -24.432 4.158 0.998 1.00 93.62 407 LYS A O 1
ATOM 3194 N N . LEU A 1 408 ? -24.942 5.014 3.013 1.00 95.56 408 LEU A N 1
ATOM 3195 C CA . LEU A 1 408 ? -24.101 4.088 3.790 1.00 95.56 408 LEU A CA 1
ATOM 3196 C C . LEU A 1 408 ? -24.603 2.646 3.697 1.00 95.56 408 LEU A C 1
ATOM 3198 O O . LEU A 1 408 ? -23.806 1.722 3.568 1.00 95.56 408 LEU A O 1
ATOM 3202 N N . LYS A 1 409 ? -25.922 2.446 3.768 1.00 96.38 409 LYS A N 1
ATOM 3203 C CA . LYS A 1 409 ? -26.505 1.118 3.602 1.00 96.38 409 LYS A CA 1
ATOM 3204 C C . LYS A 1 409 ? -26.273 0.605 2.178 1.00 96.38 409 LYS A C 1
ATOM 3206 O O . LYS A 1 409 ? -25.763 -0.494 2.028 1.00 96.38 409 LYS A O 1
ATOM 3211 N N . ASP A 1 410 ? -26.573 1.410 1.162 1.00 96.00 410 ASP A N 1
ATOM 3212 C CA . ASP A 1 410 ? -26.412 1.030 -0.247 1.00 96.00 410 ASP A CA 1
ATOM 3213 C C . ASP A 1 410 ? -24.953 0.638 -0.561 1.00 96.00 410 ASP A C 1
ATOM 3215 O O . ASP A 1 410 ? -24.707 -0.396 -1.178 1.00 96.00 410 ASP A O 1
ATOM 3219 N N . ALA A 1 411 ? -23.976 1.406 -0.062 1.00 96.75 411 ALA A N 1
ATOM 3220 C CA . ALA A 1 411 ? -22.552 1.102 -0.210 1.00 96.75 411 ALA A CA 1
ATOM 3221 C C . ALA A 1 411 ? -22.113 -0.164 0.549 1.00 96.75 411 ALA A C 1
ATOM 3223 O O . ALA A 1 411 ? -21.350 -0.962 0.009 1.00 96.75 411 ALA A O 1
ATOM 3224 N N . ALA A 1 412 ? -22.606 -0.386 1.771 1.00 97.69 412 ALA A N 1
ATOM 3225 C CA . ALA A 1 412 ? -22.287 -1.596 2.528 1.00 97.69 412 ALA A CA 1
ATOM 3226 C C . ALA A 1 412 ? -22.889 -2.861 1.894 1.00 97.69 412 ALA A C 1
ATOM 3228 O O . ALA A 1 412 ? -22.197 -3.867 1.756 1.00 97.69 412 ALA A O 1
ATOM 3229 N N . ASP A 1 413 ? -24.153 -2.803 1.463 1.00 97.56 413 ASP A N 1
ATOM 3230 C CA . ASP A 1 413 ? -24.814 -3.880 0.721 1.00 97.56 413 ASP A CA 1
ATOM 3231 C C . ASP A 1 413 ? -24.036 -4.223 -0.558 1.00 97.56 413 ASP A C 1
ATOM 3233 O O . ASP A 1 413 ? -23.829 -5.397 -0.862 1.00 97.56 413 ASP A O 1
ATOM 3237 N N . PHE A 1 414 ? -23.565 -3.210 -1.289 1.00 97.12 414 PHE A N 1
ATOM 3238 C CA . PHE A 1 414 ? -22.789 -3.395 -2.513 1.00 97.12 414 PHE A CA 1
ATOM 3239 C C . PHE A 1 414 ? -21.430 -4.066 -2.260 1.00 97.12 414 PHE A C 1
ATOM 3241 O O . PHE A 1 414 ? -21.064 -5.004 -2.966 1.00 97.12 414 PHE A O 1
ATOM 3248 N N . VAL A 1 415 ? -20.720 -3.664 -1.203 1.00 97.19 415 VAL A N 1
ATOM 3249 C CA . VAL A 1 415 ? -19.476 -4.312 -0.752 1.00 97.19 415 VAL A CA 1
ATOM 3250 C C . VAL A 1 415 ? -19.713 -5.775 -0.349 1.00 97.19 415 VAL A C 1
ATOM 3252 O O . VAL A 1 415 ? -18.949 -6.655 -0.755 1.00 97.19 415 VAL A O 1
ATOM 3255 N N . PHE A 1 416 ? -20.808 -6.073 0.361 1.00 96.81 416 PHE A N 1
ATOM 3256 C CA . PHE A 1 416 ? -21.201 -7.452 0.676 1.00 96.81 416 PHE A CA 1
ATOM 3257 C C . PHE A 1 416 ? -21.530 -8.269 -0.589 1.00 96.81 416 PHE A C 1
ATOM 3259 O O . PHE A 1 416 ? -21.131 -9.429 -0.695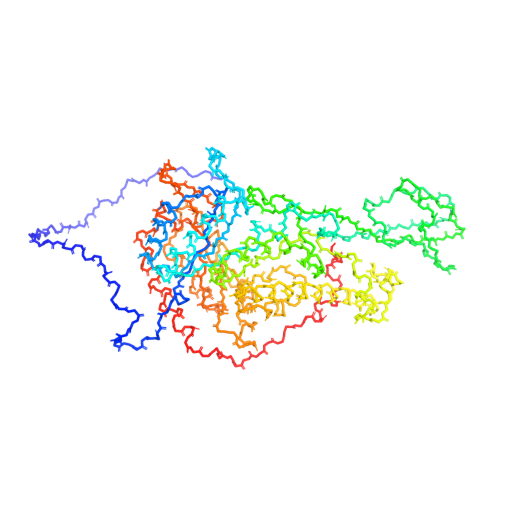 1.00 96.81 416 PHE A O 1
ATOM 3266 N N . LEU A 1 417 ? -22.185 -7.671 -1.592 1.00 93.81 417 LEU A N 1
ATOM 3267 C CA . LEU A 1 417 ? -22.410 -8.288 -2.909 1.00 93.81 417 LEU A CA 1
ATOM 3268 C C . LEU A 1 417 ? -21.110 -8.459 -3.721 1.00 93.81 417 LEU A C 1
ATOM 3270 O O . LEU A 1 417 ? -21.035 -9.342 -4.580 1.00 93.81 417 LEU A O 1
ATOM 3274 N N . GLY A 1 418 ? -20.067 -7.680 -3.427 1.00 93.50 418 GLY A N 1
ATOM 3275 C CA . GLY A 1 418 ? -18.691 -7.885 -3.891 1.00 93.50 418 GLY A CA 1
ATOM 3276 C C . GLY A 1 418 ? -17.985 -9.090 -3.249 1.00 93.50 418 GLY A C 1
ATOM 3277 O O . GLY A 1 418 ? -16.971 -9.558 -3.767 1.00 93.50 418 GLY A O 1
ATOM 3278 N N . GLY A 1 419 ? -18.538 -9.642 -2.166 1.00 94.75 419 GLY A N 1
ATOM 3279 C CA . GLY A 1 419 ? -18.002 -10.796 -1.439 1.00 94.75 419 GLY A CA 1
ATOM 3280 C C . GLY A 1 419 ? -17.081 -10.447 -0.267 1.00 94.75 419 GLY A C 1
ATOM 3281 O O . GLY A 1 419 ? -16.571 -11.359 0.377 1.00 94.75 419 GLY A O 1
ATOM 3282 N N . ALA A 1 420 ? -16.873 -9.164 0.041 1.00 97.00 420 ALA A N 1
ATOM 3283 C CA . ALA A 1 420 ? -16.250 -8.782 1.305 1.00 97.00 420 ALA A CA 1
ATOM 3284 C C . ALA A 1 420 ? -17.216 -9.064 2.472 1.00 97.00 420 ALA A C 1
ATOM 3286 O O . ALA A 1 420 ? -18.435 -8.968 2.331 1.00 97.00 420 ALA A O 1
ATOM 3287 N N . ASN A 1 421 ? -16.680 -9.408 3.641 1.00 97.38 421 ASN A N 1
ATOM 3288 C CA . ASN A 1 421 ? -17.448 -9.758 4.838 1.00 97.38 421 ASN A CA 1
ATOM 3289 C C . ASN A 1 421 ? -16.923 -9.092 6.128 1.00 97.38 421 ASN A C 1
ATOM 3291 O O . ASN A 1 421 ? -17.399 -9.420 7.216 1.00 97.38 421 ASN A O 1
ATOM 3295 N N . HIS A 1 422 ? -15.980 -8.146 6.029 1.00 98.31 422 HIS A N 1
ATOM 3296 C CA . HIS A 1 422 ? -15.388 -7.433 7.168 1.00 98.31 422 HIS A CA 1
ATOM 3297 C C . HIS A 1 422 ? -15.102 -5.953 6.823 1.00 98.31 422 HIS A C 1
ATOM 3299 O O . HIS A 1 422 ? -14.053 -5.602 6.295 1.00 98.31 422 HIS A O 1
ATOM 3305 N N . ILE A 1 423 ? -16.064 -5.067 7.078 1.00 98.50 423 ILE A N 1
ATOM 3306 C CA . ILE A 1 423 ? -16.007 -3.644 6.710 1.00 98.50 423 ILE A CA 1
ATOM 3307 C C . ILE A 1 423 ? -15.126 -2.836 7.671 1.00 98.50 423 ILE A C 1
ATOM 3309 O O . ILE A 1 423 ? -15.326 -2.868 8.890 1.00 98.50 423 ILE A O 1
ATOM 3313 N N . PHE A 1 424 ? -14.236 -2.026 7.095 1.00 98.31 424 PHE A N 1
ATOM 3314 C CA . PHE A 1 424 ? -13.507 -0.943 7.750 1.00 98.31 424 PHE A CA 1
ATOM 3315 C C . PHE A 1 424 ? -14.044 0.405 7.269 1.00 98.31 424 PHE A C 1
ATOM 3317 O O . PHE A 1 424 ? -14.034 0.711 6.079 1.00 98.31 424 PHE A O 1
ATOM 3324 N N . PHE A 1 425 ? -14.510 1.241 8.193 1.00 97.75 425 PHE A N 1
ATOM 3325 C CA . PHE A 1 425 ? -14.940 2.599 7.877 1.00 97.75 425 PHE A CA 1
ATOM 3326 C C . PHE A 1 425 ? -13.747 3.496 7.545 1.00 97.75 425 PHE A C 1
ATOM 3328 O O . PHE A 1 425 ? -12.787 3.571 8.314 1.00 97.75 425 PHE A O 1
ATOM 3335 N N . HIS A 1 426 ? -13.872 4.259 6.463 1.00 95.62 426 HIS A N 1
ATOM 3336 C CA . HIS A 1 426 ? -12.954 5.318 6.074 1.00 95.62 426 HIS A CA 1
ATOM 3337 C C . HIS A 1 426 ? -13.594 6.701 6.313 1.00 95.62 426 HIS A C 1
ATOM 3339 O O . HIS A 1 426 ? -14.268 7.288 5.467 1.00 95.62 426 HIS A O 1
ATOM 3345 N N . GLY A 1 427 ? -13.453 7.303 7.489 1.00 94.00 427 GLY A N 1
ATOM 3346 C CA . GLY A 1 427 ? -12.888 6.783 8.736 1.00 94.00 427 GLY A CA 1
ATOM 3347 C C . GLY A 1 427 ? -13.120 7.797 9.855 1.00 94.00 427 GLY A C 1
ATOM 3348 O O . GLY A 1 427 ? -13.744 8.839 9.630 1.00 94.00 427 GLY A O 1
ATOM 3349 N N . ILE A 1 428 ? -12.617 7.540 11.055 1.00 96.38 428 ILE A N 1
ATOM 3350 C CA . ILE A 1 428 ? -12.784 8.453 12.190 1.00 96.38 428 ILE A CA 1
ATOM 3351 C C . ILE A 1 428 ? -11.444 9.142 12.462 1.00 96.38 428 ILE A C 1
ATOM 3353 O O . ILE A 1 428 ? -10.473 8.463 12.780 1.00 96.38 428 ILE A O 1
ATOM 3357 N N . PRO A 1 429 ? -11.325 10.470 12.304 1.00 95.88 429 PRO A N 1
ATOM 3358 C CA . PRO A 1 429 ? -10.155 11.188 12.788 1.00 95.88 429 PRO A CA 1
ATOM 3359 C C . PRO A 1 429 ? -10.223 11.333 14.307 1.00 95.88 429 PRO A C 1
ATOM 3361 O O . PRO A 1 429 ? -11.243 11.788 14.830 1.00 95.88 429 PRO A O 1
ATOM 3364 N N . TYR A 1 430 ? -9.129 10.994 14.994 1.00 96.62 430 TYR A N 1
ATOM 3365 C CA . TYR A 1 430 ? -8.955 11.354 16.402 1.00 96.62 430 TYR A CA 1
ATOM 3366 C C . TYR A 1 430 ? -9.179 12.859 16.567 1.00 96.62 430 TYR A C 1
ATOM 3368 O O . TYR A 1 430 ? -8.653 13.643 15.771 1.00 96.62 430 TYR A O 1
ATOM 3376 N N . SER A 1 431 ? -9.955 13.270 17.568 1.00 94.88 431 SER A N 1
ATOM 3377 C CA . SER A 1 431 ? -10.264 14.684 17.802 1.00 94.88 431 SER A CA 1
ATOM 3378 C C . SER A 1 431 ? -10.193 15.016 19.293 1.00 94.88 431 SER A C 1
ATOM 3380 O O . SER A 1 431 ? -11.098 14.631 20.029 1.00 94.88 431 SER A O 1
ATOM 3382 N N . PRO A 1 432 ? -9.187 15.778 19.766 1.00 94.38 432 PRO A N 1
ATOM 3383 C CA . PRO A 1 432 ? -9.106 16.116 21.181 1.00 94.38 432 PRO A CA 1
ATOM 3384 C C . PRO A 1 432 ? -10.289 17.015 21.597 1.00 94.38 432 PRO A C 1
ATOM 3386 O O . PRO A 1 432 ? -10.754 17.824 20.785 1.00 94.38 432 PRO A O 1
ATOM 3389 N N . PRO A 1 433 ? -10.767 16.953 22.858 1.00 92.19 433 PRO A N 1
ATOM 3390 C CA . PRO A 1 433 ? -11.982 17.663 23.280 1.00 92.19 433 PRO A CA 1
ATOM 3391 C C . PRO A 1 433 ? -11.935 19.191 23.118 1.00 92.19 433 PRO A C 1
ATOM 3393 O O . PRO A 1 433 ? -12.977 19.836 22.998 1.00 92.19 433 PRO A O 1
ATOM 3396 N N . ASP A 1 434 ? -10.738 19.787 23.104 1.00 94.31 434 ASP A N 1
ATOM 3397 C CA . ASP A 1 434 ? -10.526 21.226 22.910 1.00 94.31 434 ASP A CA 1
ATOM 3398 C C . ASP A 1 434 ? -10.645 21.680 21.444 1.00 94.31 434 ASP A C 1
ATOM 3400 O O . ASP A 1 434 ? -10.764 22.880 21.195 1.00 94.31 434 ASP A O 1
ATOM 3404 N N . ALA A 1 435 ? -10.673 20.755 20.476 1.00 94.06 435 ALA A N 1
ATOM 3405 C CA . ALA A 1 435 ? -10.913 21.075 19.067 1.00 94.06 435 ALA A CA 1
ATOM 3406 C C . ALA A 1 435 ? -12.342 21.597 18.806 1.00 94.06 435 ALA A C 1
ATOM 3408 O O . ALA A 1 435 ? -12.593 22.220 17.773 1.00 94.06 435 ALA A O 1
ATOM 3409 N N . GLY A 1 436 ? -13.277 21.369 19.739 1.00 91.62 436 GLY A N 1
ATOM 3410 C CA . GLY A 1 436 ? -14.681 21.758 19.607 1.00 91.62 436 GLY A CA 1
ATOM 3411 C C . GLY A 1 436 ? -15.393 21.020 18.469 1.00 91.62 436 GLY A C 1
ATOM 3412 O O . GLY A 1 436 ? -14.925 19.993 17.991 1.00 91.62 436 GLY A O 1
ATOM 3413 N N . TRP A 1 437 ? -16.535 21.540 18.015 1.00 92.75 437 TRP A N 1
ATOM 3414 C CA . TRP A 1 437 ? -17.211 21.031 16.816 1.00 92.75 437 TRP A CA 1
ATOM 3415 C C . TRP A 1 437 ? -16.677 21.750 15.561 1.00 92.75 437 TRP A C 1
ATOM 3417 O O . TRP A 1 437 ? -16.609 22.982 15.587 1.00 92.75 437 TRP A O 1
ATOM 3427 N N . PRO A 1 438 ? -16.334 21.046 14.461 1.00 92.69 438 PRO A N 1
ATOM 3428 C CA . PRO A 1 438 ? -16.556 19.620 14.182 1.00 92.69 438 PRO A CA 1
ATOM 3429 C C . PRO A 1 438 ? -15.394 18.679 14.565 1.00 92.69 438 PRO A C 1
ATOM 3431 O O . PRO A 1 438 ? -15.346 17.543 14.102 1.00 92.69 438 PRO A O 1
ATOM 3434 N N . GLY A 1 439 ? -14.446 19.119 15.388 1.00 94.00 439 GLY A N 1
ATOM 3435 C CA . GLY A 1 439 ? -13.227 18.368 15.682 1.00 94.00 439 GLY A CA 1
ATOM 3436 C C . GLY A 1 439 ? -12.231 18.436 14.527 1.00 94.00 439 GLY A C 1
ATOM 3437 O O . GLY A 1 439 ? -12.246 19.370 13.720 1.00 94.00 439 GLY A O 1
ATOM 3438 N N . TRP A 1 440 ? -11.342 17.451 14.444 1.00 95.25 440 TRP A N 1
ATOM 3439 C CA . TRP A 1 440 ? -10.415 17.328 13.325 1.00 95.25 440 TRP A CA 1
ATOM 3440 C C . TRP A 1 440 ? -11.077 16.603 12.152 1.00 95.25 440 TRP A C 1
ATOM 3442 O O . TRP A 1 440 ? -11.937 15.743 12.327 1.00 95.25 440 TRP A O 1
ATOM 3452 N N . LEU A 1 441 ? -10.685 16.972 10.932 1.00 93.94 441 LEU A N 1
ATOM 3453 C CA . LEU A 1 441 ? -11.248 16.436 9.693 1.00 93.94 441 LEU A CA 1
ATOM 3454 C C . LEU A 1 441 ? -10.157 15.741 8.879 1.00 93.94 441 LEU A C 1
ATOM 3456 O O . LEU A 1 441 ? -9.023 16.217 8.805 1.00 93.94 441 LEU A O 1
ATOM 3460 N N . PHE A 1 442 ? -10.521 14.640 8.223 1.00 93.81 442 PHE A N 1
ATOM 3461 C CA . PHE A 1 442 ? -9.668 13.966 7.250 1.00 93.81 442 PHE A CA 1
ATOM 3462 C C . PHE A 1 442 ? -10.267 14.128 5.854 1.00 93.81 442 PHE A C 1
ATOM 3464 O O . PHE A 1 442 ? -11.449 13.861 5.662 1.00 93.81 442 PHE A O 1
ATOM 3471 N N . TYR A 1 443 ? -9.456 14.543 4.877 1.00 90.19 443 TYR A N 1
ATOM 3472 C CA . TYR A 1 443 ? -9.932 15.057 3.583 1.00 90.19 443 TYR A CA 1
ATOM 3473 C C . TYR A 1 443 ? -10.797 14.085 2.761 1.00 90.19 443 TYR A C 1
ATOM 3475 O O . TYR A 1 443 ? -11.493 14.530 1.851 1.00 90.19 443 TYR A O 1
ATOM 3483 N N . ALA A 1 444 ? -10.735 12.780 3.044 1.00 88.94 444 ALA A N 1
ATOM 3484 C CA . ALA A 1 444 ? -11.477 11.747 2.325 1.00 88.94 444 ALA A CA 1
ATOM 3485 C C . ALA A 1 444 ? -12.517 10.993 3.171 1.00 88.94 444 ALA A C 1
ATOM 3487 O O . ALA A 1 444 ? -12.892 9.864 2.857 1.00 88.94 444 ALA A O 1
ATOM 3488 N N . SER A 1 445 ? -13.001 11.613 4.250 1.00 83.19 445 SER A N 1
ATOM 3489 C CA . SER A 1 445 ? -13.907 10.965 5.197 1.00 83.19 445 SER A CA 1
ATOM 3490 C C . SER A 1 445 ? -15.383 11.341 5.028 1.00 83.19 445 SER A C 1
ATOM 3492 O O . SER A 1 445 ? -15.743 12.507 4.903 1.00 83.19 445 SER A O 1
ATOM 3494 N N . THR A 1 446 ? -16.251 10.341 5.205 1.00 90.38 446 THR A N 1
ATOM 3495 C CA . THR A 1 446 ? -17.678 10.517 5.549 1.00 90.38 446 THR A CA 1
ATOM 3496 C C . THR A 1 446 ? -17.881 11.248 6.897 1.00 90.38 446 THR A C 1
ATOM 3498 O O . THR A 1 446 ? -18.954 11.788 7.171 1.00 90.38 446 THR A O 1
ATOM 3501 N N . HIS A 1 447 ? -16.845 11.273 7.743 1.00 90.62 447 HIS A N 1
ATOM 3502 C CA . HIS A 1 447 ? -16.799 11.834 9.096 1.00 90.62 447 HIS A CA 1
ATOM 3503 C C . HIS A 1 447 ? -17.803 11.164 10.055 1.00 90.62 447 HIS A C 1
ATOM 3505 O O . HIS A 1 447 ? -18.734 11.770 10.586 1.00 90.62 447 HIS A O 1
ATOM 3511 N N . LEU A 1 448 ? -17.569 9.866 10.285 1.00 91.12 448 LEU A N 1
ATOM 3512 C CA . LEU A 1 448 ? -18.357 8.982 11.158 1.00 91.12 448 LEU A CA 1
ATOM 3513 C C . LEU A 1 448 ? -17.994 9.081 12.654 1.00 91.12 448 LEU A C 1
ATOM 3515 O O . LEU A 1 448 ? -18.366 8.194 13.412 1.00 91.12 448 LEU A O 1
ATOM 3519 N N . GLY A 1 449 ? -17.252 10.109 13.081 1.00 92.06 449 GLY A N 1
ATOM 3520 C CA . GLY A 1 449 ? -16.875 10.320 14.487 1.00 92.06 449 GLY A CA 1
ATOM 3521 C C . GLY A 1 449 ? -17.973 10.989 15.320 1.00 92.06 449 GLY A C 1
ATOM 3522 O O . GLY A 1 449 ? -19.006 11.390 14.789 1.00 92.06 449 GLY A O 1
ATOM 3523 N N . GLU A 1 450 ? -17.731 11.166 16.623 1.00 92.38 450 GLU A N 1
ATOM 3524 C CA . GLU A 1 450 ? -18.696 11.748 17.580 1.00 92.38 450 GLU A CA 1
ATOM 3525 C C . GLU A 1 450 ? -19.176 13.161 17.232 1.00 92.38 450 GLU A C 1
ATOM 3527 O O . GLU A 1 450 ? -20.330 13.505 17.488 1.00 92.38 450 GLU A O 1
ATOM 3532 N N . ASN A 1 451 ? -18.317 13.959 16.598 1.00 89.88 451 ASN A N 1
ATOM 3533 C CA . ASN A 1 451 ? -18.649 15.305 16.128 1.00 89.88 451 ASN A CA 1
ATOM 3534 C C . ASN A 1 451 ? -19.405 15.309 14.780 1.00 89.88 451 ASN A C 1
ATOM 3536 O O . ASN A 1 451 ? -19.876 16.356 14.322 1.00 89.88 451 ASN A O 1
ATOM 3540 N N . GLY A 1 452 ? -19.563 14.142 14.152 1.00 88.31 452 GLY A N 1
ATOM 3541 C CA . GLY A 1 452 ? -20.286 13.961 12.904 1.00 88.31 452 GLY A CA 1
ATOM 3542 C C . GLY A 1 452 ? -21.796 13.844 13.081 1.00 88.31 452 GLY A C 1
ATOM 3543 O O . GLY A 1 452 ? -22.307 13.297 14.058 1.00 88.31 452 GLY A O 1
ATOM 3544 N N . GLY A 1 453 ? -22.542 14.294 12.068 1.00 89.75 453 GLY A N 1
ATOM 3545 C CA . GLY A 1 453 ? -24.012 14.263 12.069 1.00 89.75 453 GLY A CA 1
ATOM 3546 C C . GLY A 1 453 ? -24.635 12.858 12.106 1.00 89.75 453 GLY A C 1
ATOM 3547 O O . GLY A 1 453 ? -25.847 12.737 12.264 1.00 89.75 453 GLY A O 1
ATOM 3548 N N . LEU A 1 454 ? -23.819 11.809 11.965 1.00 92.19 454 LEU A N 1
ATOM 3549 C CA . LEU A 1 454 ? -24.234 10.409 11.865 1.00 92.19 454 LEU A CA 1
ATOM 3550 C C . LEU A 1 454 ? -24.019 9.611 13.165 1.00 92.19 454 LEU A C 1
ATOM 3552 O O . LEU A 1 454 ? -24.590 8.530 13.297 1.00 92.19 454 LEU A O 1
ATOM 3556 N N . TRP A 1 455 ? -23.262 10.128 14.147 1.00 93.94 455 TRP A N 1
ATOM 3557 C CA . TRP A 1 455 ? -22.876 9.364 15.347 1.00 93.94 455 TRP A CA 1
ATOM 3558 C C . TRP A 1 455 ? -24.064 8.808 16.138 1.00 93.94 455 TRP A C 1
ATOM 3560 O O . TRP A 1 455 ? -24.066 7.651 16.555 1.00 93.94 455 TRP A O 1
ATOM 3570 N N . ARG A 1 456 ? -25.115 9.622 16.302 1.00 91.62 456 ARG A N 1
ATOM 3571 C CA . ARG A 1 456 ? -26.354 9.244 17.004 1.00 91.62 456 ARG A CA 1
ATOM 3572 C C . ARG A 1 456 ? -26.982 7.969 16.432 1.00 91.62 456 ARG A C 1
ATOM 3574 O O . ARG A 1 456 ? -27.527 7.167 17.185 1.00 91.62 456 ARG A O 1
ATOM 3581 N N . ASP A 1 457 ? -26.912 7.809 15.114 1.00 91.06 457 ASP A N 1
ATOM 3582 C CA . ASP A 1 457 ? -27.565 6.727 14.377 1.00 91.06 457 ASP A CA 1
ATOM 3583 C C . ASP A 1 457 ? -26.594 5.565 14.080 1.00 91.06 457 ASP A C 1
ATOM 3585 O O . ASP A 1 457 ? -27.020 4.488 13.657 1.00 91.06 457 ASP A O 1
ATOM 3589 N N . LEU A 1 458 ? -25.297 5.743 14.367 1.00 92.31 458 LEU A N 1
ATOM 3590 C CA . LEU A 1 458 ? -24.246 4.754 14.133 1.00 92.31 458 LEU A CA 1
ATOM 3591 C C . LEU A 1 458 ? -24.513 3.388 14.799 1.00 92.31 458 LEU A C 1
ATOM 3593 O O . LEU A 1 458 ? -24.318 2.389 14.109 1.00 92.31 458 LEU A O 1
ATOM 3597 N N . PRO A 1 459 ? -25.046 3.277 16.040 1.00 94.31 459 PRO A N 1
ATOM 3598 C CA . PRO A 1 459 ? -25.389 1.980 16.638 1.00 94.31 459 PRO A CA 1
ATOM 3599 C C . PRO A 1 459 ? -26.426 1.168 15.844 1.00 94.31 459 PRO A C 1
ATOM 3601 O O . PRO A 1 459 ? -26.441 -0.062 15.911 1.00 94.31 459 PRO A O 1
ATOM 3604 N N . ALA A 1 460 ? -27.305 1.834 15.083 1.00 93.62 460 ALA A N 1
ATOM 3605 C CA . ALA A 1 460 ? -28.256 1.149 14.210 1.00 93.62 460 ALA A CA 1
ATOM 3606 C C . ALA A 1 460 ? -27.558 0.594 12.958 1.00 93.62 460 ALA A C 1
ATOM 3608 O O . ALA A 1 460 ? -27.837 -0.537 12.555 1.00 93.62 460 ALA A O 1
ATOM 3609 N N . LEU A 1 461 ? -26.614 1.353 12.385 1.00 94.56 461 LEU A N 1
ATOM 3610 C CA . LEU A 1 461 ? -25.795 0.907 11.257 1.00 94.56 461 LEU A CA 1
ATOM 3611 C C . LEU A 1 461 ? -24.850 -0.228 11.670 1.00 94.56 461 LEU A C 1
ATOM 3613 O O . LEU A 1 461 ? -24.872 -1.284 11.049 1.00 94.56 461 LEU A O 1
ATOM 3617 N N . THR A 1 462 ? -24.069 -0.080 12.742 1.00 95.94 462 THR A N 1
ATOM 3618 C CA . THR A 1 462 ? -23.152 -1.137 13.207 1.00 95.94 462 THR A CA 1
ATOM 3619 C C . THR A 1 462 ? -23.906 -2.401 13.620 1.00 95.94 462 THR A C 1
ATOM 3621 O O . THR A 1 462 ? -23.464 -3.503 13.302 1.00 95.94 462 THR A O 1
ATOM 3624 N N . GLY A 1 463 ? -25.093 -2.271 14.224 1.00 93.94 463 GLY A N 1
ATOM 3625 C CA . GLY A 1 463 ? -25.991 -3.393 14.504 1.00 93.94 463 GLY A CA 1
ATOM 3626 C C . GLY A 1 463 ? -26.572 -4.067 13.251 1.00 93.94 463 GLY A C 1
ATOM 3627 O O . GLY A 1 463 ? -26.853 -5.267 13.280 1.00 93.94 463 GLY A O 1
ATOM 3628 N N . TYR A 1 464 ? -26.753 -3.338 12.146 1.00 95.31 464 TYR A N 1
ATOM 3629 C CA . TYR A 1 464 ? -27.107 -3.915 10.844 1.00 95.31 464 TYR A CA 1
ATOM 3630 C C . TYR A 1 464 ? -25.922 -4.675 10.235 1.00 95.31 464 TYR A C 1
ATOM 3632 O O . TYR A 1 464 ? -26.033 -5.872 9.960 1.00 95.31 464 TYR A O 1
ATOM 3640 N N . LEU A 1 465 ? -24.772 -4.004 10.110 1.00 96.94 465 LEU A N 1
ATOM 3641 C CA . LEU A 1 465 ? -23.551 -4.575 9.542 1.00 96.94 465 LEU A CA 1
ATOM 3642 C C . LEU A 1 465 ? -23.114 -5.822 10.314 1.00 96.94 465 LEU A C 1
ATOM 3644 O O . LEU A 1 465 ? -22.798 -6.833 9.695 1.00 96.94 465 LEU A O 1
ATOM 3648 N N . ARG A 1 466 ? -23.213 -5.812 11.652 1.00 94.94 466 ARG A N 1
ATOM 3649 C CA . ARG A 1 466 ? -22.862 -6.968 12.487 1.00 94.94 466 ARG A CA 1
ATOM 3650 C C . ARG A 1 466 ? -23.653 -8.230 12.150 1.00 94.94 466 ARG A C 1
ATOM 3652 O O . ARG A 1 466 ? -23.081 -9.315 12.141 1.00 94.94 466 ARG A O 1
ATOM 3659 N N . ARG A 1 467 ? -24.953 -8.100 11.870 1.00 92.69 467 ARG A N 1
ATOM 3660 C CA . ARG A 1 467 ? -25.811 -9.237 11.491 1.00 92.69 467 ARG A CA 1
ATOM 3661 C C . ARG A 1 467 ? -25.483 -9.760 10.094 1.00 92.69 467 ARG A C 1
ATOM 3663 O O . ARG A 1 467 ? -25.464 -10.967 9.885 1.00 92.69 467 ARG A O 1
ATOM 3670 N N . CYS A 1 468 ? -25.201 -8.861 9.151 1.00 95.25 468 CYS A N 1
ATOM 3671 C CA . CYS A 1 468 ? -24.801 -9.250 7.799 1.00 95.25 468 CYS A CA 1
ATOM 3672 C C . CYS A 1 468 ? -23.461 -9.997 7.834 1.00 95.25 468 CYS A C 1
ATOM 3674 O O . CYS A 1 468 ? -23.366 -11.126 7.361 1.00 95.25 468 CYS A O 1
ATOM 3676 N N . GLN A 1 469 ? -22.458 -9.414 8.490 1.00 96.81 469 GLN A N 1
ATOM 3677 C CA . GLN A 1 469 ? -21.132 -10.009 8.632 1.00 96.81 469 GLN A CA 1
ATOM 3678 C C . GLN A 1 469 ? -21.153 -11.319 9.430 1.00 96.81 469 GLN A C 1
ATOM 3680 O O . GLN A 1 469 ? -20.448 -12.245 9.050 1.00 96.81 469 GLN A O 1
ATOM 3685 N N . SER A 1 470 ? -21.969 -11.462 10.486 1.00 93.50 470 SER A N 1
ATOM 3686 C CA . SER A 1 470 ? -22.031 -12.739 11.215 1.00 93.50 470 SER A CA 1
ATOM 3687 C C . SER A 1 470 ? -22.564 -13.887 10.352 1.00 93.50 470 SER A C 1
ATOM 3689 O O . SER A 1 470 ? -22.032 -14.988 10.459 1.00 93.50 470 SER A O 1
ATOM 3691 N N . ILE A 1 471 ? -23.522 -13.645 9.445 1.00 92.00 471 ILE A N 1
ATOM 3692 C CA . ILE A 1 471 ? -23.909 -14.632 8.420 1.00 92.00 471 ILE A CA 1
ATOM 3693 C C . ILE A 1 471 ? -22.760 -14.865 7.433 1.00 92.00 471 ILE A C 1
ATOM 3695 O O . ILE A 1 471 ? -22.320 -16.005 7.283 1.00 92.00 471 ILE A O 1
ATOM 3699 N N . LEU A 1 472 ? -22.246 -13.803 6.803 1.00 94.25 472 LEU A N 1
ATOM 3700 C CA . LEU A 1 472 ? -21.241 -13.874 5.728 1.00 94.25 472 LEU A CA 1
ATOM 3701 C C . LEU A 1 472 ? -19.872 -14.430 6.171 1.00 94.25 472 LEU A C 1
ATOM 3703 O O . LEU A 1 472 ? -19.064 -14.802 5.326 1.00 94.25 472 LEU A O 1
ATOM 3707 N N . GLN A 1 473 ? -19.602 -14.486 7.477 1.00 95.19 473 GLN A N 1
ATOM 3708 C CA . GLN A 1 473 ? -18.414 -15.110 8.074 1.00 95.19 473 GLN A CA 1
ATOM 3709 C C . GLN A 1 473 ? -18.691 -16.511 8.662 1.00 95.19 473 GLN A C 1
ATOM 3711 O O . GLN A 1 473 ? -17.774 -17.129 9.203 1.00 95.19 473 GLN A O 1
ATOM 3716 N N . SER A 1 474 ? -19.938 -16.999 8.653 1.00 91.12 474 SER A N 1
ATOM 3717 C CA . SER A 1 474 ? -20.317 -18.279 9.290 1.00 91.12 474 SER A CA 1
ATOM 3718 C C . SER A 1 474 ? -20.456 -19.461 8.335 1.00 91.12 474 SER A C 1
ATOM 3720 O O . SER A 1 474 ? -20.336 -20.599 8.783 1.00 91.12 474 SER A O 1
ATOM 3722 N N . GLY A 1 475 ? -20.732 -19.198 7.057 1.00 85.81 475 GLY A N 1
ATOM 3723 C CA . GLY A 1 475 ? -20.835 -20.213 6.011 1.00 85.81 475 GLY A CA 1
ATOM 3724 C C . GLY A 1 475 ? -19.645 -20.179 5.058 1.00 85.81 475 GLY A C 1
ATOM 3725 O O . GLY A 1 475 ? -18.879 -19.216 5.043 1.00 85.81 475 GLY A O 1
ATOM 3726 N N . ASP A 1 476 ? -19.535 -21.218 4.236 1.00 87.12 476 ASP A N 1
ATOM 3727 C CA . ASP A 1 476 ? -18.523 -21.304 3.188 1.00 87.12 476 ASP A CA 1
ATOM 3728 C C . ASP A 1 476 ? -19.000 -20.601 1.898 1.00 87.12 476 ASP A C 1
ATOM 3730 O O . ASP A 1 476 ? -20.160 -20.764 1.491 1.00 87.12 476 ASP A O 1
ATOM 3734 N N . PRO A 1 477 ? -18.134 -19.831 1.216 1.00 89.19 477 PRO A N 1
ATOM 3735 C CA . PRO A 1 477 ? -18.474 -19.189 -0.048 1.00 89.19 477 PRO A CA 1
ATOM 3736 C C . PRO A 1 477 ? -18.720 -20.240 -1.139 1.00 89.19 477 PRO A C 1
ATOM 3738 O O . PRO A 1 477 ? -17.893 -21.115 -1.382 1.00 89.19 477 PRO A O 1
ATOM 3741 N N . THR A 1 478 ? -19.857 -20.138 -1.829 1.00 89.56 478 THR A N 1
ATOM 3742 C CA . THR A 1 478 ? -20.237 -21.047 -2.924 1.00 89.56 478 THR A CA 1
ATOM 3743 C C . THR A 1 478 ? -20.277 -20.291 -4.251 1.00 89.56 478 THR A C 1
ATOM 3745 O O . THR A 1 478 ? -20.843 -19.200 -4.322 1.00 89.56 478 THR A O 1
ATOM 3748 N N . ALA A 1 479 ? -19.697 -20.871 -5.304 1.00 90.44 479 ALA A N 1
ATOM 3749 C CA . ALA A 1 479 ? -19.725 -20.331 -6.661 1.00 90.44 479 ALA A CA 1
ATOM 3750 C C . ALA A 1 479 ? -19.815 -21.464 -7.697 1.00 90.44 479 ALA A C 1
ATOM 3752 O O . ALA A 1 479 ? -19.023 -22.402 -7.657 1.00 90.44 479 ALA A O 1
ATOM 3753 N N . ASP A 1 480 ? -20.747 -21.352 -8.647 1.00 94.44 480 ASP A N 1
ATOM 3754 C CA . ASP A 1 480 ? -20.948 -22.348 -9.715 1.00 94.44 480 ASP A CA 1
ATOM 3755 C C . ASP A 1 480 ? -19.943 -22.218 -10.876 1.00 94.44 480 ASP A C 1
ATOM 3757 O O . ASP A 1 480 ? -19.830 -23.112 -11.716 1.00 94.44 480 ASP A O 1
ATOM 3761 N N . ALA A 1 481 ? -19.226 -21.093 -10.951 1.00 92.81 481 ALA A N 1
ATOM 3762 C CA . ALA A 1 481 ? -18.291 -20.777 -12.023 1.00 92.81 481 ALA A CA 1
ATOM 3763 C C . ALA A 1 481 ? -16.985 -20.191 -11.474 1.00 92.81 481 ALA A C 1
ATOM 3765 O O . ALA A 1 481 ? -16.996 -19.246 -10.685 1.00 92.81 481 ALA A O 1
ATOM 3766 N N . LEU A 1 482 ? -15.861 -20.716 -11.965 1.00 92.06 482 LEU A N 1
ATOM 3767 C CA . LEU A 1 482 ? -14.532 -20.135 -11.797 1.00 92.06 482 LEU A CA 1
ATOM 3768 C C . LEU A 1 482 ? -14.137 -19.453 -13.110 1.00 92.06 482 LEU A C 1
ATOM 3770 O O . LEU A 1 482 ? -14.011 -20.115 -14.141 1.00 92.06 482 LEU A O 1
ATOM 3774 N N . ILE A 1 483 ? -13.950 -18.134 -13.080 1.00 91.25 483 ILE A N 1
ATOM 3775 C CA . ILE A 1 483 ? -13.501 -17.364 -14.245 1.00 91.25 483 ILE A CA 1
ATOM 3776 C C . ILE A 1 483 ? -11.976 -17.291 -14.202 1.00 91.25 483 ILE A C 1
ATOM 3778 O O . ILE A 1 483 ? -11.404 -16.734 -13.267 1.00 91.25 483 ILE A O 1
ATOM 3782 N N . TYR A 1 484 ? -11.314 -17.848 -15.216 1.00 90.44 484 TYR A N 1
ATOM 3783 C CA . TYR A 1 484 ? -9.871 -17.694 -15.381 1.00 90.44 484 TYR A CA 1
ATOM 3784 C C . TYR A 1 484 ? -9.546 -16.246 -15.764 1.00 90.44 484 TYR A C 1
ATOM 3786 O O . TYR A 1 484 ? -10.018 -15.756 -16.791 1.00 90.44 484 TYR A O 1
ATOM 3794 N N . PHE A 1 485 ? -8.747 -15.563 -14.942 1.00 89.19 485 PHE A N 1
ATOM 3795 C CA . PHE A 1 485 ? -8.233 -14.234 -15.257 1.00 89.19 485 PHE A CA 1
ATOM 3796 C C . PHE A 1 485 ? -7.021 -14.379 -16.199 1.00 89.19 485 PHE A C 1
ATOM 3798 O O . PHE A 1 485 ? -6.022 -14.975 -15.791 1.00 89.19 485 PHE A O 1
ATOM 3805 N N . PRO A 1 486 ? -7.082 -13.886 -17.454 1.00 90.00 486 PRO A N 1
ATOM 3806 C CA . PRO A 1 486 ? -6.083 -14.181 -18.483 1.00 90.00 486 PRO A CA 1
ATOM 3807 C C . PRO A 1 486 ? -4.839 -13.293 -18.333 1.00 90.00 486 PRO A C 1
ATOM 3809 O O . PRO A 1 486 ? -4.542 -12.448 -19.178 1.00 90.00 486 PRO A O 1
ATOM 3812 N N . MET A 1 487 ? -4.118 -13.457 -17.222 1.00 89.00 487 MET A N 1
ATOM 3813 C CA . MET A 1 487 ? -3.004 -12.580 -16.865 1.00 89.00 487 MET A CA 1
ATOM 3814 C C . MET A 1 487 ? -1.853 -12.649 -17.877 1.00 89.00 487 MET A C 1
ATOM 3816 O O . MET A 1 487 ? -1.277 -11.613 -18.196 1.00 89.00 487 MET A O 1
ATOM 3820 N N . GLU A 1 488 ? -1.548 -13.823 -18.439 1.00 88.06 488 GLU A N 1
ATOM 3821 C CA . GLU A 1 488 ? -0.488 -13.948 -19.454 1.00 88.06 488 GLU A CA 1
ATOM 3822 C C . GLU A 1 488 ? -0.814 -13.156 -20.729 1.00 88.06 488 GLU A C 1
ATOM 3824 O O . GLU A 1 488 ? 0.037 -12.424 -21.235 1.00 88.06 488 GLU A O 1
ATOM 3829 N N . ASP A 1 489 ? -2.070 -13.198 -21.192 1.00 87.69 489 ASP A N 1
ATOM 3830 C CA . ASP A 1 489 ? -2.522 -12.394 -22.334 1.00 87.69 489 ASP A CA 1
ATOM 3831 C C . ASP A 1 489 ? -2.439 -10.892 -22.030 1.00 87.69 489 ASP A C 1
ATOM 3833 O O . ASP A 1 489 ? -2.187 -10.093 -22.928 1.00 87.69 489 ASP A O 1
ATOM 3837 N N . ILE A 1 490 ? -2.657 -10.482 -20.775 1.00 87.62 490 ILE A N 1
ATOM 3838 C CA . ILE A 1 490 ? -2.515 -9.086 -20.338 1.00 87.62 490 ILE A CA 1
ATOM 3839 C C . ILE A 1 490 ? -1.032 -8.683 -20.305 1.00 87.62 490 ILE A C 1
ATOM 3841 O O . ILE A 1 490 ? -0.686 -7.630 -20.842 1.00 87.62 490 ILE A O 1
ATOM 3845 N N . ARG A 1 491 ? -0.137 -9.517 -19.749 1.00 87.44 491 ARG A N 1
ATOM 3846 C CA . ARG A 1 491 ? 1.316 -9.249 -19.709 1.00 87.44 491 ARG A CA 1
ATOM 3847 C C . ARG A 1 491 ? 1.939 -9.185 -21.108 1.00 87.44 491 ARG A C 1
ATOM 3849 O O . ARG A 1 491 ? 2.864 -8.395 -21.304 1.00 87.44 491 ARG A O 1
ATOM 3856 N N . ALA A 1 492 ? 1.419 -9.951 -22.068 1.00 83.25 492 ALA A N 1
ATOM 3857 C CA . ALA A 1 492 ? 1.901 -9.997 -23.449 1.00 83.25 492 ALA A CA 1
ATOM 3858 C C . ALA A 1 492 ? 1.398 -8.853 -24.358 1.00 83.25 492 ALA A C 1
ATOM 3860 O O . ALA A 1 492 ? 1.907 -8.705 -25.470 1.00 83.25 492 ALA A O 1
ATOM 3861 N N . ARG A 1 493 ? 0.420 -8.034 -23.931 1.00 81.75 493 ARG A N 1
ATOM 3862 C CA . ARG A 1 493 ? -0.089 -6.912 -24.746 1.00 81.75 493 ARG A CA 1
ATOM 3863 C C . ARG A 1 493 ? 0.968 -5.835 -24.968 1.00 81.75 493 ARG A C 1
ATOM 3865 O O . ARG A 1 493 ? 1.676 -5.434 -24.047 1.00 81.75 493 ARG A O 1
ATOM 3872 N N . ASP A 1 494 ? 0.999 -5.312 -26.189 1.00 65.25 494 ASP A N 1
ATOM 3873 C CA . ASP A 1 494 ? 1.872 -4.198 -26.575 1.00 65.25 494 ASP A CA 1
ATOM 3874 C C . ASP A 1 494 ? 1.284 -2.819 -26.202 1.00 65.25 494 ASP A C 1
ATOM 3876 O O . ASP A 1 494 ? 1.971 -1.801 -26.229 1.00 65.25 494 ASP A O 1
ATOM 3880 N N . GLU A 1 495 ? 0.003 -2.783 -25.818 1.00 59.66 495 GLU A N 1
ATOM 3881 C CA . GLU A 1 495 ? -0.670 -1.583 -25.322 1.00 59.66 495 GLU A CA 1
ATOM 3882 C C . GLU A 1 495 ? -0.260 -1.276 -23.874 1.00 59.66 495 GLU A C 1
ATOM 3884 O O . GLU A 1 495 ? -0.365 -2.121 -22.984 1.00 59.66 495 GLU A O 1
ATOM 3889 N N . GLY A 1 496 ? 0.178 -0.036 -23.649 1.00 52.84 496 GLY A N 1
ATOM 3890 C CA . GLY A 1 496 ? 0.805 0.403 -22.404 1.00 52.84 496 GLY A CA 1
ATOM 3891 C C . GLY A 1 496 ? 2.325 0.348 -22.520 1.00 52.84 496 GLY A C 1
ATOM 3892 O O . GLY A 1 496 ? 2.900 -0.694 -22.843 1.00 52.84 496 GLY A O 1
ATOM 3893 N N . MET A 1 497 ? 2.985 1.480 -22.252 1.00 40.94 497 MET A N 1
ATOM 3894 C CA . MET A 1 497 ? 4.445 1.510 -22.212 1.00 40.94 497 MET A CA 1
ATOM 3895 C C . MET A 1 497 ? 4.961 0.495 -21.183 1.00 40.94 497 MET A C 1
ATOM 3897 O O . MET A 1 497 ? 4.277 0.129 -20.223 1.00 40.94 497 MET A O 1
ATOM 3901 N N . LEU A 1 498 ? 6.192 0.031 -21.383 1.00 51.28 498 LEU A N 1
ATOM 3902 C CA . LEU A 1 498 ? 6.996 -0.368 -20.234 1.00 51.28 498 LEU A CA 1
ATOM 3903 C C . LEU A 1 498 ? 7.112 0.889 -19.356 1.00 51.28 498 LEU A C 1
ATOM 3905 O O . LEU A 1 498 ? 7.572 1.894 -19.895 1.00 51.28 498 LEU A O 1
ATOM 3909 N N . PRO A 1 499 ? 6.636 0.819 -18.099 1.00 44.81 499 PRO A N 1
ATOM 3910 C CA . PRO A 1 499 ? 6.248 1.920 -17.213 1.00 44.81 499 PRO A CA 1
ATOM 3911 C C . PRO A 1 499 ? 6.214 3.352 -17.788 1.00 44.81 499 PRO A C 1
ATOM 3913 O O . PRO A 1 499 ? 7.275 4.013 -17.830 1.00 44.81 499 PRO A O 1
#

Sequence (499 aa):
MRITLSSVRELYSRISIRVIVLTGLGVLSSVPTLASDFPGDPLGWPAAGSETKPWTRWWWLGSAVDPQEITRELEAFSKAGLGGVEICPIYGAVGAESRYLSFLSKEWMAAFEHTLKEAKRLGLGVDLTTGTGWPFGGPNVEDSMASSNLTPFRKSLPTGGLVSEALPKGRVLCLRAESVSGVVDLLPFIRSGKLEWDAPSGAWTLLGLFSQSPIQKVKRAAPGGEGSVLDPFSPMAMDRYFGRFAKELSNLGPLQPRAHFHESFEYYQAAWTPEFPDEFQKRRGYDLLSKLSAFEGDGDPEVVARVRSDYRLTLDELHRDYLQRWHDHAHENGSITRNQAHGSPGNLLDHYAVSEIPETEIFQEVSEDQIPMLRFASSAAHVTGRKLSSSETFTWLDEHFQVRPAKLKDAADFVFLGGANHIFFHGIPYSPPDAGWPGWLFYASTHLGENGGLWRDLPALTGYLRRCQSILQSGDPTADALIYFPMEDIRARDEGMLP

Foldseek 3Di:
DDDDDDDDPDDDDDDDDDDDDDDDDDPPPPPPDPQPQDPPDPVDFFRFALQLFFEAAEECALVLDDLVLLLVQLVLCLVLQHSAYEYAYFHHDPPSNVSHDAPLDPRSLVSVLSNLVSCVVSRHAYEYAQFHADDDDAPLQDQQFFFKFKDKDKDKDAWFAWDKAQDDDADWPFKWKDDPVGIGGQPVQDDPRIRTDGGPTGIIMIITMGMDPDPDWRPRGHHRRTDGHGQLLDLVSLVSSCVVCVVSLVVSPPSHGQAHEHEEPPSPNRQDHPCQQVLLCVPVVDGLSVVRCLCQPDDDLVSVLVSQLSSLVSSAVSSLSNLLSVQVVCVVSPHFYEYAHPPGRAQSLSSLLSGLEYEFEDAQAQDPVCLVRLQSNQVSCQVNVRLAYEYAFQFPVDDAQPDDPVRRVSRLVSSVVSLGQHYYYPHEYSFPVVCPPPGDDDGGHNHCGPNGPCVVVSSVVSSVSSSSSSVSSPDRDDDPDDDDDPRSVVSSDPPDRSD

Radius of gyration: 28.06 Å; chains: 1; bounding box: 92×56×71 Å

pLDDT: mean 89.19, std 17.67, range [24.77, 98.88]

Secondary structure (DSSP, 8-state):
------------------------------------SSTT-TT-PPP--GGGS-EEEEEEETT---HHHHHHHHHHHHHTT--EEEEEEEPPPTT-GGG---TTSHHHHHHHHHHHHHHHHHT-EEEEESSSSBSSEETT--TTTB-B--EEEEEEESS-EEEEEEPPSSEEEEEEEEETTEEEE-GGGEETTEEEEEE-SS-EEEEEEEE-S---B-BTPPTT--SEEB-TT-HHHHHHHHTTTHHHHHTTTT---SEEEE-----TT--B-TTHHHHHHHHHSS-TGGGHHHHHT-S-HHHHHHHHHHHHHHHHHHHHHHHHHHHHHHHHTT-EEEE--TT-SS-HHHHHHTSSEEEEEEESS--GGGHHHHHHHHHHHHHTT-S--EEEEEETSSSTTT--HHHHHHHHHHHHHTT--EEEEEEEE---GGG-SS----TT----STTSTTGGGHHHHHHHHHHHHHHHTTS----S-PPP--HHHHHT-SSS---